Protein AF-0000000087752955 (afdb_homodimer)

Organism: NCBI:txid74557

Sequence (706 aa):
MGCWLSSCLPDGTMTTNLEAELFEDEVDDGYAKPAVVFGHASLLTAEEVVCGHAIGKGESGVVYKASYRGSTVVVKRLAMVLPAEPNSSSREMIAAALEVEASRMSSLRHPNTVLFMGAYLNENQFCIVSEYCTRGSLFDVLHEKKHAQVNGFPDPNQGTHLPWSLRCRLMLGAARGLLYLHSADPPLVHGQLKSTNILIDDSWNAKLADFGTRRVAQAVSAQTKPNRSILPRWTAPELLKHGEEYVWNGPKPQAVDIYSFGIILWELASFQLPYEDCTSFRDVRSNVLSGQRPSIKPGACPMKWAELMTKCWTHNASRRPSAAEIVSILEDLSRSELIEKKQQTGRKHQRMRMGCWLSSCLPDGTMTTNLEAELFEDEVDDGYAKPAVVFGHASLLTAEEVVCGHAIGKGESGVVYKASYRGSTVVVKRLAMVLPAEPNSSSREMIAAALEVEASRMSSLRHPNTVLFMGAYLNENQFCIVSEYCTRGSLFDVLHEKKHAQVNGFPDPNQGTHLPWSLRCRLMLGAARGLLYLHSADPPLVHGQLKSTNILIDDSWNAKLADFGTRRVAQAVSAQTKPNRSILPRWTAPELLKHGEEYVWNGPKPQAVDIYSFGIILWELASFQLPYEDCTSFRDVRSNVLSGQRPSIKPGACPMKWAELMTKCWTHNASRRPSAAEIVSILEDLSRSELIEKKQQTGRKHQRMR

Radius of gyration: 32.29 Å; Cα contacts (8 Å, |Δi|>4): 997; chains: 2; bounding box: 95×93×134 Å

InterPro domains:
  IPR000719 Protein kinase domain [PS50011] (49-339)
  IPR001245 Serine-threonine/tyrosine-protein kinase, catalytic domain [PF07714] (52-330)
  IPR001245 Serine-threonine/tyrosine-protein kinase, catalytic domain [PR00109] (130-143)
  IPR001245 Serine-threonine/tyrosine-protein kinase, catalytic domain [PR00109] (182-200)
  IPR001245 Serine-threonine/tyrosine-protein kinase, catalytic domain [PR00109] (256-278)
  IPR001245 Serine-threonine/tyrosine-protein kinase, catalytic domain [PR00109] (301-323)
  IPR011009 Protein kinase-like domain superfamily [SSF56112] (45-333)
  IPR017441 Protein kinase, ATP binding site [PS00107] (55-76)
  IPR051681 Serine/Threonine Kinases and Pseudokinases [PTHR44329] (45-341)

Structure (mmCIF, N/CA/C/O backbone):
data_AF-0000000087752955-model_v1
#
loop_
_entity.id
_entity.type
_entity.pdbx_description
1 polymer Kinase
#
loop_
_atom_site.group_PDB
_atom_site.id
_atom_site.type_symbol
_atom_site.label_atom_id
_atom_site.label_alt_id
_atom_site.label_comp_id
_atom_site.label_asym_id
_atom_site.label_entity_id
_atom_site.label_seq_id
_atom_site.pdbx_PDB_ins_code
_atom_site.Cartn_x
_atom_site.Cartn_y
_atom_site.Cartn_z
_atom_site.occupancy
_atom_site.B_iso_or_equiv
_atom_site.auth_seq_id
_atom_site.auth_comp_id
_atom_site.auth_asym_id
_atom_site.auth_atom_id
_atom_site.pdbx_PDB_model_num
ATOM 1 N N . MET A 1 1 ? 45.438 50.562 66.062 1 20.84 1 MET A N 1
ATOM 2 C CA . MET A 1 1 ? 45.844 49.188 66.25 1 20.84 1 MET A CA 1
ATOM 3 C C . MET A 1 1 ? 45.562 48.344 65 1 20.84 1 MET A C 1
ATOM 5 O O . MET A 1 1 ? 44.594 48.625 64.25 1 20.84 1 MET A O 1
ATOM 9 N N . GLY A 1 2 ? 46.562 47.5 64.562 1 21.19 2 GLY A N 1
ATOM 10 C CA . GLY A 1 2 ? 47.156 46.938 63.312 1 21.19 2 GLY A CA 1
ATOM 11 C C . GLY A 1 2 ? 46.344 45.812 62.719 1 21.19 2 GLY A C 1
ATOM 12 O O . GLY A 1 2 ? 46.312 44.719 63.281 1 21.19 2 GLY A O 1
ATOM 13 N N . CYS A 1 3 ? 45.094 46 62.594 1 21.86 3 CYS A N 1
ATOM 14 C CA . CYS A 1 3 ? 44.156 44.906 62.375 1 21.86 3 CYS A CA 1
ATOM 15 C C . CYS A 1 3 ? 44.625 44 61.219 1 21.86 3 CYS A C 1
ATOM 17 O O . CYS A 1 3 ? 45.094 44.5 60.188 1 21.86 3 CYS A O 1
ATOM 19 N N . TRP A 1 4 ? 44.812 42.75 61.438 1 18.92 4 TRP A N 1
ATOM 20 C CA . TRP A 1 4 ? 45.469 41.469 61.125 1 18.92 4 TRP A CA 1
ATOM 21 C C . TRP A 1 4 ? 45 40.938 59.781 1 18.92 4 TRP A C 1
ATOM 23 O O . TRP A 1 4 ? 43.844 40.562 59.625 1 18.92 4 TRP A O 1
ATOM 33 N N . LEU A 1 5 ? 45.219 41.594 58.625 1 19.78 5 LEU A N 1
ATOM 34 C CA . LEU A 1 5 ? 45.031 41.344 57.188 1 19.78 5 LEU A CA 1
ATOM 35 C C . LEU A 1 5 ? 45.594 39.969 56.812 1 19.78 5 LEU A C 1
ATOM 37 O O . LEU A 1 5 ? 45.812 39.719 55.625 1 19.78 5 LEU A O 1
ATOM 41 N N . SER A 1 6 ? 45.812 39.219 57.906 1 18.48 6 SER A N 1
ATOM 42 C CA . SER A 1 6 ? 46.875 38.219 57.781 1 18.48 6 SER A CA 1
ATOM 43 C C . SER A 1 6 ? 46.656 37.375 56.5 1 18.48 6 SER A C 1
ATOM 45 O O . SER A 1 6 ? 45.562 37.375 55.938 1 18.48 6 SER A O 1
ATOM 47 N N . SER A 1 7 ? 47.656 36.406 56.094 1 19.78 7 SER A N 1
ATOM 48 C CA . SER A 1 7 ? 48.594 35.812 55.156 1 19.78 7 SER A CA 1
ATOM 49 C C . SER A 1 7 ? 48.031 34.531 54.562 1 19.78 7 SER A C 1
ATOM 51 O O . SER A 1 7 ? 48.75 33.719 53.969 1 19.78 7 SER A O 1
ATOM 53 N N . CYS A 1 8 ? 46.75 34.188 54.781 1 20.48 8 CYS A N 1
ATOM 54 C CA . CYS A 1 8 ? 46.5 32.75 54.75 1 20.48 8 CYS A CA 1
ATOM 55 C C . CYS A 1 8 ? 46.875 32.156 53.406 1 20.48 8 CYS A C 1
ATOM 57 O O . CYS A 1 8 ? 46.312 32.531 52.375 1 20.48 8 CYS A O 1
ATOM 59 N N . LEU A 1 9 ? 48.094 31.891 53.156 1 20.11 9 LEU A N 1
ATOM 60 C CA . LEU A 1 9 ? 48.844 31.281 52.094 1 20.11 9 LEU A CA 1
ATOM 61 C C . LEU A 1 9 ? 48.188 29.984 51.594 1 20.11 9 LEU A C 1
ATOM 63 O O . LEU A 1 9 ? 47.812 29.156 52.406 1 20.11 9 LEU A O 1
ATOM 67 N N . PRO A 1 10 ? 47.594 29.938 50.438 1 22.08 10 PRO A N 1
ATOM 68 C CA . PRO A 1 10 ? 46.844 28.938 49.656 1 22.08 10 PRO A CA 1
ATOM 69 C C . PRO A 1 10 ? 47.656 27.672 49.406 1 22.08 10 PRO A C 1
ATOM 71 O O . PRO A 1 10 ? 48.688 27.719 48.719 1 22.08 10 PRO A O 1
ATOM 74 N N . ASP A 1 11 ? 47.969 26.953 50.469 1 19.97 11 ASP A N 1
ATOM 75 C CA . ASP A 1 11 ? 49.062 25.953 50.438 1 19.97 11 ASP A CA 1
ATOM 76 C C . ASP A 1 11 ? 48.938 25.031 49.219 1 19.97 11 ASP A C 1
ATOM 78 O O . ASP A 1 11 ? 47.844 24.891 48.656 1 19.97 11 ASP A O 1
ATOM 82 N N . GLY A 1 12 ? 50.094 24.484 48.688 1 20.67 12 GLY A N 1
ATOM 83 C CA . GLY A 1 12 ? 50.75 23.844 47.562 1 20.67 12 GLY A CA 1
ATOM 84 C C . GLY A 1 12 ? 50.156 22.484 47.219 1 20.67 12 GLY A C 1
ATOM 85 O O . GLY A 1 12 ? 50.031 22.141 46.031 1 20.67 12 GLY A O 1
ATOM 86 N N . THR A 1 13 ? 50.188 21.578 48.125 1 19.89 13 THR A N 1
ATOM 87 C CA . THR A 1 13 ? 50.656 20.203 48 1 19.89 13 THR A CA 1
ATOM 88 C C . THR A 1 13 ? 49.656 19.375 47.219 1 19.89 13 THR A C 1
ATOM 90 O O . THR A 1 13 ? 50.062 18.547 46.375 1 19.89 13 THR A O 1
ATOM 93 N N . MET A 1 14 ? 48.562 19.188 47.875 1 19.83 14 MET A N 1
ATOM 94 C CA . MET A 1 14 ? 48 17.844 47.688 1 19.83 14 MET A CA 1
ATOM 95 C C . MET A 1 14 ? 47.531 17.641 46.25 1 19.83 14 MET A C 1
ATOM 97 O O . MET A 1 14 ? 46.469 18.109 45.875 1 19.83 14 MET A O 1
ATOM 101 N N . THR A 1 15 ? 48.219 18 45.188 1 21.42 15 THR A N 1
ATOM 102 C CA . THR A 1 15 ? 48.375 17.875 43.75 1 21.42 15 THR A CA 1
ATOM 103 C C . THR A 1 15 ? 48.156 16.438 43.312 1 21.42 15 THR A C 1
ATOM 105 O O . THR A 1 15 ? 47.906 16.172 42.125 1 21.42 15 THR A O 1
ATOM 108 N N . THR A 1 16 ? 48.688 15.469 44.062 1 19.25 16 THR A N 1
ATOM 109 C CA . THR A 1 16 ? 49.25 14.242 43.531 1 19.25 16 THR A CA 1
ATOM 110 C C . THR A 1 16 ? 48.188 13.383 42.875 1 19.25 16 THR A C 1
ATOM 112 O O . THR A 1 16 ? 48.344 12.969 41.719 1 19.25 16 THR A O 1
ATOM 115 N N . ASN A 1 17 ? 47.781 12.18 43.531 1 18.77 17 ASN A N 1
ATOM 116 C CA . ASN A 1 17 ? 47.625 10.805 43.062 1 18.77 17 ASN A CA 1
ATOM 117 C C . ASN A 1 17 ? 46.281 10.578 42.375 1 18.77 17 ASN A C 1
ATOM 119 O O . ASN A 1 17 ? 45.875 9.43 42.188 1 18.77 17 ASN A O 1
ATOM 123 N N . LEU A 1 18 ? 45.375 11.438 42.281 1 17.58 18 LEU A N 1
ATOM 124 C CA . LEU A 1 18 ? 44.062 11.227 41.688 1 17.58 18 LEU A CA 1
ATOM 125 C C . LEU A 1 18 ? 44.156 10.711 40.25 1 17.58 18 LEU A C 1
ATOM 127 O O . LEU A 1 18 ? 43.188 10.641 39.531 1 17.58 18 LEU A O 1
ATOM 131 N N . GLU A 1 19 ? 45.344 10.578 39.625 1 20.45 19 GLU A N 1
ATOM 132 C CA . GLU A 1 19 ? 45.656 10.039 38.312 1 20.45 19 GLU A CA 1
ATOM 133 C C . GLU A 1 19 ? 45.094 8.633 38.125 1 20.45 19 GLU A C 1
ATOM 135 O O . GLU A 1 19 ? 44.75 8.242 37.031 1 20.45 19 GLU A O 1
ATOM 140 N N . ALA A 1 20 ? 45.469 7.648 38.969 1 19.09 20 ALA A N 1
ATOM 141 C CA . ALA A 1 20 ? 45.844 6.266 38.688 1 19.09 20 ALA A CA 1
ATOM 142 C C . ALA A 1 20 ? 44.656 5.445 38.219 1 19.09 20 ALA A C 1
ATOM 144 O O . ALA A 1 20 ? 44.75 4.734 37.219 1 19.09 20 ALA A O 1
ATOM 145 N N . GLU A 1 21 ? 44.031 4.605 39 1 20.61 21 GLU A N 1
ATOM 146 C CA . GLU A 1 21 ? 43.531 3.246 38.781 1 20.61 21 GLU A CA 1
ATOM 147 C C . GLU A 1 21 ? 42.344 3.232 37.844 1 20.61 21 GLU A C 1
ATOM 149 O O . GLU A 1 21 ? 41.312 3.861 38.125 1 20.61 21 GLU A O 1
ATOM 154 N N . LEU A 1 22 ? 42.531 3.051 36.281 1 23.42 22 LEU A N 1
ATOM 155 C CA . LEU A 1 22 ? 42.375 2.451 34.969 1 23.42 22 LEU A CA 1
ATOM 156 C C . LEU A 1 22 ? 41.656 1.109 35.062 1 23.42 22 LEU A C 1
ATOM 158 O O . LEU A 1 22 ? 42.281 0.054 34.969 1 23.42 22 LEU A O 1
ATOM 162 N N . PHE A 1 23 ? 40.812 0.87 35.906 1 22.72 23 PHE A N 1
ATOM 163 C CA . PHE A 1 23 ? 40.219 -0.419 36.188 1 22.72 23 PHE A CA 1
ATOM 164 C C . PHE A 1 23 ? 39.812 -1.126 34.906 1 22.72 23 PHE A C 1
ATOM 166 O O . PHE A 1 23 ? 39.156 -0.526 34.031 1 22.72 23 PHE A O 1
ATOM 173 N N . GLU A 1 24 ? 40.375 -2.426 34.438 1 23.2 24 GLU A N 1
ATOM 174 C CA . GLU A 1 24 ? 40.562 -3.535 33.5 1 23.2 24 GLU A CA 1
ATOM 175 C C . GLU A 1 24 ? 39.219 -4.219 33.188 1 23.2 24 GLU A C 1
ATOM 177 O O . GLU A 1 24 ? 39.188 -5.148 32.375 1 23.2 24 GLU A O 1
ATOM 182 N N . ASP A 1 25 ? 38.312 -4.414 34.062 1 23.17 25 ASP A N 1
ATOM 183 C CA . ASP A 1 25 ? 37.562 -5.645 33.812 1 23.17 25 ASP A CA 1
ATOM 184 C C . ASP A 1 25 ? 36.938 -5.613 32.406 1 23.17 25 ASP A C 1
ATOM 186 O O . ASP A 1 25 ? 36.25 -4.648 32.062 1 23.17 25 ASP A O 1
ATOM 190 N N . GLU A 1 26 ? 37.406 -6.488 31.422 1 25.05 26 GLU A N 1
ATOM 191 C CA . GLU A 1 26 ? 37.188 -6.992 30.078 1 25.05 26 GLU A CA 1
ATOM 192 C C . GLU A 1 26 ? 35.719 -7.359 29.859 1 25.05 26 GLU A C 1
ATOM 194 O O . GLU A 1 26 ? 35.344 -8.531 29.953 1 25.05 26 GLU A O 1
ATOM 199 N N . VAL A 1 27 ? 34.781 -7.004 30.609 1 25.2 27 VAL A N 1
ATOM 200 C CA . VAL A 1 27 ? 33.562 -7.785 30.297 1 25.2 27 VAL A CA 1
ATOM 201 C C . VAL A 1 27 ? 33.281 -7.703 28.797 1 25.2 27 VAL A C 1
ATOM 203 O O . VAL A 1 27 ? 33.062 -6.617 28.25 1 25.2 27 VAL A O 1
ATOM 206 N N . ASP A 1 28 ? 33.75 -8.625 27.875 1 24.83 28 ASP A N 1
ATOM 207 C CA . ASP A 1 28 ? 33.656 -9.062 26.484 1 24.83 28 ASP A CA 1
ATOM 208 C C . ASP A 1 28 ? 32.188 -9.023 26.016 1 24.83 28 ASP A C 1
ATOM 210 O O . ASP A 1 28 ? 31.766 -9.867 25.219 1 24.83 28 ASP A O 1
ATOM 214 N N . ASP A 1 29 ? 31.281 -8.438 26.703 1 26.92 29 ASP A N 1
ATOM 215 C CA . ASP A 1 29 ? 29.953 -8.781 26.203 1 26.92 29 ASP A CA 1
ATOM 216 C C . ASP A 1 29 ? 29.828 -8.445 24.719 1 26.92 29 ASP A C 1
ATOM 218 O O . ASP A 1 29 ? 30.016 -7.297 24.312 1 26.92 29 ASP A O 1
ATOM 222 N N . GLY A 1 30 ? 29.859 -9.43 23.844 1 24.89 30 GLY A N 1
ATOM 223 C CA . GLY A 1 30 ? 29.828 -9.633 22.406 1 24.89 30 GLY A CA 1
ATOM 224 C C . GLY A 1 30 ? 29.031 -8.586 21.656 1 24.89 30 GLY A C 1
ATOM 225 O O . GLY A 1 30 ? 28.766 -7.508 22.188 1 24.89 30 GLY A O 1
ATOM 226 N N . TYR A 1 31 ? 28.125 -9.078 20.656 1 25.97 31 TYR A N 1
ATOM 227 C CA . TYR A 1 31 ? 27.812 -8.875 19.25 1 25.97 31 TYR A CA 1
ATOM 228 C C . TYR A 1 31 ? 26.781 -7.754 19.078 1 25.97 31 TYR A C 1
ATOM 230 O O . TYR A 1 31 ? 25.922 -7.812 18.203 1 25.97 31 TYR A O 1
ATOM 238 N N . ALA A 1 32 ? 26.188 -7.109 20.062 1 28.41 32 ALA A N 1
ATOM 239 C CA . ALA A 1 32 ? 25 -6.504 19.469 1 28.41 32 ALA A CA 1
ATOM 240 C C . ALA A 1 32 ? 25.375 -5.43 18.453 1 28.41 32 ALA A C 1
ATOM 242 O O . ALA A 1 32 ? 25.797 -4.336 18.828 1 28.41 32 ALA A O 1
ATOM 243 N N . LYS A 1 33 ? 26.125 -5.816 17.422 1 29.5 33 LYS A N 1
ATOM 244 C CA . LYS A 1 33 ? 26.438 -4.801 16.422 1 29.5 33 LYS A CA 1
ATOM 245 C C . LYS A 1 33 ? 25.219 -3.959 16.094 1 29.5 33 LYS A C 1
ATOM 247 O O . LYS A 1 33 ? 24.109 -4.492 15.945 1 29.5 33 LYS A O 1
ATOM 252 N N . PRO A 1 34 ? 25.328 -2.707 16.188 1 27.72 34 PRO A N 1
ATOM 253 C CA . PRO A 1 34 ? 24.281 -1.747 15.82 1 27.72 34 PRO A CA 1
ATOM 254 C C . PRO A 1 34 ? 23.703 -1.995 14.43 1 27.72 34 PRO A C 1
ATOM 256 O O . PRO A 1 34 ? 24.391 -2.521 13.555 1 27.72 34 PRO A O 1
ATOM 259 N N . ALA A 1 35 ? 22.391 -2.27 14.32 1 29.89 35 ALA A N 1
ATOM 260 C CA . ALA A 1 35 ? 21.531 -2.367 13.141 1 29.89 35 ALA A CA 1
ATOM 261 C C . ALA A 1 35 ? 21.859 -1.269 12.133 1 29.89 35 ALA A C 1
ATOM 263 O O . ALA A 1 35 ? 21.812 -0.081 12.461 1 29.89 35 ALA A O 1
ATOM 264 N N . VAL A 1 36 ? 22.859 -1.467 11.336 1 29.02 36 VAL A N 1
ATOM 265 C CA . VAL A 1 36 ? 23.172 -0.593 10.211 1 29.02 36 VAL A CA 1
ATOM 266 C C . VAL A 1 36 ? 21.891 -0.251 9.445 1 29.02 36 VAL A C 1
ATOM 268 O O . VAL A 1 36 ? 21.266 -1.131 8.859 1 29.02 36 VAL A O 1
ATOM 271 N N . VAL A 1 37 ? 21.094 0.692 9.805 1 30.89 37 VAL A N 1
ATOM 272 C CA . VAL A 1 37 ? 19.797 1.217 9.359 1 30.89 37 VAL A CA 1
ATOM 273 C C . VAL A 1 37 ? 19.875 1.597 7.887 1 30.89 37 VAL A C 1
ATOM 275 O O . VAL A 1 37 ? 18.859 1.877 7.258 1 30.89 37 VAL A O 1
ATOM 278 N N . PHE A 1 38 ? 21.062 1.996 7.309 1 31.72 38 PHE A N 1
ATOM 279 C CA . PHE A 1 38 ? 20.875 2.922 6.199 1 31.72 38 PHE A CA 1
ATOM 280 C C . PHE A 1 38 ? 20.141 2.242 5.043 1 31.72 38 PHE A C 1
ATOM 282 O O . PHE A 1 38 ? 19.703 2.908 4.105 1 31.72 38 PHE A O 1
ATOM 289 N N . GLY A 1 39 ? 20.625 1.057 4.605 1 35.84 39 GLY A N 1
ATOM 290 C CA . GLY A 1 39 ? 20.281 0.714 3.234 1 35.84 39 GLY A CA 1
ATOM 291 C C . GLY A 1 39 ? 18.797 0.596 3.01 1 35.84 39 GLY A C 1
ATOM 292 O O . GLY A 1 39 ? 18 0.662 3.959 1 35.84 39 GLY A O 1
ATOM 293 N N . HIS A 1 40 ? 18.266 0.515 1.651 1 43.53 40 HIS A N 1
ATOM 294 C CA . HIS A 1 40 ? 16.891 0.388 1.177 1 43.53 40 HIS A CA 1
ATOM 295 C C . HIS A 1 40 ? 16.078 -0.531 2.082 1 43.53 40 HIS A C 1
ATOM 297 O O . HIS A 1 40 ? 14.867 -0.349 2.232 1 43.53 40 HIS A O 1
ATOM 303 N N . ALA A 1 41 ? 16.609 -1.786 2.203 1 49.53 41 ALA A N 1
ATOM 304 C CA . ALA A 1 41 ? 15.844 -2.809 2.904 1 49.53 41 ALA A CA 1
ATOM 305 C C . ALA A 1 41 ? 15.742 -2.496 4.395 1 49.53 41 ALA A C 1
ATOM 307 O O . ALA A 1 41 ? 16.75 -2.297 5.062 1 49.53 41 ALA A O 1
ATOM 308 N N . SER A 1 42 ? 14.641 -1.7 4.902 1 59.69 42 SER A N 1
ATOM 309 C CA . SER A 1 42 ? 14.344 -1.182 6.234 1 59.69 42 SER A CA 1
ATOM 310 C C . SER A 1 42 ? 14.523 -2.258 7.301 1 59.69 42 SER A C 1
ATOM 312 O O . SER A 1 42 ? 13.711 -3.176 7.406 1 59.69 42 SER A O 1
ATOM 314 N N . LEU A 1 43 ? 15.703 -2.707 7.516 1 67.56 43 LEU A N 1
ATOM 315 C CA . LEU A 1 43 ? 15.852 -3.504 8.727 1 67.56 43 LEU A CA 1
ATOM 316 C C . LEU A 1 43 ? 15.211 -2.805 9.922 1 67.56 43 LEU A C 1
ATOM 318 O O . LEU A 1 43 ? 15.57 -1.672 10.25 1 67.56 43 LEU A O 1
ATOM 322 N N . LEU A 1 44 ? 14.18 -3.361 10.266 1 81.56 44 LEU A N 1
ATOM 323 C CA . LEU A 1 44 ? 13.461 -2.902 11.453 1 81.56 44 LEU A CA 1
ATOM 324 C C . LEU A 1 44 ? 14.133 -3.404 12.727 1 81.56 44 LEU A C 1
ATOM 326 O O . LEU A 1 44 ? 14.961 -4.316 12.68 1 81.56 44 LEU A O 1
ATOM 330 N N . THR A 1 45 ? 13.883 -2.713 13.766 1 81.25 45 THR A N 1
ATOM 331 C CA . THR A 1 45 ? 14.305 -3.199 15.07 1 81.25 45 THR A CA 1
ATOM 332 C C . THR A 1 45 ? 13.242 -4.113 15.68 1 81.25 45 THR A C 1
ATOM 334 O O . THR A 1 45 ? 12.062 -3.77 15.695 1 81.25 45 THR A O 1
ATOM 337 N N . ALA A 1 46 ? 13.75 -5.227 16.109 1 81.81 46 ALA A N 1
ATOM 338 C CA . ALA A 1 46 ? 12.836 -6.246 16.625 1 81.81 46 ALA A CA 1
ATOM 339 C C . ALA A 1 46 ? 11.984 -5.688 17.766 1 81.81 46 ALA A C 1
ATOM 341 O O . ALA A 1 46 ? 10.82 -6.062 17.906 1 81.81 46 ALA A O 1
ATOM 342 N N . GLU A 1 47 ? 12.43 -4.754 18.453 1 84.06 47 GLU A N 1
ATOM 343 C CA . GLU A 1 47 ? 11.766 -4.219 19.641 1 84.06 47 GLU A CA 1
ATOM 344 C C . GLU A 1 47 ? 10.531 -3.41 19.266 1 84.06 47 GLU A C 1
ATOM 346 O O . GLU A 1 47 ? 9.641 -3.201 20.094 1 84.06 47 GLU A O 1
ATOM 351 N N . GLU A 1 48 ? 10.523 -3.039 18.094 1 87.5 48 GLU A N 1
ATOM 352 C CA . GLU A 1 48 ? 9.406 -2.199 17.672 1 87.5 48 GLU A CA 1
ATOM 353 C C . GLU A 1 48 ? 8.234 -3.043 17.188 1 87.5 48 GLU A C 1
ATOM 355 O O . GLU A 1 48 ? 7.156 -2.516 16.906 1 87.5 48 GLU A O 1
ATOM 360 N N . VAL A 1 49 ? 8.461 -4.281 17.078 1 91.75 49 VAL A N 1
ATOM 361 C CA . VAL A 1 49 ? 7.43 -5.188 16.578 1 91.75 49 VAL A CA 1
ATOM 362 C C . VAL A 1 49 ? 6.957 -6.098 17.703 1 91.75 49 VAL A C 1
ATOM 364 O O . VAL A 1 49 ? 7.766 -6.773 18.344 1 91.75 49 VAL A O 1
ATOM 367 N N . VAL A 1 50 ? 5.668 -6.039 17.938 1 93.25 50 VAL A N 1
ATOM 368 C CA . VAL A 1 50 ? 5.09 -6.883 18.984 1 93.25 50 VAL A CA 1
ATOM 369 C C . VAL A 1 50 ? 4.207 -7.957 18.344 1 93.25 50 VAL A C 1
ATOM 371 O O . VAL A 1 50 ? 3.137 -7.656 17.812 1 93.25 50 VAL A O 1
ATOM 374 N N . CYS A 1 51 ? 4.613 -9.195 18.469 1 92.44 51 CYS A N 1
ATOM 375 C CA . CYS A 1 51 ? 3.883 -10.289 17.844 1 92.44 51 CYS A CA 1
ATOM 376 C C . CYS A 1 51 ? 2.766 -10.789 18.75 1 92.44 51 CYS A C 1
ATOM 378 O O . CYS A 1 51 ? 2.973 -10.977 19.953 1 92.44 51 CYS A O 1
ATOM 380 N N . GLY A 1 52 ? 1.602 -10.922 18.188 1 93.56 52 GLY A N 1
ATOM 381 C CA . GLY A 1 52 ? 0.479 -11.539 18.875 1 93.56 52 GLY A CA 1
ATOM 382 C C . GLY A 1 52 ? 0.352 -13.023 18.594 1 93.56 52 GLY A C 1
ATOM 383 O O . GLY A 1 52 ? 1.322 -13.766 18.734 1 93.56 52 GLY A O 1
ATOM 384 N N . HIS A 1 53 ? -0.878 -13.453 18.219 1 92 53 HIS A N 1
ATOM 385 C CA . HIS A 1 53 ? -1.145 -14.875 17.984 1 92 53 HIS A CA 1
ATOM 386 C C . HIS A 1 53 ? -0.819 -15.258 16.547 1 92 53 HIS A C 1
ATOM 388 O O . HIS A 1 53 ? -0.856 -14.414 15.648 1 92 53 HIS A O 1
ATOM 394 N N . ALA A 1 54 ? -0.532 -16.562 16.406 1 92.62 54 ALA A N 1
ATOM 395 C CA . ALA A 1 54 ? -0.304 -17.109 15.07 1 92.62 54 ALA A CA 1
ATOM 396 C C . ALA A 1 54 ? -1.604 -17.172 14.273 1 92.62 54 ALA A C 1
ATOM 398 O O . ALA A 1 54 ? -2.646 -17.562 14.805 1 92.62 54 ALA A O 1
ATOM 399 N N . ILE A 1 55 ? -1.555 -16.688 13.055 1 89.12 55 ILE A N 1
ATOM 400 C CA . ILE A 1 55 ? -2.775 -16.672 12.25 1 89.12 55 ILE A CA 1
ATOM 401 C C . ILE A 1 55 ? -2.633 -17.641 11.078 1 89.12 55 ILE A C 1
ATOM 403 O O . ILE A 1 55 ? -3.588 -17.859 10.328 1 89.12 55 ILE A O 1
ATOM 407 N N . GLY A 1 56 ? -1.491 -18.094 10.875 1 84.19 56 GLY A N 1
ATOM 408 C CA . GLY A 1 56 ? -1.285 -19.047 9.797 1 84.19 56 GLY A CA 1
ATOM 409 C C . GLY A 1 56 ? 0.076 -19.719 9.836 1 84.19 56 GLY A C 1
ATOM 410 O O . GLY A 1 56 ? 0.98 -19.25 10.539 1 84.19 56 GLY A O 1
ATOM 411 N N . LYS A 1 57 ? 0.062 -20.875 9.203 1 80.62 57 LYS A N 1
ATOM 412 C CA . LYS A 1 57 ? 1.309 -21.609 9.039 1 80.62 57 LYS A CA 1
ATOM 413 C C . LYS A 1 57 ? 1.471 -22.109 7.602 1 80.62 57 LYS A C 1
ATOM 415 O O . LYS A 1 57 ? 0.539 -22.656 7.02 1 80.62 57 LYS A O 1
ATOM 420 N N . GLY A 1 58 ? 2.51 -21.531 7.039 1 68.38 58 GLY A N 1
ATOM 421 C CA . GLY A 1 58 ? 2.764 -22 5.691 1 68.38 58 GLY A CA 1
ATOM 422 C C . GLY A 1 58 ? 4.098 -22.719 5.547 1 68.38 58 GLY A C 1
ATOM 423 O O . GLY A 1 58 ? 4.762 -23 6.547 1 68.38 58 GLY A O 1
ATOM 424 N N . GLU A 1 59 ? 4.398 -23.109 4.262 1 66.44 59 GLU A N 1
ATOM 425 C CA . GLU A 1 59 ? 5.637 -23.812 3.912 1 66.44 59 GLU A CA 1
ATOM 426 C C . GLU A 1 59 ? 6.859 -22.984 4.301 1 66.44 59 GLU A C 1
ATOM 428 O O . GLU A 1 59 ? 7.898 -23.531 4.664 1 66.44 59 GLU A O 1
ATOM 433 N N . SER A 1 60 ? 6.605 -21.734 4.312 1 70.56 60 SER A N 1
ATOM 434 C CA . SER A 1 60 ? 7.766 -20.859 4.457 1 70.56 60 SER A CA 1
ATOM 435 C C . SER A 1 60 ? 7.891 -20.344 5.887 1 70.56 60 SER A C 1
ATOM 437 O O . SER A 1 60 ? 8.852 -19.656 6.219 1 70.56 60 SER A O 1
ATOM 439 N N . GLY A 1 61 ? 6.992 -20.703 6.719 1 82 61 GLY A N 1
ATOM 440 C CA . GLY A 1 61 ? 7.102 -20.203 8.086 1 82 61 GLY A CA 1
ATOM 441 C C . GLY A 1 61 ? 5.758 -19.938 8.734 1 82 61 GLY A C 1
ATOM 442 O O . GLY A 1 61 ? 4.715 -20.312 8.188 1 82 61 GLY A O 1
ATOM 443 N N . VAL A 1 62 ? 5.887 -19.391 9.891 1 90.75 62 VAL A N 1
ATOM 444 C CA . VAL A 1 62 ? 4.684 -19.109 10.672 1 90.75 62 VAL A CA 1
ATOM 445 C C . VAL A 1 62 ? 4.332 -17.641 10.562 1 90.75 62 VAL A C 1
ATOM 447 O O . VAL A 1 62 ? 5.215 -16.781 10.617 1 90.75 62 VAL A O 1
ATOM 450 N N . VAL A 1 63 ? 3.084 -17.406 10.43 1 93.5 63 VAL A N 1
ATOM 451 C CA . VAL A 1 63 ? 2.605 -16.047 10.258 1 93.5 63 VAL A CA 1
ATOM 452 C C . VAL A 1 63 ? 1.886 -15.594 11.531 1 93.5 63 VAL A C 1
ATOM 454 O O . VAL A 1 63 ? 1.009 -16.297 12.039 1 93.5 63 VAL A O 1
ATOM 457 N N . TYR A 1 64 ? 2.225 -14.398 12.016 1 95.31 64 TYR A N 1
ATOM 458 C CA . TYR A 1 64 ? 1.654 -13.836 13.234 1 95.31 64 TYR A CA 1
ATOM 459 C C . TYR A 1 64 ? 0.976 -12.5 12.945 1 95.31 64 TYR A C 1
ATOM 461 O O . TYR A 1 64 ? 1.48 -11.695 12.156 1 95.31 64 TYR A O 1
ATOM 469 N N . LYS A 1 65 ? -0.163 -12.398 13.562 1 95.81 65 LYS A N 1
ATOM 470 C CA . LYS A 1 65 ? -0.655 -11.031 13.695 1 95.81 65 LYS A CA 1
ATOM 471 C C . LYS A 1 65 ? 0.19 -10.234 14.695 1 95.81 65 L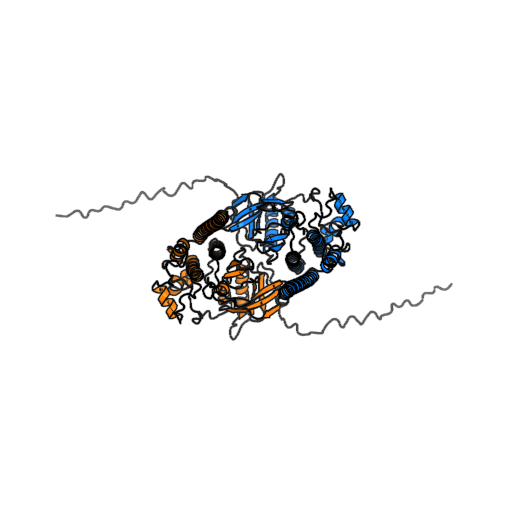YS A C 1
ATOM 473 O O . LYS A 1 65 ? 0.557 -10.75 15.75 1 95.81 65 LYS A O 1
ATOM 478 N N . ALA A 1 66 ? 0.549 -8.984 14.32 1 96.31 66 ALA A N 1
ATOM 479 C CA . ALA A 1 66 ? 1.471 -8.203 15.141 1 96.31 66 ALA A CA 1
ATOM 480 C C . ALA A 1 66 ? 1.132 -6.715 15.094 1 96.31 66 ALA A C 1
ATOM 482 O O . ALA A 1 66 ? 0.175 -6.316 14.422 1 96.31 66 ALA A O 1
ATOM 483 N N . SER A 1 67 ? 1.824 -6.004 15.969 1 94.38 67 SER A N 1
ATOM 484 C CA . SER A 1 67 ? 1.718 -4.551 15.992 1 94.38 67 SER A CA 1
ATOM 485 C C . SER A 1 67 ? 3.07 -3.893 15.734 1 94.38 67 SER A C 1
ATOM 487 O O . SER A 1 67 ? 4.094 -4.352 16.25 1 94.38 67 SER A O 1
ATOM 489 N N . TYR A 1 68 ? 3.096 -2.896 14.875 1 92.62 68 TYR A N 1
ATOM 490 C CA . TYR A 1 68 ? 4.273 -2.094 14.562 1 92.62 68 TYR A CA 1
ATOM 491 C C . TYR A 1 68 ? 3.938 -0.606 14.578 1 92.62 68 TYR A C 1
ATOM 493 O O . TYR A 1 68 ? 3.172 -0.128 13.734 1 92.62 68 TYR A O 1
ATOM 501 N N . ARG A 1 69 ? 4.465 0.087 15.523 1 89.06 69 ARG A N 1
ATOM 502 C CA . ARG A 1 69 ? 4.266 1.525 15.664 1 89.06 69 ARG A CA 1
ATOM 503 C C . ARG A 1 69 ? 2.779 1.876 15.633 1 89.06 69 ARG A C 1
ATOM 505 O O . ARG A 1 69 ? 2.361 2.76 14.875 1 89.06 69 ARG A O 1
ATOM 512 N N . GLY A 1 70 ? 1.992 1.135 16.344 1 88.44 70 GLY A N 1
ATOM 513 C CA . GLY A 1 70 ? 0.58 1.439 16.516 1 88.44 70 GLY A CA 1
ATOM 514 C C . GLY A 1 70 ? -0.286 0.9 15.391 1 88.44 70 GLY A C 1
ATOM 515 O O . GLY A 1 70 ? -1.5 1.116 15.383 1 88.44 70 GLY A O 1
ATOM 516 N N . SER A 1 71 ? 0.298 0.213 14.484 1 92.88 71 SER A N 1
ATOM 517 C CA . SER A 1 71 ? -0.459 -0.329 13.359 1 92.88 71 SER A CA 1
ATOM 518 C C . SER A 1 71 ? -0.481 -1.854 13.391 1 92.88 71 SER A C 1
ATOM 520 O O . SER A 1 71 ? 0.501 -2.486 13.781 1 92.88 71 SER A O 1
ATOM 522 N N . THR A 1 72 ? -1.583 -2.396 12.961 1 93.75 72 THR A N 1
ATOM 523 C CA . THR A 1 72 ? -1.685 -3.846 12.836 1 93.75 72 THR A CA 1
ATOM 524 C C . THR A 1 72 ? -0.941 -4.332 11.594 1 93.75 72 THR A C 1
ATOM 526 O O . THR A 1 72 ? -1.167 -3.83 10.492 1 93.75 72 THR A O 1
ATOM 529 N N . VAL A 1 73 ? 0.005 -5.273 11.836 1 95.88 73 VAL A N 1
ATOM 530 C CA . VAL A 1 73 ? 0.821 -5.812 10.75 1 95.88 73 VAL A CA 1
ATOM 531 C C . VAL A 1 73 ? 0.855 -7.336 10.844 1 95.88 73 VAL A C 1
ATOM 533 O O . VAL A 1 73 ? 0.213 -7.93 11.711 1 95.88 73 VAL A O 1
ATOM 536 N N . VAL A 1 74 ? 1.516 -7.953 9.852 1 96.19 74 VAL A N 1
ATOM 537 C CA . VAL A 1 74 ? 1.759 -9.391 9.836 1 96.19 74 VAL A CA 1
ATOM 538 C C . VAL A 1 74 ? 3.262 -9.664 9.867 1 96.19 74 VAL A C 1
ATOM 540 O O . VAL A 1 74 ? 4.035 -8.984 9.195 1 96.19 74 VAL A O 1
ATOM 543 N N . VAL A 1 75 ? 3.635 -10.672 10.664 1 95.12 75 VAL A N 1
ATOM 544 C CA . VAL A 1 75 ? 5.031 -11.094 10.727 1 95.12 75 VAL A CA 1
ATOM 545 C C . VAL A 1 75 ? 5.148 -12.555 10.297 1 95.12 75 VAL A C 1
ATOM 547 O O . VAL A 1 75 ? 4.508 -13.43 10.883 1 95.12 75 VAL A O 1
ATOM 550 N N . LYS A 1 76 ? 5.844 -12.758 9.281 1 92.44 76 LYS A N 1
ATOM 551 C CA . LYS A 1 76 ? 6.211 -14.117 8.891 1 92.44 76 LYS A CA 1
ATOM 552 C C . LYS A 1 76 ? 7.598 -14.484 9.422 1 92.44 76 LYS A C 1
ATOM 554 O O . LYS A 1 76 ? 8.578 -13.805 9.117 1 92.44 76 LYS A O 1
ATOM 559 N N . ARG A 1 77 ? 7.656 -15.516 10.18 1 91.44 77 ARG A N 1
ATOM 560 C CA . ARG A 1 77 ? 8.922 -15.945 10.773 1 91.44 77 ARG A CA 1
ATOM 561 C C . ARG A 1 77 ? 9.469 -17.188 10.062 1 91.44 77 ARG A C 1
ATOM 563 O O . ARG A 1 77 ? 8.766 -18.188 9.945 1 91.44 77 ARG A O 1
ATOM 570 N N . LEU A 1 78 ? 10.641 -17.047 9.602 1 87.5 78 LEU A N 1
ATOM 571 C CA . LEU A 1 78 ? 11.344 -18.156 8.977 1 87.5 78 LEU A CA 1
ATOM 572 C C . LEU A 1 78 ? 12.531 -18.594 9.836 1 87.5 78 LEU A C 1
ATOM 574 O O . LEU A 1 78 ? 13.367 -17.766 10.211 1 87.5 78 LEU A O 1
ATOM 578 N N . ALA A 1 79 ? 12.594 -19.812 10.133 1 83.38 79 ALA A N 1
ATOM 579 C CA . ALA A 1 79 ? 13.695 -20.344 10.938 1 83.38 79 ALA A CA 1
ATOM 580 C C . ALA A 1 79 ? 14.977 -20.438 10.117 1 83.38 79 ALA A C 1
ATOM 582 O O . ALA A 1 79 ? 14.953 -20.875 8.961 1 83.38 79 ALA A O 1
ATOM 583 N N . MET A 1 80 ? 16 -19.906 10.758 1 77.62 80 MET A N 1
ATOM 584 C CA . MET A 1 80 ? 17.328 -20.062 10.156 1 77.62 80 MET A CA 1
ATOM 585 C C . MET A 1 80 ? 18 -21.344 10.633 1 77.62 80 MET A C 1
ATOM 587 O O . MET A 1 80 ? 18.078 -21.609 11.828 1 77.62 80 MET A O 1
ATOM 591 N N . VAL A 1 81 ? 18.234 -22.234 9.766 1 73.19 81 VAL A N 1
ATOM 592 C CA . VAL A 1 81 ? 18.922 -23.469 10.141 1 73.19 81 VAL A CA 1
ATOM 593 C C . VAL A 1 81 ? 20.438 -23.266 10.039 1 73.19 81 VAL A C 1
ATOM 595 O O . VAL A 1 81 ? 20.969 -23.125 8.938 1 73.19 81 VAL A O 1
ATOM 598 N N . LEU A 1 82 ? 21 -22.906 11.117 1 65.69 82 LEU A N 1
ATOM 599 C CA . LEU A 1 82 ? 22.453 -22.719 11.148 1 65.69 82 LEU A CA 1
ATOM 600 C C . LEU A 1 82 ? 23.172 -24.062 11.18 1 65.69 82 LEU A C 1
ATOM 602 O O . LEU A 1 82 ? 22.656 -25.047 11.719 1 65.69 82 LEU A O 1
ATOM 606 N N . PRO A 1 83 ? 24.219 -24.109 10.375 1 62.59 83 PRO A N 1
ATOM 607 C CA . PRO A 1 83 ? 25.016 -25.328 10.445 1 62.59 83 PRO A CA 1
ATOM 608 C C . PRO A 1 83 ? 25.422 -25.688 11.875 1 62.59 83 PRO A C 1
ATOM 610 O O . PRO A 1 83 ? 25.438 -24.828 12.75 1 62.59 83 PRO A O 1
ATOM 613 N N . ALA A 1 84 ? 25.469 -27 12.188 1 61.72 84 ALA A N 1
ATOM 614 C CA . ALA A 1 84 ? 25.812 -27.562 13.492 1 61.72 84 ALA A CA 1
ATOM 615 C C . ALA A 1 84 ? 26.969 -26.797 14.125 1 61.72 84 ALA A C 1
ATOM 617 O O . ALA A 1 84 ? 27.016 -26.609 15.344 1 61.72 84 ALA A O 1
ATOM 618 N N . GLU A 1 85 ? 27.938 -26.344 13.344 1 62.19 85 GLU A N 1
ATOM 619 C CA . GLU A 1 85 ? 29.031 -25.531 13.828 1 62.19 85 GLU A CA 1
ATOM 620 C C . GLU A 1 85 ? 29.109 -24.203 13.086 1 62.19 85 GLU A C 1
ATOM 622 O O . GLU A 1 85 ? 29.922 -24.031 12.172 1 62.19 85 GLU A O 1
ATOM 627 N N . PRO A 1 86 ? 28.109 -23.391 13.484 1 61.84 86 PRO A N 1
ATOM 628 C CA . PRO A 1 86 ? 28.109 -22.125 12.719 1 61.84 86 PRO A CA 1
ATOM 629 C C . PRO A 1 86 ? 29.328 -21.266 12.992 1 61.84 86 PRO A C 1
ATOM 631 O O . PRO A 1 86 ? 29.766 -21.141 14.141 1 61.84 86 PRO A O 1
ATOM 634 N N . ASN A 1 87 ? 30.156 -21.141 11.992 1 65.62 87 ASN A N 1
ATOM 635 C CA . ASN A 1 87 ? 31.219 -20.156 12.148 1 65.62 87 ASN A CA 1
ATOM 636 C C . ASN A 1 87 ? 30.75 -18.766 11.75 1 65.62 87 ASN A C 1
ATOM 638 O O . ASN A 1 87 ? 29.703 -18.609 11.125 1 65.62 87 ASN A O 1
ATOM 642 N N . SER A 1 88 ? 31.312 -17.781 12.328 1 66.88 88 SER A N 1
ATOM 643 C CA . SER A 1 88 ? 30.984 -16.359 12.133 1 66.88 88 SER A CA 1
ATOM 644 C C . SER A 1 88 ? 30.828 -16.031 10.656 1 66.88 88 SER A C 1
ATOM 646 O O . SER A 1 88 ? 29.953 -15.266 10.273 1 66.88 88 SER A O 1
ATOM 648 N N . SER A 1 89 ? 31.516 -16.859 9.883 1 71.12 89 SER A N 1
ATOM 649 C CA . SER A 1 89 ? 31.531 -16.578 8.453 1 71.12 89 SER A CA 1
ATOM 650 C C . SER A 1 89 ? 30.219 -17.031 7.797 1 71.12 89 SER A C 1
ATOM 652 O O . SER A 1 89 ? 29.672 -16.344 6.941 1 71.12 89 SER A O 1
ATOM 654 N N . SER A 1 90 ? 29.766 -18.141 8.336 1 74.56 90 SER A N 1
ATOM 655 C CA . SER A 1 90 ? 28.531 -18.688 7.746 1 74.56 90 SER A CA 1
ATOM 656 C C . SER A 1 90 ? 27.328 -17.812 8.109 1 74.56 90 SER A C 1
ATOM 658 O O . SER A 1 90 ? 26.469 -17.562 7.262 1 74.56 90 SER A O 1
ATOM 660 N N . ARG A 1 91 ? 27.359 -17.359 9.242 1 74.38 91 ARG A N 1
ATOM 661 C CA . ARG A 1 91 ? 26.266 -16.5 9.695 1 74.38 91 ARG A CA 1
ATOM 662 C C . ARG A 1 91 ? 26.25 -15.18 8.922 1 74.38 91 ARG A C 1
ATOM 664 O O . ARG A 1 91 ? 25.188 -14.672 8.562 1 74.38 91 ARG A O 1
ATOM 671 N N . GLU A 1 92 ? 27.391 -14.75 8.695 1 77.44 92 GLU A N 1
ATOM 672 C CA . GLU A 1 92 ? 27.516 -13.492 7.969 1 77.44 92 GLU A CA 1
ATOM 673 C C . GLU A 1 92 ? 27.062 -13.648 6.523 1 77.44 92 GLU A C 1
ATOM 675 O O . GLU A 1 92 ? 26.422 -12.742 5.969 1 77.44 92 GLU A O 1
ATOM 680 N N . MET A 1 93 ? 27.391 -14.758 6.051 1 80.5 93 MET A N 1
ATOM 681 C CA . MET A 1 93 ? 27 -15.008 4.668 1 80.5 93 MET A CA 1
ATOM 682 C C . MET A 1 93 ? 25.484 -15.125 4.539 1 80.5 93 MET A C 1
ATOM 684 O O . MET A 1 93 ? 24.891 -14.594 3.598 1 80.5 93 MET A O 1
ATOM 688 N N . ILE A 1 94 ? 24.922 -15.789 5.461 1 80.5 94 ILE A N 1
ATOM 689 C CA . ILE A 1 94 ? 23.469 -15.953 5.461 1 80.5 94 ILE A CA 1
ATOM 690 C C . ILE A 1 94 ? 22.797 -14.602 5.668 1 80.5 94 ILE A C 1
ATOM 692 O O . ILE A 1 94 ? 21.828 -14.266 4.969 1 80.5 94 ILE A O 1
ATOM 696 N N . ALA A 1 95 ? 23.328 -13.875 6.512 1 79.94 95 ALA A N 1
ATOM 697 C CA . ALA A 1 95 ? 22.797 -12.547 6.797 1 79.94 95 ALA A CA 1
ATOM 698 C C . ALA A 1 95 ? 22.859 -11.648 5.562 1 79.94 95 ALA A C 1
ATOM 700 O O . ALA A 1 95 ? 21.922 -10.906 5.27 1 79.94 95 ALA A O 1
ATOM 701 N N . ALA A 1 96 ? 23.906 -11.758 4.906 1 83.25 96 ALA A N 1
ATOM 702 C CA . ALA A 1 96 ? 24.094 -10.961 3.697 1 83.25 96 ALA A CA 1
ATOM 703 C C . ALA A 1 96 ? 23.078 -11.367 2.621 1 83.25 96 ALA A C 1
ATOM 705 O O . ALA A 1 96 ? 22.516 -10.508 1.935 1 83.25 96 ALA A O 1
ATOM 706 N N . ALA A 1 97 ? 22.875 -12.656 2.559 1 82.75 97 ALA A N 1
ATOM 707 C CA . ALA A 1 97 ? 21.922 -13.164 1.583 1 82.75 97 ALA A CA 1
ATOM 708 C C . ALA A 1 97 ? 20.5 -12.703 1.921 1 82.75 97 ALA A C 1
ATOM 710 O O . ALA A 1 97 ? 19.734 -12.352 1.028 1 82.75 97 ALA A O 1
ATOM 711 N N . LEU A 1 98 ? 20.266 -12.703 3.117 1 83.19 98 LEU A N 1
ATOM 712 C CA . LEU A 1 98 ? 18.938 -12.297 3.572 1 83.19 98 LEU A CA 1
ATOM 713 C C . LEU A 1 98 ? 18.719 -10.805 3.361 1 83.19 98 LEU A C 1
ATOM 715 O O . LEU A 1 98 ? 17.609 -10.375 3.035 1 83.19 98 LEU A O 1
ATOM 719 N N . GLU A 1 99 ? 19.703 -10.07 3.479 1 83.75 99 GLU A N 1
ATOM 720 C CA . GLU A 1 99 ? 19.625 -8.633 3.221 1 83.75 99 GLU A CA 1
ATOM 721 C C . GLU A 1 99 ? 19.328 -8.352 1.751 1 83.75 99 GLU A C 1
ATOM 723 O O . GLU A 1 99 ? 18.578 -7.426 1.433 1 83.75 99 GLU A O 1
ATOM 728 N N . VAL A 1 100 ? 19.922 -9.109 0.952 1 83.44 100 VAL A N 1
ATOM 729 C CA . VAL A 1 100 ? 19.688 -8.969 -0.481 1 83.44 100 VAL A CA 1
ATOM 730 C C . VAL A 1 100 ? 18.219 -9.258 -0.796 1 83.44 100 VAL A C 1
ATOM 732 O O . VAL A 1 100 ? 17.578 -8.516 -1.547 1 83.44 100 VAL A O 1
ATOM 735 N N . GLU A 1 101 ? 17.75 -10.281 -0.192 1 83.75 101 GLU A N 1
ATOM 736 C CA . GLU A 1 101 ? 16.359 -10.641 -0.439 1 83.75 101 GLU A CA 1
ATOM 737 C C . GLU A 1 101 ? 15.406 -9.594 0.121 1 83.75 101 GLU A C 1
ATOM 739 O O . GLU A 1 101 ? 14.406 -9.25 -0.515 1 83.75 101 GLU A O 1
ATOM 744 N N . ALA A 1 102 ? 15.727 -9.109 1.236 1 85.19 102 ALA A N 1
ATOM 745 C CA . ALA A 1 102 ? 14.922 -8.047 1.821 1 85.19 102 ALA A CA 1
ATOM 746 C C . ALA A 1 102 ? 14.914 -6.809 0.925 1 85.19 102 ALA A C 1
ATOM 748 O O . ALA A 1 102 ? 13.875 -6.168 0.751 1 85.19 102 ALA A O 1
ATOM 749 N N . SER A 1 103 ? 16.016 -6.547 0.368 1 84.12 103 SER A N 1
ATOM 750 C CA . SER A 1 103 ? 16.125 -5.41 -0.541 1 84.12 103 SER A CA 1
ATOM 751 C C . SER A 1 103 ? 15.281 -5.617 -1.793 1 84.12 103 SER A C 1
ATOM 753 O O . SER A 1 103 ? 14.617 -4.688 -2.264 1 84.12 103 SER A O 1
ATOM 755 N N . ARG A 1 104 ? 15.281 -6.785 -2.273 1 83.62 104 ARG A N 1
ATOM 756 C CA . ARG A 1 104 ? 14.461 -7.117 -3.434 1 83.62 104 ARG A CA 1
ATOM 757 C C . ARG A 1 104 ? 12.977 -6.961 -3.123 1 83.62 104 ARG A C 1
ATOM 759 O O . ARG A 1 104 ? 12.234 -6.371 -3.908 1 83.62 104 ARG A O 1
ATOM 766 N N . MET A 1 105 ? 12.664 -7.398 -2.002 1 86.31 105 MET A N 1
ATOM 767 C CA . MET A 1 105 ? 11.273 -7.285 -1.581 1 86.31 105 MET A CA 1
ATOM 768 C C . MET A 1 105 ? 10.867 -5.824 -1.411 1 86.31 105 MET A C 1
ATOM 770 O O . MET A 1 105 ? 9.758 -5.438 -1.765 1 86.31 105 MET A O 1
ATOM 774 N N . SER A 1 106 ? 11.789 -5.074 -0.942 1 85.94 106 SER A N 1
ATOM 775 C CA . SER A 1 106 ? 11.531 -3.66 -0.693 1 85.94 106 SER A CA 1
ATOM 776 C C . SER A 1 106 ? 11.383 -2.887 -1.999 1 85.94 106 SER A C 1
ATOM 778 O O . SER A 1 106 ? 10.805 -1.8 -2.021 1 85.94 106 SER A O 1
ATOM 780 N N . SER A 1 107 ? 11.852 -3.449 -3.006 1 83.69 107 SER A N 1
ATOM 781 C CA . SER A 1 107 ? 11.812 -2.756 -4.289 1 83.69 107 SER A CA 1
ATOM 782 C C . SER A 1 107 ? 10.461 -2.91 -4.965 1 83.69 107 SER A C 1
ATOM 784 O O . SER A 1 107 ? 10.141 -2.18 -5.906 1 83.69 107 SER A O 1
ATOM 786 N N . LEU A 1 108 ? 9.719 -3.838 -4.508 1 87.06 108 LEU A N 1
ATOM 787 C CA . LEU A 1 108 ? 8.391 -4.043 -5.07 1 87.06 108 LEU A CA 1
ATOM 788 C C . LEU A 1 108 ? 7.406 -3.01 -4.535 1 87.06 108 LEU A C 1
ATOM 790 O O . LEU A 1 108 ? 7.156 -2.951 -3.328 1 87.06 108 LEU A O 1
ATOM 794 N N . ARG A 1 109 ? 6.941 -2.207 -5.449 1 89.38 109 ARG A N 1
ATOM 795 C CA . ARG A 1 109 ? 6.039 -1.128 -5.055 1 89.38 109 ARG A CA 1
ATOM 796 C C . ARG A 1 109 ? 4.828 -1.063 -5.977 1 89.38 109 ARG A C 1
ATOM 798 O O . ARG A 1 109 ? 4.844 -0.36 -6.988 1 89.38 109 ARG A O 1
ATOM 805 N N . HIS A 1 110 ? 3.83 -1.733 -5.629 1 93.81 110 HIS A N 1
ATOM 806 C CA . HIS A 1 110 ? 2.604 -1.792 -6.414 1 93.81 110 HIS A CA 1
ATOM 807 C C . HIS A 1 110 ? 1.395 -2.076 -5.527 1 93.81 110 HIS A C 1
ATOM 809 O O . HIS A 1 110 ? 1.484 -2.865 -4.586 1 93.81 110 HIS A O 1
ATOM 815 N N . PRO A 1 111 ? 0.268 -1.477 -5.902 1 94 111 PRO A N 1
ATOM 816 C CA . PRO A 1 111 ? -0.919 -1.651 -5.062 1 94 111 PRO A CA 1
ATOM 817 C C . PRO A 1 111 ? -1.389 -3.104 -5 1 94 111 PRO A C 1
ATOM 819 O O . PRO A 1 111 ? -2.1 -3.484 -4.066 1 94 111 PRO A O 1
ATOM 822 N N . ASN A 1 112 ? -1.062 -3.891 -6.004 1 96.94 112 ASN A N 1
ATOM 823 C CA . ASN A 1 112 ? -1.524 -5.273 -6.047 1 96.94 112 ASN A CA 1
ATOM 824 C C . ASN A 1 112 ? -0.437 -6.242 -5.59 1 96.94 112 ASN A C 1
ATOM 826 O O . ASN A 1 112 ? -0.503 -7.438 -5.883 1 96.94 112 ASN A O 1
ATOM 830 N N . THR A 1 113 ? 0.545 -5.758 -4.945 1 96 113 THR A N 1
ATOM 831 C CA . THR A 1 113 ? 1.496 -6.555 -4.18 1 96 113 THR A CA 1
ATOM 832 C C . THR A 1 113 ? 1.426 -6.203 -2.695 1 96 113 THR A C 1
ATOM 834 O O . THR A 1 113 ? 1.253 -5.039 -2.336 1 96 113 THR A O 1
ATOM 837 N N . VAL A 1 114 ? 1.493 -7.215 -1.91 1 96.25 114 VAL A N 1
ATOM 838 C CA . VAL A 1 114 ? 1.464 -6.961 -0.473 1 96.25 114 VAL A CA 1
ATOM 839 C C . VAL A 1 114 ? 2.605 -6.023 -0.091 1 96.25 114 VAL A C 1
ATOM 841 O O . VAL A 1 114 ? 3.736 -6.188 -0.558 1 96.25 114 VAL A O 1
ATOM 844 N N . LEU A 1 115 ? 2.291 -5.027 0.714 1 94.88 115 LEU A N 1
ATOM 845 C CA . LEU A 1 115 ? 3.27 -4.02 1.109 1 94.88 115 LEU A CA 1
ATOM 846 C C . LEU A 1 115 ? 4.312 -4.613 2.051 1 94.88 115 LEU A C 1
ATOM 848 O O . LEU A 1 115 ? 3.98 -5.047 3.158 1 94.88 115 LEU A O 1
ATOM 852 N N . PHE A 1 116 ? 5.473 -4.676 1.558 1 93.12 116 PHE A N 1
ATOM 853 C CA . PHE A 1 116 ? 6.613 -5.016 2.4 1 93.12 116 PHE A CA 1
ATOM 854 C C . PHE A 1 116 ? 7.023 -3.828 3.264 1 93.12 116 PHE A C 1
ATOM 856 O O . PHE A 1 116 ? 7.359 -2.764 2.742 1 93.12 116 PHE A O 1
ATOM 863 N N . MET A 1 117 ? 7.012 -4.012 4.539 1 92.62 117 MET A N 1
ATOM 864 C CA . MET A 1 117 ? 7.281 -2.887 5.43 1 92.62 117 MET A CA 1
ATOM 865 C C . MET A 1 117 ? 8.695 -2.969 5.996 1 92.62 117 MET A C 1
ATOM 867 O O . MET A 1 117 ? 9.258 -1.959 6.43 1 92.62 117 MET A O 1
ATOM 871 N N . GLY A 1 118 ? 9.273 -4.191 6.02 1 90.62 118 GLY A N 1
ATOM 872 C CA . GLY A 1 118 ? 10.625 -4.395 6.508 1 90.62 118 GLY A CA 1
ATOM 873 C C . GLY A 1 118 ? 10.883 -5.809 6.984 1 90.62 118 GLY A C 1
ATOM 874 O O . GLY A 1 118 ? 10.016 -6.676 6.871 1 90.62 118 GLY A O 1
ATOM 875 N N . ALA A 1 119 ? 12.125 -6.039 7.379 1 91.06 119 ALA A N 1
ATOM 876 C CA . ALA A 1 119 ? 12.539 -7.328 7.926 1 91.06 119 ALA A CA 1
ATOM 877 C C . ALA A 1 119 ? 13.523 -7.145 9.078 1 91.06 119 ALA A C 1
ATOM 879 O O . ALA A 1 119 ? 14.133 -6.082 9.219 1 91.06 119 ALA A O 1
ATOM 880 N N . TYR A 1 120 ? 13.523 -8.086 9.93 1 88.88 120 TYR A N 1
ATOM 881 C CA . TYR A 1 120 ? 14.5 -8.062 11.008 1 88.88 120 TYR A CA 1
ATOM 882 C C . TYR A 1 120 ? 14.922 -9.477 11.398 1 88.88 120 TYR A C 1
ATOM 884 O O . TYR A 1 120 ? 14.234 -10.445 11.07 1 88.88 120 TYR A O 1
ATOM 892 N N . LEU A 1 121 ? 16.109 -9.5 11.961 1 84.5 121 LEU A N 1
ATOM 893 C CA . LEU A 1 121 ? 16.625 -10.758 12.5 1 84.5 121 LEU A CA 1
ATOM 894 C C . LEU A 1 121 ? 16.375 -10.836 14.008 1 84.5 121 LEU A C 1
ATOM 896 O O . LEU A 1 121 ? 16.609 -9.867 14.734 1 84.5 121 LEU A O 1
ATOM 900 N N . ASN A 1 122 ? 15.75 -11.852 14.414 1 84.19 122 ASN A N 1
ATOM 901 C CA . ASN A 1 122 ? 15.562 -12.156 15.828 1 84.19 122 ASN A CA 1
ATOM 902 C C . ASN A 1 122 ? 16.109 -13.539 16.188 1 84.19 122 ASN A C 1
ATOM 904 O O . ASN A 1 122 ? 15.445 -14.555 15.938 1 84.19 122 ASN A O 1
ATOM 908 N N . GLU A 1 123 ? 17.297 -13.43 16.766 1 80.94 123 GLU A N 1
ATOM 909 C CA . GLU A 1 123 ? 17.969 -14.688 17.062 1 80.94 123 GLU A CA 1
ATOM 910 C C . GLU A 1 123 ? 18.141 -15.523 15.789 1 80.94 123 GLU A C 1
ATOM 912 O O . GLU A 1 123 ? 18.734 -15.055 14.805 1 80.94 123 GLU A O 1
ATOM 917 N N . ASN A 1 124 ? 17.578 -16.656 15.688 1 81.25 124 ASN A N 1
ATOM 918 C CA . ASN A 1 124 ? 17.75 -17.531 14.531 1 81.25 124 ASN A CA 1
ATOM 919 C C . ASN A 1 124 ? 16.516 -17.531 13.641 1 81.25 124 ASN A C 1
ATOM 921 O O . ASN A 1 124 ? 16.141 -18.562 13.078 1 81.25 124 ASN A O 1
ATOM 925 N N . GLN A 1 125 ? 15.914 -16.359 13.695 1 86.94 125 GLN A N 1
ATOM 926 C CA . GLN A 1 125 ? 14.727 -16.234 12.859 1 86.94 125 GLN A CA 1
ATOM 927 C C . GLN A 1 125 ? 14.797 -14.992 11.984 1 86.94 125 GLN A C 1
ATOM 929 O O . GLN A 1 125 ? 15.203 -13.922 12.453 1 86.94 125 GLN A O 1
ATOM 934 N N . PHE A 1 126 ? 14.531 -15.227 10.758 1 88.31 126 PHE A N 1
ATOM 935 C CA . PHE A 1 126 ? 14.336 -14.109 9.844 1 88.31 126 PHE A CA 1
ATOM 936 C C . PHE A 1 126 ? 12.867 -13.727 9.766 1 88.31 126 PHE A C 1
ATOM 938 O O . PHE A 1 126 ? 12.031 -14.539 9.367 1 88.31 126 PHE A O 1
ATOM 945 N N . CYS A 1 127 ? 12.562 -12.453 10.148 1 92.12 127 CYS A N 1
ATOM 946 C CA . CYS A 1 127 ? 11.172 -12.016 10.266 1 92.12 127 CYS A CA 1
ATOM 947 C C . CYS A 1 127 ? 10.836 -10.984 9.203 1 92.12 127 CYS A C 1
ATOM 949 O O . CYS A 1 127 ? 11.5 -9.953 9.094 1 92.12 127 CYS A O 1
ATOM 951 N N . ILE A 1 128 ? 9.805 -11.32 8.422 1 92.19 128 ILE A N 1
ATOM 952 C CA . ILE A 1 128 ? 9.32 -10.406 7.398 1 92.19 128 ILE A CA 1
ATOM 953 C C . ILE A 1 128 ? 8.062 -9.695 7.898 1 92.19 128 ILE A C 1
ATOM 955 O O . ILE A 1 128 ? 7.105 -10.336 8.328 1 92.19 128 ILE A O 1
ATOM 959 N N . VAL A 1 129 ? 8.062 -8.352 7.855 1 94.38 129 VAL A N 1
ATOM 960 C CA . VAL A 1 129 ? 6.926 -7.543 8.297 1 94.38 129 VAL A CA 1
ATOM 961 C C . VAL A 1 129 ? 6.195 -6.973 7.082 1 94.38 129 VAL A C 1
ATOM 963 O O . VAL A 1 129 ? 6.805 -6.32 6.23 1 94.38 129 VAL A O 1
ATOM 966 N N . SER A 1 130 ? 4.891 -7.258 7.004 1 95.5 130 SER A N 1
ATOM 967 C CA . SER A 1 130 ? 4.082 -6.777 5.887 1 95.5 130 SER A CA 1
ATOM 968 C C . SER A 1 130 ? 2.736 -6.246 6.367 1 95.5 130 SER A C 1
ATOM 970 O O . SER A 1 130 ? 2.385 -6.398 7.539 1 95.5 130 SER A O 1
ATOM 972 N N . GLU A 1 131 ? 2.047 -5.555 5.5 1 96.31 131 GLU A N 1
ATOM 973 C CA . GLU A 1 131 ? 0.715 -5.051 5.82 1 96.31 131 GLU A CA 1
ATOM 974 C C . GLU A 1 131 ? -0.246 -6.191 6.137 1 96.31 131 GLU A C 1
ATOM 976 O O . GLU A 1 131 ? -0.06 -7.316 5.664 1 96.31 131 GLU A O 1
ATOM 981 N N . TYR A 1 132 ? -1.21 -5.883 6.961 1 95.62 132 TYR A N 1
ATOM 982 C CA . TYR A 1 132 ? -2.252 -6.84 7.312 1 95.62 132 TYR A CA 1
ATOM 983 C C . TYR A 1 132 ? -3.438 -6.73 6.359 1 95.62 132 TYR A C 1
ATOM 985 O O . TYR A 1 132 ? -4.023 -5.656 6.211 1 95.62 132 TYR A O 1
ATOM 993 N N . CYS A 1 133 ? -3.732 -7.82 5.668 1 94.88 133 CYS A N 1
ATOM 994 C CA . CYS A 1 133 ? -4.918 -7.898 4.82 1 94.88 133 CYS A CA 1
ATOM 995 C C . CYS A 1 133 ? -6.078 -8.547 5.566 1 94.88 133 CYS A C 1
ATOM 997 O O . CYS A 1 133 ? -6.07 -9.758 5.805 1 94.88 133 CYS A O 1
ATOM 999 N N . THR A 1 134 ? -7.082 -7.801 5.766 1 91.25 134 THR A N 1
ATOM 1000 C CA . THR A 1 134 ? -8.102 -8.102 6.77 1 91.25 134 THR A CA 1
ATOM 1001 C C . THR A 1 134 ? -8.914 -9.328 6.363 1 91.25 134 THR A C 1
ATOM 1003 O O . THR A 1 134 ? -9.445 -10.031 7.223 1 91.25 134 THR A O 1
ATOM 1006 N N . ARG A 1 135 ? -9.039 -9.633 5.078 1 92.38 135 ARG A N 1
ATOM 1007 C CA . ARG A 1 135 ? -9.922 -10.719 4.656 1 92.38 135 ARG A CA 1
ATOM 1008 C C . ARG A 1 135 ? -9.148 -12.016 4.488 1 92.38 135 ARG A C 1
ATOM 1010 O O . ARG A 1 135 ? -9.711 -13.031 4.074 1 92.38 135 ARG A O 1
ATOM 1017 N N . GLY A 1 136 ? -7.883 -11.945 4.742 1 92.56 136 GLY A N 1
ATOM 1018 C CA . GLY A 1 136 ? -7.07 -13.148 4.645 1 92.56 136 GLY A CA 1
ATOM 1019 C C . GLY A 1 136 ? -6.703 -13.508 3.215 1 92.56 136 GLY A C 1
ATOM 1020 O O . GLY A 1 136 ? -6.594 -12.625 2.361 1 92.56 136 GLY A O 1
ATOM 1021 N N . SER A 1 137 ? -6.441 -14.789 2.998 1 94.31 137 SER A N 1
ATOM 1022 C CA . SER A 1 137 ? -6.035 -15.242 1.672 1 94.31 137 SER A CA 1
ATOM 1023 C C . SER A 1 137 ? -7.246 -15.547 0.796 1 94.31 137 SER A C 1
ATOM 1025 O O . SER A 1 137 ? -8.352 -15.766 1.305 1 94.31 137 SER A O 1
ATOM 1027 N N . LEU A 1 138 ? -6.98 -15.477 -0.476 1 96.56 138 LEU A N 1
ATOM 1028 C CA . LEU A 1 138 ? -8.023 -15.898 -1.402 1 96.56 138 LEU A CA 1
ATOM 1029 C C . LEU A 1 138 ? -8.477 -17.328 -1.105 1 96.56 138 LEU A C 1
ATOM 1031 O O . LEU A 1 138 ? -9.664 -17.641 -1.218 1 96.56 138 LEU A O 1
ATOM 1035 N N . PHE A 1 139 ? -7.578 -18.156 -0.708 1 94.75 139 PHE A N 1
ATOM 1036 C CA . PHE A 1 139 ? -7.898 -19.516 -0.335 1 94.75 139 PHE A CA 1
ATOM 1037 C C . PHE A 1 139 ? -8.906 -19.547 0.805 1 94.75 139 PHE A C 1
ATOM 1039 O O . PHE A 1 139 ? -9.891 -20.297 0.752 1 94.75 139 PHE A O 1
ATOM 1046 N N . ASP A 1 140 ? -8.672 -18.734 1.823 1 90.88 140 ASP A N 1
ATOM 1047 C CA . ASP A 1 140 ? -9.586 -18.641 2.959 1 90.88 140 ASP A CA 1
ATOM 1048 C C . ASP A 1 140 ? -10.977 -18.203 2.512 1 90.88 140 ASP A C 1
ATOM 1050 O O . ASP A 1 140 ? -11.984 -18.75 2.957 1 90.88 140 ASP A O 1
ATOM 1054 N N . VAL A 1 141 ? -11.008 -17.266 1.668 1 91.62 141 VAL A N 1
ATOM 1055 C CA . VAL A 1 141 ? -12.258 -16.703 1.17 1 91.62 141 VAL A CA 1
ATOM 1056 C C . VAL A 1 141 ? -13.039 -17.766 0.404 1 91.62 141 VAL A C 1
ATOM 1058 O O . VAL A 1 141 ? -14.258 -17.859 0.511 1 91.62 141 VAL A O 1
ATOM 1061 N N . LEU A 1 142 ? -12.312 -18.594 -0.274 1 92.5 142 LEU A N 1
ATOM 1062 C CA . LEU A 1 142 ? -12.945 -19.547 -1.178 1 92.5 142 LEU A CA 1
ATOM 1063 C C . LEU A 1 142 ? -13.352 -20.812 -0.434 1 92.5 142 LEU A C 1
ATOM 1065 O O . LEU A 1 142 ? -14.336 -21.453 -0.794 1 92.5 142 LEU A O 1
ATOM 1069 N N . HIS A 1 143 ? -12.555 -21.172 0.551 1 88.5 143 HIS A N 1
ATOM 1070 C CA . HIS A 1 143 ? -12.719 -22.5 1.118 1 88.5 143 HIS A CA 1
ATOM 1071 C C . HIS A 1 143 ? -13.227 -22.438 2.555 1 88.5 143 HIS A C 1
ATOM 1073 O O . HIS A 1 143 ? -13.625 -23.453 3.129 1 88.5 143 HIS A O 1
ATOM 1079 N N . GLU A 1 144 ? -13.008 -21.281 3.238 1 73.81 144 GLU A N 1
ATOM 1080 C CA . GLU A 1 144 ? -13.492 -21.203 4.613 1 73.81 144 GLU A CA 1
ATOM 1081 C C . GLU A 1 144 ? -15 -20.969 4.648 1 73.81 144 GLU A C 1
ATOM 1083 O O . GLU A 1 144 ? -15.539 -20.203 3.848 1 73.81 144 GLU A O 1
ATOM 1088 N N . LYS A 1 145 ? -15.812 -21.922 4.898 1 53.84 145 LYS A N 1
ATOM 1089 C CA . LYS A 1 145 ? -17.25 -21.891 5.133 1 53.84 145 LYS A CA 1
ATOM 1090 C C . LYS A 1 145 ? -17.625 -20.828 6.152 1 53.84 145 LYS A C 1
ATOM 1092 O O . LYS A 1 145 ? -17.25 -20.922 7.324 1 53.84 145 LYS A O 1
ATOM 1097 N N . LYS A 1 146 ? -17.328 -19.531 6.031 1 49.16 146 LYS A N 1
ATOM 1098 C CA . LYS A 1 146 ? -17.906 -18.703 7.094 1 49.16 146 LYS A CA 1
ATOM 1099 C C . LYS A 1 146 ? -19.297 -19.188 7.484 1 49.16 146 LYS A C 1
ATOM 1101 O O . LYS A 1 146 ? -20.062 -19.641 6.633 1 49.16 146 LYS A O 1
ATOM 1106 N N . HIS A 1 147 ? -19.422 -19.547 8.688 1 39.03 147 HIS A N 1
ATOM 1107 C CA . HIS A 1 147 ? -20.641 -19.828 9.453 1 39.03 147 HIS A CA 1
ATOM 1108 C C . HIS A 1 147 ? -21.734 -18.812 9.125 1 39.03 147 HIS A C 1
ATOM 1110 O O . HIS A 1 147 ? -21.719 -17.688 9.625 1 39.03 147 HIS A O 1
ATOM 1116 N N . ALA A 1 148 ? -22.109 -18.578 8.023 1 37.94 148 ALA A N 1
ATOM 1117 C CA . ALA A 1 148 ? -23.375 -17.875 7.828 1 37.94 148 ALA A CA 1
ATOM 1118 C C . ALA A 1 148 ? -24.328 -18.125 9 1 37.94 148 ALA A C 1
ATOM 1120 O O . ALA A 1 148 ? -25.516 -17.812 8.914 1 37.94 148 ALA A O 1
ATOM 1121 N N . GLN A 1 149 ? -23.953 -18.938 9.961 1 34.44 149 GLN A N 1
ATOM 1122 C CA . GLN A 1 149 ? -25.141 -19.203 10.766 1 34.44 149 GLN A CA 1
ATOM 1123 C C . GLN A 1 149 ? -25.594 -17.953 11.516 1 34.44 149 GLN A C 1
ATOM 1125 O O . GLN A 1 149 ? -26.125 -18.047 12.625 1 34.44 149 GLN A O 1
ATOM 1130 N N . VAL A 1 150 ? -24.953 -16.781 11.523 1 32.34 150 VAL A N 1
ATOM 1131 C CA . VAL A 1 150 ? -25.766 -16.141 12.547 1 32.34 150 VAL A CA 1
ATOM 1132 C C . VAL A 1 150 ? -27.25 -16.438 12.289 1 32.34 150 VAL A C 1
ATOM 1134 O O . VAL A 1 150 ? -27.609 -16.922 11.219 1 32.34 150 VAL A O 1
ATOM 1137 N N . ASN A 1 151 ? -28.203 -15.484 12.508 1 30.44 151 ASN A N 1
ATOM 1138 C CA . ASN A 1 151 ? -29.641 -15.398 12.766 1 30.44 151 ASN A CA 1
ATOM 1139 C C . ASN A 1 151 ? -30.453 -15.43 11.477 1 30.44 151 ASN A C 1
ATOM 1141 O O . ASN A 1 151 ? -30.812 -14.383 10.93 1 30.44 151 ASN A O 1
ATOM 1145 N N . GLY A 1 152 ? -30.656 -16.516 10.578 1 34.44 152 GLY A N 1
ATOM 1146 C CA . GLY A 1 152 ? -31.516 -17.203 9.625 1 34.44 152 GLY A CA 1
ATOM 1147 C C . GLY A 1 152 ? -30.734 -17.984 8.578 1 34.44 152 GLY A C 1
ATOM 1148 O O . GLY A 1 152 ? -29.516 -17.891 8.508 1 34.44 152 GLY A O 1
ATOM 1149 N N . PHE A 1 153 ? -31.562 -18.844 7.586 1 31.14 153 PHE A N 1
ATOM 1150 C CA . PHE A 1 153 ? -31.297 -20 6.738 1 31.14 153 PHE A CA 1
ATOM 1151 C C . PHE A 1 153 ? -30.172 -19.719 5.758 1 31.14 153 PHE A C 1
ATOM 1153 O O . PHE A 1 153 ? -30.266 -18.781 4.949 1 31.14 153 PHE A O 1
ATOM 1160 N N . PRO A 1 154 ? -28.984 -19.953 6.137 1 36.47 154 PRO A N 1
ATOM 1161 C CA . PRO A 1 154 ? -28.094 -19.938 4.973 1 36.47 154 PRO A CA 1
ATOM 1162 C C . PRO A 1 154 ? -28.609 -20.797 3.82 1 36.47 154 PRO A C 1
ATOM 1164 O O . PRO A 1 154 ? -29.047 -21.922 4.039 1 36.47 154 PRO A O 1
ATOM 1167 N N . ASP A 1 155 ? -29.5 -20.375 2.963 1 35.75 155 ASP A N 1
ATOM 1168 C CA . ASP A 1 155 ? -29.859 -21.344 1.934 1 35.75 155 ASP A CA 1
ATOM 1169 C C . ASP A 1 155 ? -28.641 -22.141 1.474 1 35.75 155 ASP A C 1
ATOM 1171 O O . ASP A 1 155 ? -27.609 -21.562 1.134 1 35.75 155 ASP A O 1
ATOM 1175 N N . PRO A 1 156 ? -28.375 -23.328 2.137 1 39.19 156 PRO A N 1
ATOM 1176 C CA . PRO A 1 156 ? -27.328 -24.25 1.704 1 39.19 156 PRO A CA 1
ATOM 1177 C C . PRO A 1 156 ? -26.875 -24 0.266 1 39.19 156 PRO A C 1
ATOM 1179 O O . PRO A 1 156 ? -25.719 -24.234 -0.071 1 39.19 156 PRO A O 1
ATOM 1182 N N . ASN A 1 157 ? -27.797 -23.969 -0.562 1 38.09 157 ASN A N 1
ATOM 1183 C CA . ASN A 1 157 ? -27.688 -23.719 -1.995 1 38.09 157 ASN A CA 1
ATOM 1184 C C . ASN A 1 157 ? -27.047 -22.359 -2.273 1 38.09 157 ASN A C 1
ATOM 1186 O O . ASN A 1 157 ? -26.875 -21.969 -3.432 1 38.09 157 ASN A O 1
ATOM 1190 N N . GLN A 1 158 ? -27.203 -21.422 -1.332 1 38.34 158 GLN A N 1
ATOM 1191 C CA . GLN A 1 158 ? -26.656 -20.094 -1.567 1 38.34 158 GLN A CA 1
ATOM 1192 C C . GLN A 1 158 ? -25.156 -20.047 -1.247 1 38.34 158 GLN A C 1
ATOM 1194 O O . GLN A 1 158 ? -24.766 -19.828 -0.099 1 38.34 158 GLN A O 1
ATOM 1199 N N . GLY A 1 159 ? -24.25 -21.031 -1.342 1 42.41 159 GLY A N 1
ATOM 1200 C CA . GLY A 1 159 ? -22.797 -21.031 -1.407 1 42.41 159 GLY A CA 1
ATOM 1201 C C . GLY A 1 159 ? -22.203 -19.625 -1.353 1 42.41 159 GLY A C 1
ATOM 1202 O O . GLY A 1 159 ? -22.922 -18.641 -1.553 1 42.41 159 GLY A O 1
ATOM 1203 N N . THR A 1 160 ? -21.188 -19.438 -0.4 1 50.72 160 THR A N 1
ATOM 1204 C CA . THR A 1 160 ? -20.5 -18.156 -0.322 1 50.72 160 THR A CA 1
ATOM 1205 C C . THR A 1 160 ? -20.469 -17.469 -1.685 1 50.72 160 THR A C 1
ATOM 1207 O O . THR A 1 160 ? -19.875 -17.984 -2.631 1 50.72 160 THR A O 1
ATOM 1210 N N . HIS A 1 161 ? -21.547 -17.016 -2.285 1 70.31 161 HIS A N 1
ATOM 1211 C CA . HIS A 1 161 ? -21.75 -16.547 -3.648 1 70.31 161 HIS A CA 1
ATOM 1212 C C . HIS A 1 161 ? -21 -15.242 -3.902 1 70.31 161 HIS A C 1
ATOM 1214 O O . HIS A 1 161 ? -21.422 -14.18 -3.441 1 70.31 161 HIS A O 1
ATOM 1220 N N . LEU A 1 162 ? -19.656 -15.461 -4.047 1 86 162 LEU A N 1
ATOM 1221 C CA . LEU A 1 162 ? -18.953 -14.305 -4.602 1 86 162 LEU A CA 1
ATOM 1222 C C . LEU A 1 162 ? -19.5 -13.953 -5.98 1 86 162 LEU A C 1
ATOM 1224 O O . LEU A 1 162 ? -19.422 -14.758 -6.91 1 86 162 LEU A O 1
ATOM 1228 N N . PRO A 1 163 ? -20.172 -12.812 -6.02 1 88.81 163 PRO A N 1
ATOM 1229 C CA . PRO A 1 163 ? -20.656 -12.422 -7.348 1 88.81 163 PRO A CA 1
ATOM 1230 C C . PRO A 1 163 ? -19.547 -12.383 -8.391 1 88.81 163 PRO A C 1
ATOM 1232 O O . PRO A 1 163 ? -18.375 -12.172 -8.047 1 88.81 163 PRO A O 1
ATOM 1235 N N . TRP A 1 164 ? -19.906 -12.656 -9.633 1 90.75 164 TRP A N 1
ATOM 1236 C CA . TRP A 1 164 ? -18.922 -12.711 -10.719 1 90.75 164 TRP A CA 1
ATOM 1237 C C . TRP A 1 164 ? -18.172 -11.391 -10.836 1 90.75 164 TRP A C 1
ATOM 1239 O O . TRP A 1 164 ? -17 -11.367 -11.188 1 90.75 164 TRP A O 1
ATOM 1249 N N . SER A 1 165 ? -18.859 -10.273 -10.578 1 90.19 165 SER A N 1
ATOM 1250 C CA . SER A 1 165 ? -18.188 -8.977 -10.609 1 90.19 165 SER A CA 1
ATOM 1251 C C . SER A 1 165 ? -17.031 -8.922 -9.625 1 90.19 165 SER A C 1
ATOM 1253 O O . SER A 1 165 ? -15.961 -8.383 -9.945 1 90.19 165 SER A O 1
ATOM 1255 N N . LEU A 1 166 ? -17.234 -9.516 -8.508 1 92.94 166 LEU A N 1
ATOM 1256 C CA . LEU A 1 166 ? -16.188 -9.531 -7.484 1 92.94 166 LEU A CA 1
ATOM 1257 C C . LEU A 1 166 ? -15.078 -10.508 -7.855 1 92.94 166 LEU A C 1
ATOM 1259 O O . LEU A 1 166 ? -13.898 -10.219 -7.637 1 92.94 166 LEU A O 1
ATOM 1263 N N . ARG A 1 167 ? -15.477 -11.633 -8.422 1 95 167 ARG A N 1
ATOM 1264 C CA . ARG A 1 167 ? -14.477 -12.586 -8.906 1 95 167 ARG A CA 1
ATOM 1265 C C . ARG A 1 167 ? -13.562 -11.938 -9.938 1 95 167 ARG A C 1
ATOM 1267 O O . ARG A 1 167 ? -12.336 -12.086 -9.867 1 95 167 ARG A O 1
ATOM 1274 N N . CYS A 1 168 ? -14.195 -11.188 -10.828 1 95.06 168 CYS A N 1
ATOM 1275 C CA . CYS A 1 168 ? -13.438 -10.5 -11.875 1 95.06 168 CYS A CA 1
ATOM 1276 C C . CYS A 1 168 ? -12.523 -9.445 -11.273 1 95.06 168 CYS A C 1
ATOM 1278 O O . CYS A 1 168 ? -11.359 -9.32 -11.672 1 95.06 168 CYS A O 1
ATOM 1280 N N . ARG A 1 169 ? -12.992 -8.766 -10.312 1 94.25 169 ARG A N 1
ATOM 1281 C CA . ARG A 1 169 ? -12.203 -7.734 -9.641 1 94.25 169 ARG A CA 1
ATOM 1282 C C . ARG A 1 169 ? -10.969 -8.336 -8.969 1 94.25 169 ARG A C 1
ATOM 1284 O O . ARG A 1 169 ? -9.867 -7.809 -9.094 1 94.25 169 ARG A O 1
ATOM 1291 N N . LEU A 1 170 ? -11.195 -9.391 -8.297 1 97.06 170 LEU A N 1
ATOM 1292 C CA . LEU A 1 170 ? -10.109 -10.07 -7.594 1 97.06 170 LEU A CA 1
ATOM 1293 C C . LEU A 1 170 ? -9.031 -10.539 -8.57 1 97.06 170 LEU A C 1
ATOM 1295 O O . LEU A 1 170 ? -7.848 -10.266 -8.367 1 97.06 170 LEU A O 1
ATOM 1299 N N . MET A 1 171 ? -9.469 -11.125 -9.602 1 98.12 171 MET A N 1
ATOM 1300 C CA . MET A 1 171 ? -8.5 -11.688 -10.531 1 98.12 171 MET A CA 1
ATOM 1301 C C . MET A 1 171 ? -7.84 -10.594 -11.367 1 98.12 171 MET A C 1
ATOM 1303 O O . MET A 1 171 ? -6.672 -10.711 -11.742 1 98.12 171 MET A O 1
ATOM 1307 N N . LEU A 1 172 ? -8.594 -9.562 -11.633 1 97.38 172 LEU A N 1
ATOM 1308 C CA . LEU A 1 172 ? -7.973 -8.422 -12.289 1 97.38 172 LEU A CA 1
ATOM 1309 C C . LEU A 1 172 ? -6.855 -7.84 -11.438 1 97.38 172 LEU A C 1
ATOM 1311 O O . LEU A 1 172 ? -5.773 -7.531 -11.945 1 97.38 172 LEU A O 1
ATOM 1315 N N . GLY A 1 173 ? -7.082 -7.703 -10.156 1 97.44 173 GLY A N 1
ATOM 1316 C CA . GLY A 1 173 ? -6.039 -7.254 -9.25 1 97.44 173 GLY A CA 1
ATOM 1317 C C . GLY A 1 173 ? -4.82 -8.156 -9.25 1 97.44 173 GLY A C 1
ATOM 1318 O O . GLY A 1 173 ? -3.688 -7.676 -9.344 1 97.44 173 GLY A O 1
ATOM 1319 N N . ALA A 1 174 ? -5.027 -9.422 -9.18 1 98.5 174 ALA A N 1
ATOM 1320 C CA . ALA A 1 174 ? -3.928 -10.383 -9.211 1 98.5 174 ALA A CA 1
ATOM 1321 C C . ALA A 1 174 ? -3.158 -10.297 -10.523 1 98.5 174 ALA A C 1
ATOM 1323 O O . ALA A 1 174 ? -1.927 -10.352 -10.539 1 98.5 174 ALA A O 1
ATOM 1324 N N . ALA A 1 175 ? -3.91 -10.172 -11.609 1 98.56 175 ALA A N 1
ATOM 1325 C CA . ALA A 1 175 ? -3.289 -10.062 -12.93 1 98.56 175 ALA A CA 1
ATOM 1326 C C . ALA A 1 175 ? -2.434 -8.805 -13.039 1 98.56 175 ALA A C 1
ATOM 1328 O O . ALA A 1 175 ? -1.35 -8.828 -13.625 1 98.56 175 ALA A O 1
ATOM 1329 N N . ARG A 1 176 ? -2.896 -7.746 -12.523 1 97.75 176 ARG A N 1
ATOM 1330 C CA . ARG A 1 176 ? -2.129 -6.504 -12.516 1 97.75 176 ARG A CA 1
ATOM 1331 C C . ARG A 1 176 ? -0.843 -6.66 -11.711 1 97.75 176 ARG A C 1
ATOM 1333 O O . ARG A 1 176 ? 0.207 -6.148 -12.109 1 97.75 176 ARG A O 1
ATOM 1340 N N . GLY A 1 177 ? -0.942 -7.332 -10.602 1 97.62 177 GLY A N 1
ATOM 1341 C CA . GLY A 1 177 ? 0.26 -7.66 -9.852 1 97.62 177 GLY A CA 1
ATOM 1342 C C . GLY A 1 177 ? 1.266 -8.461 -10.656 1 97.62 177 GLY A C 1
ATOM 1343 O O . GLY A 1 177 ? 2.461 -8.164 -10.641 1 97.62 177 GLY A O 1
ATOM 1344 N N . LEU A 1 178 ? 0.772 -9.43 -11.375 1 98.12 178 LEU A N 1
ATOM 1345 C CA . LEU A 1 178 ? 1.649 -10.242 -12.211 1 98.12 178 LEU A CA 1
ATOM 1346 C C . LEU A 1 178 ? 2.262 -9.406 -13.328 1 98.12 178 LEU A C 1
ATOM 1348 O O . LEU A 1 178 ? 3.445 -9.547 -13.641 1 98.12 178 LEU A O 1
ATOM 1352 N N . LEU A 1 179 ? 1.409 -8.602 -13.961 1 97.5 179 LEU A N 1
ATOM 1353 C CA . LEU A 1 179 ? 1.916 -7.746 -15.031 1 97.5 179 LEU A CA 1
ATOM 1354 C C . LEU A 1 179 ? 3.049 -6.859 -14.523 1 97.5 179 LEU A C 1
ATOM 1356 O O . LEU A 1 179 ? 4.07 -6.707 -15.195 1 97.5 179 LEU A O 1
ATOM 1360 N N . TYR A 1 180 ? 2.922 -6.32 -13.367 1 95 180 TYR A N 1
ATOM 1361 C CA . TYR A 1 180 ? 3.961 -5.508 -12.742 1 95 180 TYR A CA 1
ATOM 1362 C C . TYR A 1 180 ? 5.25 -6.301 -12.586 1 95 180 TYR A C 1
ATOM 1364 O O . TYR A 1 180 ? 6.324 -5.844 -12.984 1 95 180 TYR A O 1
ATOM 1372 N N . LEU A 1 181 ? 5.184 -7.48 -12.031 1 94.5 181 LEU A N 1
ATOM 1373 C CA . LEU A 1 181 ? 6.355 -8.32 -11.828 1 94.5 181 LEU A CA 1
ATOM 1374 C C . LEU A 1 181 ? 7.004 -8.688 -13.164 1 94.5 181 LEU A C 1
ATOM 1376 O O . LEU A 1 181 ? 8.211 -8.539 -13.328 1 94.5 181 LEU A O 1
ATOM 1380 N N . HIS A 1 182 ? 6.148 -9.07 -14.07 1 95.94 182 HIS A N 1
ATOM 1381 C CA . HIS A 1 182 ? 6.637 -9.609 -15.336 1 95.94 182 HIS A CA 1
ATOM 1382 C C . HIS A 1 182 ? 7.203 -8.508 -16.234 1 95.94 182 HIS A C 1
ATOM 1384 O O . HIS A 1 182 ? 7.906 -8.797 -17.203 1 95.94 182 HIS A O 1
ATOM 1390 N N . SER A 1 183 ? 6.895 -7.273 -15.945 1 92.81 183 SER A N 1
ATOM 1391 C CA . SER A 1 183 ? 7.344 -6.141 -16.75 1 92.81 183 SER A CA 1
ATOM 1392 C C . SER A 1 183 ? 8.742 -5.684 -16.344 1 92.81 183 SER A C 1
ATOM 1394 O O . SER A 1 183 ? 9.352 -4.848 -17 1 92.81 183 SER A O 1
ATOM 1396 N N . ALA A 1 184 ? 9.211 -6.234 -15.258 1 87.31 184 ALA A N 1
ATOM 1397 C CA . ALA A 1 184 ? 10.586 -5.926 -14.852 1 87.31 184 ALA A CA 1
ATOM 1398 C C . ALA A 1 184 ? 11.586 -6.422 -15.891 1 87.31 184 ALA A C 1
ATOM 1400 O O . ALA A 1 184 ? 11.242 -7.23 -16.75 1 87.31 184 ALA A O 1
ATOM 1401 N N . ASP A 1 185 ? 12.828 -5.809 -15.797 1 83.31 185 ASP A N 1
ATOM 1402 C CA . ASP A 1 185 ? 13.922 -6.242 -16.656 1 83.31 185 ASP A CA 1
ATOM 1403 C C . ASP A 1 185 ? 15.148 -6.629 -15.844 1 83.31 185 ASP A C 1
ATOM 1405 O O . ASP A 1 185 ? 15.844 -5.762 -15.297 1 83.31 185 ASP A O 1
ATOM 1409 N N . PRO A 1 186 ? 15.5 -7.906 -15.789 1 87.19 186 PRO A N 1
ATOM 1410 C CA . PRO A 1 186 ? 14.75 -9.039 -16.328 1 87.19 186 PRO A CA 1
ATOM 1411 C C . PRO A 1 186 ? 13.422 -9.266 -15.609 1 87.19 186 PRO A C 1
ATOM 1413 O O . PRO A 1 186 ? 13.219 -8.75 -14.508 1 87.19 186 PRO A O 1
ATOM 1416 N N . PRO A 1 187 ? 12.516 -10.062 -16.234 1 90.31 187 PRO A N 1
ATOM 1417 C CA . PRO A 1 187 ? 11.219 -10.297 -15.617 1 90.31 187 PRO A CA 1
ATOM 1418 C C . PRO A 1 187 ? 11.328 -11 -14.266 1 90.31 187 PRO A C 1
ATOM 1420 O O . PRO A 1 187 ? 12.18 -11.867 -14.086 1 90.31 187 PRO A O 1
ATOM 1423 N N . LEU A 1 188 ? 10.523 -10.477 -13.375 1 91.5 188 LEU A N 1
ATOM 1424 C CA . LEU A 1 188 ? 10.422 -11.133 -12.07 1 91.5 188 LEU A CA 1
ATOM 1425 C C . LEU A 1 188 ? 9.32 -12.188 -12.078 1 91.5 188 LEU A C 1
ATOM 1427 O O . LEU A 1 188 ? 8.18 -11.898 -12.469 1 91.5 188 LEU A O 1
ATOM 1431 N N . VAL A 1 189 ? 9.68 -13.375 -11.711 1 94.06 189 VAL A N 1
ATOM 1432 C CA . VAL A 1 189 ? 8.75 -14.5 -11.664 1 94.06 189 VAL A CA 1
ATOM 1433 C C . VAL A 1 189 ? 8.336 -14.766 -10.219 1 94.06 189 VAL A C 1
ATOM 1435 O O . VAL A 1 189 ? 9.188 -14.914 -9.336 1 94.06 189 VAL A O 1
ATOM 1438 N N . HIS A 1 190 ? 7.008 -14.773 -9.93 1 94.25 190 HIS A N 1
ATOM 1439 C CA . HIS A 1 190 ? 6.555 -15.102 -8.586 1 94.25 190 HIS A CA 1
ATOM 1440 C C . HIS A 1 190 ? 6.969 -16.516 -8.195 1 94.25 190 HIS A C 1
ATOM 1442 O O . HIS A 1 190 ? 7.547 -16.734 -7.133 1 94.25 190 HIS A O 1
ATOM 1448 N N . GLY A 1 191 ? 6.617 -17.516 -9.031 1 92.19 191 GLY A N 1
ATOM 1449 C CA . GLY A 1 191 ? 7.133 -18.875 -8.945 1 92.19 191 GLY A CA 1
ATOM 1450 C C . GLY A 1 191 ? 6.359 -19.734 -7.969 1 92.19 191 GLY A C 1
ATOM 1451 O O . GLY A 1 191 ? 6.52 -20.953 -7.949 1 92.19 191 GLY A O 1
ATOM 1452 N N . GLN A 1 192 ? 5.516 -19.156 -7.148 1 90.81 192 GLN A N 1
ATOM 1453 C CA . GLN A 1 192 ? 4.73 -19.906 -6.176 1 90.81 192 GLN A CA 1
ATOM 1454 C C . GLN A 1 192 ? 3.311 -19.359 -6.074 1 90.81 192 GLN A C 1
ATOM 1456 O O . GLN A 1 192 ? 2.768 -19.234 -4.977 1 90.81 192 GLN A O 1
ATOM 1461 N N . LEU A 1 193 ? 2.832 -18.984 -7.195 1 96.31 193 LEU A N 1
ATOM 1462 C CA . LEU A 1 193 ? 1.49 -18.406 -7.195 1 96.31 193 LEU A CA 1
ATOM 1463 C C . LEU A 1 193 ? 0.446 -19.484 -6.887 1 96.31 193 LEU A C 1
ATOM 1465 O O . LEU A 1 193 ? 0.447 -20.547 -7.496 1 96.31 193 LEU A O 1
ATOM 1469 N N . LYS A 1 194 ? -0.331 -19.281 -5.93 1 96.25 194 LYS A N 1
ATOM 1470 C CA . LYS A 1 194 ? -1.471 -20.078 -5.48 1 96.25 194 LYS A CA 1
ATOM 1471 C C . LYS A 1 194 ? -2.465 -19.219 -4.703 1 96.25 194 LYS A C 1
ATOM 1473 O O . LYS A 1 194 ? -2.166 -18.062 -4.355 1 96.25 194 LYS A O 1
ATOM 1478 N N . SER A 1 195 ? -3.662 -19.688 -4.473 1 96.81 195 SER A N 1
ATOM 1479 C CA . SER A 1 195 ? -4.719 -18.875 -3.857 1 96.81 195 SER A CA 1
ATOM 1480 C C . SER A 1 195 ? -4.363 -18.516 -2.422 1 96.81 195 SER A C 1
ATOM 1482 O O . SER A 1 195 ? -4.84 -17.5 -1.899 1 96.81 195 SER A O 1
ATOM 1484 N N . THR A 1 196 ? -3.438 -19.266 -1.728 1 93.81 196 THR A N 1
ATOM 1485 C CA . THR A 1 196 ? -2.996 -18.938 -0.374 1 93.81 196 THR A CA 1
ATOM 1486 C C . THR A 1 196 ? -2.053 -17.75 -0.38 1 93.81 196 THR A C 1
ATOM 1488 O O . THR A 1 196 ? -1.828 -17.125 0.658 1 93.81 196 THR A O 1
ATOM 1491 N N . ASN A 1 197 ? -1.474 -17.453 -1.555 1 94.94 197 ASN A N 1
ATOM 1492 C CA . ASN A 1 197 ? -0.494 -16.391 -1.671 1 94.94 197 ASN A CA 1
ATOM 1493 C C . ASN A 1 197 ? -1.096 -15.148 -2.33 1 94.94 197 ASN A C 1
ATOM 1495 O O . ASN A 1 197 ? -0.368 -14.297 -2.844 1 94.94 197 ASN A O 1
ATOM 1499 N N . ILE A 1 198 ? -2.361 -15.125 -2.428 1 97.69 198 ILE A N 1
ATOM 1500 C CA . ILE A 1 198 ? -3.119 -13.93 -2.783 1 97.69 198 ILE A CA 1
ATOM 1501 C C . ILE A 1 198 ? -3.949 -13.477 -1.587 1 97.69 198 ILE A C 1
ATOM 1503 O O . ILE A 1 198 ? -4.871 -14.172 -1.158 1 97.69 198 ILE A O 1
ATOM 1507 N N . LEU A 1 199 ? -3.584 -12.344 -1.104 1 97 199 LEU A N 1
ATOM 1508 C CA . LEU A 1 199 ? -4.293 -11.805 0.055 1 97 199 LEU A CA 1
ATOM 1509 C C . LEU A 1 199 ? -5.328 -10.773 -0.37 1 97 199 LEU A C 1
ATOM 1511 O O . LEU A 1 199 ? -5.152 -10.094 -1.385 1 97 199 LEU A O 1
ATOM 1515 N N . ILE A 1 200 ? -6.371 -10.711 0.424 1 96.31 200 ILE A N 1
ATOM 1516 C CA . ILE A 1 200 ? -7.492 -9.836 0.111 1 96.31 200 ILE A CA 1
ATOM 1517 C C . ILE A 1 200 ? -7.637 -8.773 1.203 1 96.31 200 ILE A C 1
ATOM 1519 O O . ILE A 1 200 ? -7.719 -9.102 2.389 1 96.31 200 ILE A O 1
ATOM 1523 N N . ASP A 1 201 ? -7.613 -7.531 0.762 1 93.31 201 ASP A N 1
ATOM 1524 C CA . ASP A 1 201 ? -7.754 -6.461 1.746 1 93.31 201 ASP A CA 1
ATOM 1525 C C . ASP A 1 201 ? -9.219 -6.156 2.023 1 93.31 201 ASP A C 1
ATOM 1527 O O . ASP A 1 201 ? -10.109 -6.883 1.57 1 93.31 201 ASP A O 1
ATOM 1531 N N . ASP A 1 202 ? -9.547 -5.117 2.816 1 88.12 202 ASP A N 1
ATOM 1532 C CA . ASP A 1 202 ? -10.891 -4.797 3.295 1 88.12 202 ASP A CA 1
ATOM 1533 C C . ASP A 1 202 ? -11.789 -4.336 2.146 1 88.12 202 ASP A C 1
ATOM 1535 O O . ASP A 1 202 ? -13.016 -4.41 2.242 1 88.12 202 ASP A O 1
ATOM 1539 N N . SER A 1 203 ? -11.211 -3.953 1.029 1 87.06 203 SER A N 1
ATOM 1540 C CA . SER A 1 203 ? -11.969 -3.475 -0.119 1 87.06 203 SER A CA 1
ATOM 1541 C C . SER A 1 203 ? -12.023 -4.523 -1.225 1 87.06 203 SER A C 1
ATOM 1543 O O . SER A 1 203 ? -12.336 -4.207 -2.373 1 87.06 203 SER A O 1
ATOM 1545 N N . TRP A 1 204 ? -11.617 -5.664 -0.898 1 92.12 204 TRP A N 1
ATOM 1546 C CA . TRP A 1 204 ? -11.656 -6.789 -1.826 1 92.12 204 TRP A CA 1
ATOM 1547 C C . TRP A 1 204 ? -10.648 -6.602 -2.955 1 92.12 204 TRP A C 1
ATOM 1549 O O . TRP A 1 204 ? -10.922 -6.961 -4.102 1 92.12 204 TRP A O 1
ATOM 1559 N N . ASN A 1 205 ? -9.594 -5.93 -2.654 1 93.75 205 ASN A N 1
ATOM 1560 C CA . ASN A 1 205 ? -8.453 -5.906 -3.568 1 93.75 205 ASN A CA 1
ATOM 1561 C C . ASN A 1 205 ? -7.539 -7.109 -3.355 1 93.75 205 ASN A C 1
ATOM 1563 O O . ASN A 1 205 ? -7.281 -7.504 -2.217 1 93.75 205 ASN A O 1
ATOM 1567 N N . ALA A 1 206 ? -7.133 -7.672 -4.453 1 97.75 206 ALA A N 1
ATOM 1568 C CA . ALA A 1 206 ? -6.199 -8.797 -4.395 1 97.75 206 ALA A CA 1
ATOM 1569 C C . ALA A 1 206 ? -4.754 -8.312 -4.426 1 97.75 206 ALA A C 1
ATOM 1571 O O . ALA A 1 206 ? -4.406 -7.422 -5.203 1 97.75 206 ALA A O 1
ATOM 1572 N N . LYS A 1 207 ? -3.938 -8.859 -3.561 1 97.88 207 LYS A N 1
ATOM 1573 C CA . LYS A 1 207 ? -2.516 -8.531 -3.494 1 97.88 207 LYS A CA 1
ATOM 1574 C C . LYS A 1 207 ? -1.658 -9.797 -3.508 1 97.88 207 LYS A C 1
ATOM 1576 O O . LYS A 1 207 ? -1.902 -10.727 -2.736 1 97.88 207 LYS A O 1
ATOM 1581 N N . LEU A 1 208 ? -0.699 -9.797 -4.395 1 97.62 208 LEU A N 1
ATOM 1582 C CA . LEU A 1 208 ? 0.228 -10.922 -4.445 1 97.62 208 LEU A CA 1
ATOM 1583 C C . LEU A 1 208 ? 1.134 -10.938 -3.217 1 97.62 208 LEU A C 1
ATOM 1585 O O . LEU A 1 208 ? 1.708 -9.906 -2.852 1 97.62 208 LEU A O 1
ATOM 1589 N N . ALA A 1 209 ? 1.189 -12.062 -2.578 1 94.56 209 ALA A N 1
ATOM 1590 C CA . ALA A 1 209 ? 2.002 -12.219 -1.374 1 94.56 209 ALA A CA 1
ATOM 1591 C C . ALA A 1 209 ? 3.096 -13.266 -1.586 1 94.56 209 ALA A C 1
ATOM 1593 O O . ALA A 1 209 ? 3.104 -13.969 -2.598 1 94.56 209 ALA A O 1
ATOM 1594 N N . ASP A 1 210 ? 4.121 -13.242 -0.71 1 89.06 210 ASP A N 1
ATOM 1595 C CA . ASP A 1 210 ? 5.176 -14.234 -0.592 1 89.06 210 ASP A CA 1
ATOM 1596 C C . ASP A 1 210 ? 6.09 -14.219 -1.814 1 89.06 210 ASP A C 1
ATOM 1598 O O . ASP A 1 210 ? 6.645 -15.25 -2.197 1 89.06 210 ASP A O 1
ATOM 1602 N N . PHE A 1 211 ? 6.059 -13.109 -2.455 1 88 211 PHE A N 1
ATOM 1603 C CA . PHE A 1 211 ? 7.105 -12.945 -3.457 1 88 211 PHE A CA 1
ATOM 1604 C C . PHE A 1 211 ? 8.484 -12.938 -2.805 1 88 211 PHE A C 1
ATOM 1606 O O . PHE A 1 211 ? 8.711 -12.234 -1.823 1 88 211 PHE A O 1
ATOM 1613 N N . GLY A 1 212 ? 9.383 -13.742 -3.27 1 80.62 212 GLY A N 1
ATOM 1614 C CA . GLY A 1 212 ? 10.758 -13.719 -2.793 1 80.62 212 GLY A CA 1
ATOM 1615 C C . GLY A 1 212 ? 10.992 -14.641 -1.609 1 80.62 212 GLY A C 1
ATOM 1616 O O . GLY A 1 212 ? 12.141 -14.906 -1.246 1 80.62 212 GLY A O 1
ATOM 1617 N N . THR A 1 213 ? 9.922 -15.172 -1.052 1 80.19 213 THR A N 1
ATOM 1618 C CA . THR A 1 213 ? 10.055 -15.969 0.16 1 80.19 213 THR A CA 1
ATOM 1619 C C . THR A 1 213 ? 10.805 -17.266 -0.127 1 80.19 213 THR A C 1
ATOM 1621 O O . THR A 1 213 ? 11.531 -17.766 0.731 1 80.19 213 THR A O 1
ATOM 1624 N N . ARG A 1 214 ? 10.625 -17.766 -1.31 1 79.06 214 ARG A N 1
ATOM 1625 C CA . ARG A 1 214 ? 11.367 -18.969 -1.696 1 79.06 214 ARG A CA 1
ATOM 1626 C C . ARG A 1 214 ? 12.867 -18.703 -1.684 1 79.06 214 ARG A C 1
ATOM 1628 O O . ARG A 1 214 ? 13.648 -19.547 -1.226 1 79.06 214 ARG A O 1
ATOM 1635 N N . ARG A 1 215 ? 13.266 -17.594 -2.205 1 82.38 215 ARG A N 1
ATOM 1636 C CA . ARG A 1 215 ? 14.672 -17.219 -2.209 1 82.38 215 ARG A CA 1
ATOM 1637 C C . ARG A 1 215 ? 15.195 -17.031 -0.787 1 82.38 215 ARG A C 1
ATOM 1639 O O . ARG A 1 215 ? 16.328 -17.391 -0.485 1 82.38 215 ARG A O 1
ATOM 1646 N N . VAL A 1 216 ? 14.383 -16.5 0.023 1 79.75 216 VAL A N 1
ATOM 1647 C CA . VAL A 1 216 ? 14.727 -16.344 1.432 1 79.75 216 VAL A CA 1
ATOM 1648 C C . VAL A 1 216 ? 14.914 -17.719 2.072 1 79.75 216 VAL A C 1
ATOM 1650 O O . VAL A 1 216 ? 15.891 -17.953 2.785 1 79.75 216 VAL A O 1
ATOM 1653 N N . ALA A 1 217 ? 13.984 -18.578 1.771 1 78.25 217 ALA A N 1
ATOM 1654 C CA . ALA A 1 217 ? 14.055 -19.938 2.312 1 78.25 217 ALA A CA 1
ATOM 1655 C C . ALA A 1 217 ? 15.336 -20.641 1.862 1 78.25 217 ALA A C 1
ATOM 1657 O O . ALA A 1 217 ? 15.969 -21.359 2.641 1 78.25 217 ALA A O 1
ATOM 1658 N N . GLN A 1 218 ? 15.672 -20.422 0.683 1 79 218 GLN A N 1
ATOM 1659 C CA . GLN A 1 218 ? 16.891 -21 0.151 1 79 218 GLN A CA 1
ATOM 1660 C C . GLN A 1 218 ? 18.125 -20.438 0.846 1 79 218 GLN A C 1
ATOM 1662 O O . GLN A 1 218 ? 19.109 -21.141 1.077 1 79 218 GLN A O 1
ATOM 1667 N N . ALA A 1 219 ? 17.969 -19.172 1.145 1 78.25 219 ALA A N 1
ATOM 1668 C CA . ALA A 1 219 ? 19.094 -18.5 1.796 1 78.25 219 ALA A CA 1
ATOM 1669 C C . ALA A 1 219 ? 19.281 -19 3.227 1 78.25 219 ALA A C 1
ATOM 1671 O O . ALA A 1 219 ? 20.406 -19.125 3.711 1 78.25 219 ALA A O 1
ATOM 1672 N N . VAL A 1 220 ? 18.219 -19.219 3.92 1 74.81 220 VAL A N 1
ATOM 1673 C CA . VAL A 1 220 ? 18.297 -19.578 5.328 1 74.81 220 VAL A CA 1
ATOM 1674 C C . VAL A 1 220 ? 18.578 -21.078 5.461 1 74.81 220 VAL A C 1
ATOM 1676 O O . VAL A 1 220 ? 19.109 -21.531 6.48 1 74.81 220 VAL A O 1
ATOM 1679 N N . SER A 1 221 ? 17.938 -21.922 4.566 1 69.81 221 SER A N 1
ATOM 1680 C CA . SER A 1 221 ? 18.047 -23.375 4.719 1 69.81 221 SER A CA 1
ATOM 1681 C C . SER A 1 221 ? 19.203 -23.922 3.879 1 69.81 221 SER A C 1
ATOM 1683 O O . SER A 1 221 ? 19.375 -23.531 2.723 1 69.81 221 SER A O 1
ATOM 1685 N N . ALA A 1 222 ? 20.375 -24.219 4.496 1 54.25 222 ALA A N 1
ATOM 1686 C CA . ALA A 1 222 ? 21.438 -24.938 3.777 1 54.25 222 ALA A CA 1
ATOM 1687 C C . ALA A 1 222 ? 20.859 -26.078 2.941 1 54.25 222 ALA A C 1
ATOM 1689 O O . ALA A 1 222 ? 21.453 -26.484 1.944 1 54.25 222 ALA A O 1
ATOM 1690 N N . GLN A 1 223 ? 19.766 -26.75 3.33 1 50.31 223 GLN A N 1
ATOM 1691 C CA . GLN A 1 223 ? 19.266 -27.953 2.66 1 50.31 223 GLN A CA 1
ATOM 1692 C C . GLN A 1 223 ? 17.922 -27.703 2.008 1 50.31 223 GLN A C 1
ATOM 1694 O O . GLN A 1 223 ? 16.922 -27.438 2.695 1 50.31 223 GLN A O 1
ATOM 1699 N N . THR A 1 224 ? 17.859 -27.094 0.915 1 51.28 224 THR A N 1
ATOM 1700 C CA . THR A 1 224 ? 16.641 -26.734 0.212 1 51.28 224 THR A CA 1
ATOM 1701 C C . THR A 1 224 ? 15.898 -27.984 -0.256 1 51.28 224 THR A C 1
ATOM 1703 O O . THR A 1 224 ? 16.078 -28.438 -1.389 1 51.28 224 THR A O 1
ATOM 1706 N N . LYS A 1 225 ? 15.789 -29.125 0.58 1 51.53 225 LYS A N 1
ATOM 1707 C CA . LYS A 1 225 ? 14.992 -30.203 -0.011 1 51.53 225 LYS A CA 1
ATOM 1708 C C . LYS A 1 225 ? 13.531 -29.797 -0.151 1 51.53 225 LYS A C 1
ATOM 1710 O O . LYS A 1 225 ? 12.945 -29.219 0.774 1 51.53 225 LYS A O 1
ATOM 1715 N N . PRO A 1 226 ? 13.039 -29.812 -1.411 1 55.31 226 PRO A N 1
ATOM 1716 C CA . PRO A 1 226 ? 11.609 -29.594 -1.603 1 55.31 226 PRO A CA 1
ATOM 1717 C C . PRO A 1 226 ? 10.75 -30.391 -0.627 1 55.31 226 PRO A C 1
ATOM 1719 O O . PRO A 1 226 ? 11.047 -31.547 -0.342 1 55.31 226 PRO A O 1
ATOM 1722 N N . ASN A 1 227 ? 9.969 -29.719 0.246 1 59.16 227 ASN A N 1
ATOM 1723 C CA . ASN A 1 227 ? 9.047 -30.406 1.149 1 59.16 227 ASN A CA 1
ATOM 1724 C C . ASN A 1 227 ? 7.957 -31.141 0.383 1 59.16 227 ASN A C 1
ATOM 1726 O O . ASN A 1 227 ? 6.973 -30.531 -0.047 1 59.16 227 ASN A O 1
ATOM 1730 N N . ARG A 1 228 ? 8.164 -32.438 0.047 1 57.28 228 ARG A N 1
ATOM 1731 C CA . ARG A 1 228 ? 7.23 -33.25 -0.726 1 57.28 228 ARG A CA 1
ATOM 1732 C C . ARG A 1 228 ? 5.93 -33.469 0.037 1 57.28 228 ARG A C 1
ATOM 1734 O O . ARG A 1 228 ? 5 -34.094 -0.474 1 57.28 228 ARG A O 1
ATOM 1741 N N . SER A 1 229 ? 5.859 -32.906 1.157 1 66.44 229 SER A N 1
ATOM 1742 C CA . SER A 1 229 ? 4.617 -33 1.918 1 66.44 229 SER A CA 1
ATOM 1743 C C . SER A 1 229 ? 3.602 -31.969 1.448 1 66.44 229 SER A C 1
ATOM 1745 O O . SER A 1 229 ? 2.402 -32.094 1.696 1 66.44 229 SER A O 1
ATOM 1747 N N . ILE A 1 230 ? 4.082 -31.094 0.639 1 81.31 230 ILE A N 1
ATOM 1748 C CA . ILE A 1 230 ? 3.168 -30.094 0.1 1 81.31 230 ILE A CA 1
ATOM 1749 C C . ILE A 1 230 ? 2.781 -30.453 -1.329 1 81.31 230 ILE A C 1
ATOM 1751 O O . ILE A 1 230 ? 3.648 -30.703 -2.172 1 81.31 230 ILE A O 1
ATOM 1755 N N . LEU A 1 231 ? 1.517 -30.641 -1.599 1 90.31 231 LEU A N 1
ATOM 1756 C CA . LEU A 1 231 ? 1.035 -31.031 -2.918 1 90.31 231 LEU A CA 1
ATOM 1757 C C . LEU A 1 231 ? 1.118 -29.875 -3.898 1 90.31 231 LEU A C 1
ATOM 1759 O O . LEU A 1 231 ? 0.689 -28.75 -3.584 1 90.31 231 LEU A O 1
ATOM 1763 N N . PRO A 1 232 ? 1.689 -30.016 -5.012 1 93.94 232 PRO A N 1
ATOM 1764 C CA . PRO A 1 232 ? 1.911 -28.969 -6 1 93.94 232 PRO A CA 1
ATOM 1765 C C . PRO A 1 232 ? 0.687 -28.703 -6.875 1 93.94 232 PRO A C 1
ATOM 1767 O O . PRO A 1 232 ? 0.793 -28.688 -8.102 1 93.94 232 PRO A O 1
ATOM 1770 N N . ARG A 1 233 ? -0.414 -28.344 -6.277 1 96.12 233 ARG A N 1
ATOM 1771 C CA . ARG A 1 233 ? -1.72 -28.312 -6.926 1 96.12 233 ARG A CA 1
ATOM 1772 C C . ARG A 1 233 ? -1.791 -27.172 -7.945 1 96.12 233 ARG A C 1
ATOM 1774 O O . ARG A 1 233 ? -2.57 -27.234 -8.898 1 96.12 233 ARG A O 1
ATOM 1781 N N . TRP A 1 234 ? -0.968 -26.188 -7.793 1 97.44 234 TRP A N 1
ATOM 1782 C CA . TRP A 1 234 ? -1.031 -25.016 -8.648 1 97.44 234 TRP A CA 1
ATOM 1783 C C . TRP A 1 234 ? 0.203 -24.922 -9.539 1 97.44 234 TRP A C 1
ATOM 1785 O O . TRP A 1 234 ? 0.386 -23.922 -10.25 1 97.44 234 TRP A O 1
ATOM 1795 N N . THR A 1 235 ? 1.068 -25.906 -9.516 1 96.62 235 THR A N 1
ATOM 1796 C CA . THR A 1 235 ? 2.396 -25.828 -10.117 1 96.62 235 THR A CA 1
ATOM 1797 C C . THR A 1 235 ? 2.342 -26.203 -11.594 1 96.62 235 THR A C 1
ATOM 1799 O O . THR A 1 235 ? 1.683 -27.172 -11.977 1 96.62 235 THR A O 1
ATOM 1802 N N . ALA A 1 236 ? 3.033 -25.5 -12.391 1 97.88 236 ALA A N 1
ATOM 1803 C CA . ALA A 1 236 ? 3.061 -25.672 -13.844 1 97.88 236 ALA A CA 1
ATOM 1804 C C . ALA A 1 236 ? 3.787 -26.969 -14.227 1 97.88 236 ALA A C 1
ATOM 1806 O O . ALA A 1 236 ? 4.715 -27.391 -13.539 1 97.88 236 ALA A O 1
ATOM 1807 N N . PRO A 1 237 ? 3.375 -27.562 -15.375 1 97.69 237 PRO A N 1
ATOM 1808 C CA . PRO A 1 237 ? 3.984 -28.828 -15.82 1 97.69 237 PRO A CA 1
ATOM 1809 C C . PRO A 1 237 ? 5.488 -28.703 -16.047 1 97.69 237 PRO A C 1
ATOM 1811 O O . PRO A 1 237 ? 6.246 -29.625 -15.703 1 97.69 237 PRO A O 1
ATOM 1814 N N . GLU A 1 238 ? 5.98 -27.594 -16.609 1 97.12 238 GLU A N 1
ATOM 1815 C CA . GLU A 1 238 ? 7.402 -27.453 -16.906 1 97.12 238 GLU A CA 1
ATOM 1816 C C . GLU A 1 238 ? 8.242 -27.406 -15.641 1 97.12 238 GLU A C 1
ATOM 1818 O O . GLU A 1 238 ? 9.398 -27.828 -15.633 1 97.12 238 GLU A O 1
ATOM 1823 N N . LEU A 1 239 ? 7.707 -26.828 -14.57 1 95.06 239 LEU A N 1
ATOM 1824 C CA . LEU A 1 239 ? 8.406 -26.828 -13.289 1 95.06 239 LEU A CA 1
ATOM 1825 C C . LEU A 1 239 ? 8.492 -28.234 -12.711 1 95.06 239 LEU A C 1
ATOM 1827 O O . LEU A 1 239 ? 9.531 -28.625 -12.18 1 95.06 239 LEU A O 1
ATOM 1831 N N . LEU A 1 240 ? 7.395 -28.953 -12.797 1 94.75 240 LEU A N 1
ATOM 1832 C CA . LEU A 1 240 ? 7.34 -30.312 -12.273 1 94.75 240 LEU A CA 1
ATOM 1833 C C . LEU A 1 240 ? 8.234 -31.234 -13.078 1 94.75 240 LEU A C 1
ATOM 1835 O O . LEU A 1 240 ? 8.836 -32.156 -12.523 1 94.75 240 LEU A O 1
ATOM 1839 N N . LYS A 1 241 ? 8.281 -31.016 -14.352 1 95.12 241 LYS A N 1
ATOM 1840 C CA . LYS A 1 241 ? 9.008 -31.906 -15.25 1 95.12 241 LYS A CA 1
ATOM 1841 C C . LYS A 1 241 ? 10.508 -31.609 -15.227 1 95.12 241 LYS A C 1
ATOM 1843 O O . LYS A 1 241 ? 11.328 -32.531 -15.133 1 95.12 241 LYS A O 1
ATOM 1848 N N . HIS A 1 242 ? 10.891 -30.281 -15.352 1 93.94 242 HIS A N 1
ATOM 1849 C CA . HIS A 1 242 ? 12.273 -29.906 -15.641 1 93.94 242 HIS A CA 1
ATOM 1850 C C . HIS A 1 242 ? 12.945 -29.281 -14.422 1 93.94 242 HIS A C 1
ATOM 1852 O O . HIS A 1 242 ? 14.172 -29.188 -14.359 1 93.94 242 HIS A O 1
ATOM 1858 N N . GLY A 1 243 ? 12.164 -28.875 -13.477 1 90.94 243 GLY A N 1
ATOM 1859 C CA . GLY A 1 243 ? 12.727 -28.266 -12.281 1 90.94 243 GLY A CA 1
ATOM 1860 C C . GLY A 1 243 ? 12.914 -26.766 -12.414 1 90.94 243 GLY A C 1
ATOM 1861 O O . GLY A 1 243 ? 12.797 -26.219 -13.508 1 90.94 243 GLY A O 1
ATOM 1862 N N . GLU A 1 244 ? 13.234 -26.094 -11.344 1 88.56 244 GLU A N 1
ATOM 1863 C CA . GLU A 1 244 ? 13.297 -24.641 -11.234 1 88.56 244 GLU A CA 1
ATOM 1864 C C . GLU A 1 244 ? 14.461 -24.078 -12.047 1 88.56 244 GLU A C 1
ATOM 1866 O O . GLU A 1 244 ? 14.305 -23.078 -12.75 1 88.56 244 GLU A O 1
ATOM 1871 N N . GLU A 1 245 ? 15.578 -24.625 -11.906 1 87.5 245 GLU A N 1
ATOM 1872 C CA . GLU A 1 245 ? 16.766 -24.109 -12.586 1 87.5 245 GLU A CA 1
ATOM 1873 C C . GLU A 1 245 ? 16.547 -24.031 -14.094 1 87.5 245 GLU A C 1
ATOM 1875 O O . GLU A 1 245 ? 16.891 -23.031 -14.727 1 87.5 245 GLU A O 1
ATOM 1880 N N . TYR A 1 246 ? 15.969 -25.062 -14.602 1 90.19 246 TYR A N 1
ATOM 1881 C CA . TYR A 1 246 ? 15.695 -25.109 -16.031 1 90.19 246 TYR A CA 1
ATOM 1882 C C . TYR A 1 246 ? 14.711 -24.016 -16.438 1 90.19 246 TYR A C 1
ATOM 1884 O O . TYR A 1 246 ? 14.914 -23.328 -17.438 1 90.19 246 TYR A O 1
ATOM 1892 N N . VAL A 1 247 ? 13.727 -23.875 -15.656 1 91.19 247 VAL A N 1
ATOM 1893 C CA . VAL A 1 247 ? 12.641 -22.953 -16 1 91.19 247 VAL A CA 1
ATOM 1894 C C . VAL A 1 247 ? 13.125 -21.516 -15.867 1 91.19 247 VAL A C 1
ATOM 1896 O O . VAL A 1 247 ? 12.867 -20.688 -16.75 1 91.19 247 VAL A O 1
ATOM 1899 N N . TRP A 1 248 ? 13.836 -21.172 -14.852 1 88.12 248 TRP A N 1
ATOM 1900 C CA . TRP A 1 248 ? 14.273 -19.812 -14.562 1 88.12 248 TRP A CA 1
ATOM 1901 C C . TRP A 1 248 ? 15.25 -19.312 -15.625 1 88.12 248 TRP A C 1
ATOM 1903 O O . TRP A 1 248 ? 15.312 -18.109 -15.906 1 88.12 248 TRP A O 1
ATOM 1913 N N . ASN A 1 249 ? 15.93 -20.219 -16.219 1 89.56 249 ASN A N 1
ATOM 1914 C CA . ASN A 1 249 ? 16.906 -19.859 -17.234 1 89.56 249 ASN A CA 1
ATOM 1915 C C . ASN A 1 249 ? 16.344 -20.047 -18.641 1 89.56 249 ASN A C 1
ATOM 1917 O O . ASN A 1 249 ? 17.078 -19.891 -19.625 1 89.56 249 ASN A O 1
ATOM 1921 N N . GLY A 1 250 ? 15.133 -20.391 -18.703 1 89.62 250 GLY A N 1
ATOM 1922 C CA . GLY A 1 250 ? 14.484 -20.609 -20 1 89.62 250 GLY A CA 1
ATOM 1923 C C . GLY A 1 250 ? 13.961 -19.328 -20.609 1 89.62 250 GLY A C 1
ATOM 1924 O O . GLY A 1 250 ? 14.172 -18.234 -20.078 1 89.62 250 GLY A O 1
ATOM 1925 N N . PRO A 1 251 ? 13.336 -19.391 -21.766 1 90 251 PRO A N 1
ATOM 1926 C CA . PRO A 1 251 ? 12.922 -18.219 -22.531 1 90 251 PRO A CA 1
ATOM 1927 C C . PRO A 1 251 ? 11.719 -17.5 -21.922 1 90 251 PRO A C 1
ATOM 1929 O O . PRO A 1 251 ? 11.555 -16.281 -22.109 1 90 251 PRO A O 1
ATOM 1932 N N . LYS A 1 252 ? 10.844 -18.172 -21.266 1 93.94 252 LYS A N 1
ATOM 1933 C CA . LYS A 1 252 ? 9.625 -17.562 -20.734 1 93.94 252 LYS A CA 1
ATOM 1934 C C . LYS A 1 252 ? 9.328 -18.062 -19.328 1 93.94 252 LYS A C 1
ATOM 1936 O O . LYS A 1 252 ? 8.289 -18.688 -19.094 1 93.94 252 LYS A O 1
ATOM 1941 N N . PRO A 1 253 ? 10.188 -17.734 -18.438 1 94.75 253 PRO A N 1
ATOM 1942 C CA . PRO A 1 253 ? 9.992 -18.25 -17.094 1 94.75 253 PRO A CA 1
ATOM 1943 C C . PRO A 1 253 ? 8.703 -17.75 -16.438 1 94.75 253 PRO A C 1
ATOM 1945 O O . PRO A 1 253 ? 8.141 -18.438 -15.578 1 94.75 253 PRO A O 1
ATOM 1948 N N . GLN A 1 254 ? 8.188 -16.609 -16.891 1 96.19 254 GLN A N 1
ATOM 1949 C CA . GLN A 1 254 ? 6.988 -16.016 -16.297 1 96.19 254 GLN A CA 1
ATOM 1950 C C . GLN A 1 254 ? 5.758 -16.875 -16.594 1 96.19 254 GLN A C 1
ATOM 1952 O O . GLN A 1 254 ? 4.707 -16.688 -15.969 1 96.19 254 GLN A O 1
ATOM 1957 N N . ALA A 1 255 ? 5.855 -17.812 -17.516 1 97.94 255 ALA A N 1
ATOM 1958 C CA . ALA A 1 255 ? 4.723 -18.641 -17.938 1 97.94 255 ALA A CA 1
ATOM 1959 C C . ALA A 1 255 ? 4.242 -19.531 -16.797 1 97.94 255 ALA A C 1
ATOM 1961 O O . ALA A 1 255 ? 3.084 -19.953 -16.781 1 97.94 255 ALA A O 1
ATOM 1962 N N . VAL A 1 256 ? 5.09 -19.844 -15.82 1 97.69 256 VAL A N 1
ATOM 1963 C CA . VAL A 1 256 ? 4.707 -20.688 -14.703 1 97.69 256 VAL A CA 1
ATOM 1964 C C . VAL A 1 256 ? 3.645 -20 -13.859 1 97.69 256 VAL A C 1
ATOM 1966 O O . VAL A 1 256 ? 2.721 -20.641 -13.352 1 97.69 256 VAL A O 1
ATOM 1969 N N . ASP A 1 257 ? 3.799 -18.672 -13.719 1 98.25 257 ASP A N 1
ATOM 1970 C CA . ASP A 1 257 ? 2.814 -17.891 -12.977 1 98.25 257 ASP A CA 1
ATOM 1971 C C . ASP A 1 257 ? 1.458 -17.906 -13.672 1 98.25 257 ASP A C 1
ATOM 1973 O O . ASP A 1 257 ? 0.415 -17.953 -13.016 1 98.25 257 ASP A O 1
ATOM 1977 N N . ILE A 1 258 ? 1.497 -17.906 -14.977 1 98.88 258 ILE A N 1
ATOM 1978 C CA . ILE A 1 258 ? 0.278 -17.859 -15.781 1 98.88 258 ILE A CA 1
ATOM 1979 C C . ILE A 1 258 ? -0.485 -19.188 -15.625 1 98.88 258 ILE A C 1
ATOM 1981 O O . ILE A 1 258 ? -1.715 -19.188 -15.531 1 98.88 258 ILE A O 1
ATOM 1985 N N . TYR A 1 259 ? 0.223 -20.281 -15.594 1 98.75 259 TYR A N 1
ATOM 1986 C CA . TYR A 1 259 ? -0.416 -21.578 -15.344 1 98.75 259 TYR A CA 1
ATOM 1987 C C . TYR A 1 259 ? -1.144 -21.562 -14 1 98.75 259 TYR A C 1
ATOM 1989 O O . TYR A 1 259 ? -2.324 -21.906 -13.93 1 98.75 259 TYR A O 1
ATOM 1997 N N . SER A 1 260 ? -0.383 -21.172 -12.969 1 98.62 260 SER A N 1
ATOM 1998 C CA . SER A 1 260 ? -0.965 -21.109 -11.625 1 98.62 260 SER A CA 1
ATOM 1999 C C . SER A 1 260 ? -2.201 -20.219 -11.609 1 98.62 260 SER A C 1
ATOM 2001 O O . SER A 1 260 ? -3.199 -20.547 -10.961 1 98.62 260 SER A O 1
ATOM 2003 N N . PHE A 1 261 ? -2.102 -19.109 -12.359 1 98.81 261 PHE A N 1
ATOM 2004 C CA . PHE A 1 261 ? -3.219 -18.172 -12.469 1 98.81 261 PHE A CA 1
ATOM 2005 C C . PHE A 1 261 ? -4.449 -18.875 -13.039 1 98.81 261 PHE A C 1
ATOM 2007 O O . PHE A 1 261 ? -5.562 -18.672 -12.547 1 98.81 261 PHE A O 1
ATOM 2014 N N . GLY A 1 262 ? -4.293 -19.688 -14.023 1 98.69 262 GLY A N 1
ATOM 2015 C CA . GLY A 1 262 ? -5.379 -20.453 -14.609 1 98.69 262 GLY A CA 1
ATOM 2016 C C . GLY A 1 262 ? -6.055 -21.391 -13.625 1 98.69 262 GLY A C 1
ATOM 2017 O O . GLY A 1 262 ? -7.281 -21.5 -13.602 1 98.69 262 GLY A O 1
ATOM 2018 N N . ILE A 1 263 ? -5.273 -22.031 -12.82 1 98.5 263 ILE A N 1
ATOM 2019 C CA . ILE A 1 263 ? -5.812 -22.938 -11.812 1 98.5 263 ILE A CA 1
ATOM 2020 C C . ILE A 1 263 ? -6.625 -22.141 -10.789 1 98.5 263 ILE A C 1
ATOM 2022 O O . ILE A 1 263 ? -7.68 -22.609 -10.344 1 98.5 263 ILE A O 1
ATOM 2026 N N . ILE A 1 264 ? -6.172 -20.984 -10.445 1 98.56 264 ILE A N 1
ATOM 2027 C CA . ILE A 1 264 ? -6.879 -20.156 -9.484 1 98.56 264 ILE A CA 1
ATOM 2028 C C . ILE A 1 264 ? -8.195 -19.672 -10.086 1 98.56 264 ILE A C 1
ATOM 2030 O O . ILE A 1 264 ? -9.203 -19.562 -9.383 1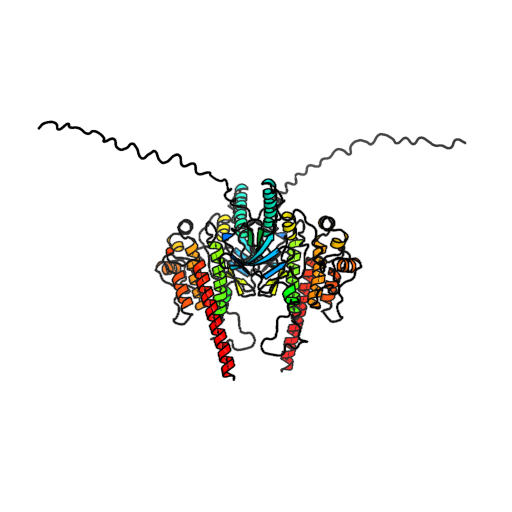 98.56 264 ILE A O 1
ATOM 2034 N N . LEU A 1 265 ? -8.18 -19.328 -11.414 1 98 265 LEU A N 1
ATOM 2035 C CA . LEU A 1 265 ? -9.438 -19.031 -12.086 1 98 265 LEU A CA 1
ATOM 2036 C C . LEU A 1 265 ? -10.445 -20.156 -11.891 1 98 265 LEU A C 1
ATOM 2038 O O . LEU A 1 265 ? -11.625 -19.891 -11.617 1 98 265 LEU A O 1
ATOM 2042 N N . TRP A 1 266 ? -10.016 -21.328 -11.992 1 97.44 266 TRP A N 1
ATOM 2043 C CA . TRP A 1 266 ? -10.875 -22.5 -11.805 1 97.44 266 TRP A CA 1
ATOM 2044 C C . TRP A 1 266 ? -11.398 -22.562 -10.375 1 97.44 266 TRP A C 1
ATOM 2046 O O . TRP A 1 266 ? -12.57 -22.859 -10.148 1 97.44 266 TRP A O 1
ATOM 2056 N N . GLU A 1 267 ? -10.516 -22.297 -9.438 1 96.25 267 GLU A N 1
ATOM 2057 C CA . GLU A 1 267 ? -10.914 -22.281 -8.031 1 96.25 267 GLU A CA 1
ATOM 2058 C C . GLU A 1 267 ? -12.062 -21.297 -7.793 1 96.25 267 GLU A C 1
ATOM 2060 O O . GLU A 1 267 ? -13.008 -21.609 -7.07 1 96.25 267 GLU A O 1
ATOM 2065 N N . LEU A 1 268 ? -11.938 -20.188 -8.406 1 95.44 268 LEU A N 1
ATOM 2066 C CA . LEU A 1 268 ? -12.945 -19.141 -8.227 1 95.44 268 LEU A CA 1
ATOM 2067 C C . LEU A 1 268 ? -14.258 -19.531 -8.906 1 95.44 268 LEU A C 1
ATOM 2069 O O . LEU A 1 268 ? -15.328 -19.094 -8.492 1 95.44 268 LEU A O 1
ATOM 2073 N N . ALA A 1 269 ? -14.18 -20.344 -9.914 1 93.75 269 ALA A N 1
ATOM 2074 C CA . ALA A 1 269 ? -15.375 -20.781 -10.625 1 93.75 269 ALA A CA 1
ATOM 2075 C C . ALA A 1 269 ? -16.047 -21.938 -9.891 1 93.75 269 ALA A C 1
ATOM 2077 O O . ALA A 1 269 ? -17.281 -22.047 -9.891 1 93.75 269 ALA A O 1
ATOM 2078 N N . SER A 1 270 ? -15.258 -22.75 -9.219 1 92.25 270 SER A N 1
ATOM 2079 C CA . SER A 1 270 ? -15.797 -24 -8.711 1 92.25 270 SER A CA 1
ATOM 2080 C C . SER A 1 270 ? -15.922 -23.984 -7.188 1 92.25 270 SER A C 1
ATOM 2082 O O . SER A 1 270 ? -16.656 -24.781 -6.605 1 92.25 270 SER A O 1
ATOM 2084 N N . PHE A 1 271 ? -15.047 -23.109 -6.566 1 92.12 271 PHE A N 1
ATOM 2085 C CA . PHE A 1 271 ? -14.945 -23.062 -5.113 1 92.12 271 PHE A CA 1
ATOM 2086 C C . PHE A 1 271 ? -14.484 -24.406 -4.555 1 92.12 271 PHE A C 1
ATOM 2088 O O . PHE A 1 271 ? -14.867 -24.797 -3.449 1 92.12 271 PHE A O 1
ATOM 2095 N N . GLN A 1 272 ? -13.695 -25.094 -5.379 1 92.81 272 GLN A N 1
ATOM 2096 C CA . GLN A 1 272 ? -13.172 -26.406 -5.004 1 92.81 272 GLN A CA 1
ATOM 2097 C C . GLN A 1 272 ? -11.641 -26.391 -4.949 1 92.81 272 GLN A C 1
ATOM 2099 O O . GLN A 1 272 ? -11.008 -25.484 -5.5 1 92.81 272 GLN A O 1
ATOM 2104 N N . LEU A 1 273 ? -11.117 -27.344 -4.176 1 94.88 273 LEU A N 1
ATOM 2105 C CA . LEU A 1 273 ? -9.672 -27.516 -4.129 1 94.88 273 LEU A CA 1
ATOM 2106 C C . LEU A 1 273 ? -9.172 -28.188 -5.402 1 94.88 273 LEU A C 1
ATOM 2108 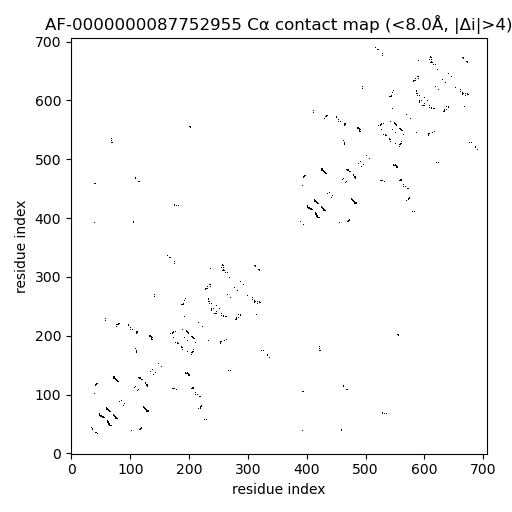O O . LEU A 1 273 ? -9.688 -29.234 -5.805 1 94.88 273 LEU A O 1
ATOM 2112 N N . PRO A 1 274 ? -8.188 -27.594 -6.062 1 96.19 274 PRO A N 1
ATOM 2113 C CA . PRO A 1 274 ? -7.66 -28.266 -7.262 1 96.19 274 PRO A CA 1
ATOM 2114 C C . PRO A 1 274 ? -7.078 -29.641 -6.961 1 96.19 274 PRO A C 1
ATOM 2116 O O . PRO A 1 274 ? -6.383 -29.828 -5.957 1 96.19 274 PRO A O 1
ATOM 2119 N N . TYR A 1 275 ? -7.445 -30.609 -7.805 1 96.19 275 TYR A N 1
ATOM 2120 C CA . TYR A 1 275 ? -6.949 -31.969 -7.695 1 96.19 275 TYR A CA 1
ATOM 2121 C C . TYR A 1 275 ? -7.242 -32.562 -6.316 1 96.19 275 TYR A C 1
ATOM 2123 O O . TYR A 1 275 ? -6.371 -33.156 -5.695 1 96.19 275 TYR A O 1
ATOM 2131 N N . GLU A 1 276 ? -8.336 -32.25 -5.844 1 93.19 276 GLU A N 1
ATOM 2132 C CA . GLU A 1 276 ? -8.734 -32.656 -4.5 1 93.19 276 GLU A CA 1
ATOM 2133 C C . GLU A 1 276 ? -8.617 -34.188 -4.332 1 93.19 276 GLU A C 1
ATOM 2135 O O . GLU A 1 276 ? -8.312 -34.656 -3.242 1 93.19 276 GLU A O 1
ATOM 2140 N N . ASP A 1 277 ? -8.789 -34.906 -5.367 1 92.25 277 ASP A N 1
ATOM 2141 C CA . ASP A 1 277 ? -8.781 -36.375 -5.324 1 92.25 277 ASP A CA 1
ATOM 2142 C C . ASP A 1 277 ? -7.355 -36.906 -5.211 1 92.25 277 ASP A C 1
ATOM 2144 O O . ASP A 1 277 ? -7.152 -38.094 -4.891 1 92.25 277 ASP A O 1
ATOM 2148 N N . CYS A 1 278 ? -6.449 -36.094 -5.523 1 93.69 278 CYS A N 1
ATOM 2149 C CA . CYS A 1 278 ? -5.055 -36.5 -5.391 1 93.69 278 CYS A CA 1
ATOM 2150 C C . CYS A 1 278 ? -4.598 -36.406 -3.939 1 93.69 278 CYS A C 1
ATOM 2152 O O . CYS A 1 278 ? -4.887 -35.438 -3.24 1 93.69 278 CYS A O 1
ATOM 2154 N N . THR A 1 279 ? -3.82 -37.406 -3.479 1 90.94 279 THR A N 1
ATOM 2155 C CA . THR A 1 279 ? -3.475 -37.469 -2.062 1 90.94 279 THR A CA 1
ATOM 2156 C C . THR A 1 279 ? -1.962 -37.406 -1.871 1 90.94 279 THR A C 1
ATOM 2158 O O . THR A 1 279 ? -1.473 -37.438 -0.74 1 90.94 279 THR A O 1
ATOM 2161 N N . SER A 1 280 ? -1.275 -37.375 -2.965 1 92.75 280 SER A N 1
ATOM 2162 C CA . SER A 1 280 ? 0.178 -37.344 -2.852 1 92.75 280 SER A CA 1
ATOM 2163 C C . SER A 1 280 ? 0.779 -36.406 -3.904 1 92.75 280 SER A C 1
ATOM 2165 O O . SER A 1 280 ? 0.123 -36.062 -4.895 1 92.75 280 SER A O 1
ATOM 2167 N N . PHE A 1 281 ? 2.023 -36.094 -3.676 1 92.94 281 PHE A N 1
ATOM 2168 C CA . PHE A 1 281 ? 2.781 -35.281 -4.621 1 92.94 281 PHE A CA 1
ATOM 2169 C C . PHE A 1 281 ? 2.842 -35.969 -5.984 1 92.94 281 PHE A C 1
ATOM 2171 O O . PHE A 1 281 ? 2.607 -35.312 -7.012 1 92.94 281 PHE A O 1
ATOM 2178 N N . ARG A 1 282 ? 3.082 -37.25 -5.953 1 93.62 282 ARG A N 1
ATOM 2179 C CA . ARG A 1 282 ? 3.219 -38.031 -7.18 1 93.62 282 ARG A CA 1
ATOM 2180 C C . ARG A 1 282 ? 1.912 -38.062 -7.965 1 93.62 282 ARG A C 1
ATOM 2182 O O . ARG A 1 282 ? 1.919 -37.969 -9.195 1 93.62 282 ARG A O 1
ATOM 2189 N N . ASP A 1 283 ? 0.852 -38.125 -7.223 1 95 283 ASP A N 1
ATOM 2190 C CA . ASP A 1 283 ? -0.46 -38.156 -7.863 1 95 283 ASP A CA 1
ATOM 2191 C C . ASP A 1 283 ? -0.731 -36.875 -8.617 1 95 283 ASP A C 1
ATOM 2193 O O . ASP A 1 283 ? -1.123 -36.875 -9.789 1 95 283 ASP A O 1
ATOM 2197 N N . VAL A 1 284 ? -0.471 -35.781 -7.969 1 96.38 284 VAL A N 1
ATOM 2198 C CA . VAL A 1 284 ? -0.709 -34.5 -8.594 1 96.38 284 VAL A CA 1
ATOM 2199 C C . VAL A 1 284 ? 0.224 -34.312 -9.789 1 96.38 284 VAL A C 1
ATOM 2201 O O . VAL A 1 284 ? -0.213 -33.906 -10.867 1 96.38 284 VAL A O 1
ATOM 2204 N N . ARG A 1 285 ? 1.481 -34.562 -9.594 1 96.25 285 ARG A N 1
ATOM 2205 C CA . ARG A 1 285 ? 2.482 -34.438 -10.648 1 96.25 285 ARG A CA 1
ATOM 2206 C C . ARG A 1 285 ? 2.084 -35.25 -11.883 1 96.25 285 ARG A C 1
ATOM 2208 O O . ARG A 1 285 ? 2.137 -34.75 -13 1 96.25 285 ARG A O 1
ATOM 2215 N N . SER A 1 286 ? 1.661 -36.5 -11.648 1 96.81 286 SER A N 1
ATOM 2216 C CA . SER A 1 286 ? 1.284 -37.375 -12.75 1 96.81 286 SER A CA 1
ATOM 2217 C C . SER A 1 286 ? 0.084 -36.812 -13.516 1 96.81 286 SER A C 1
ATOM 2219 O O . SER A 1 286 ? 0.07 -36.812 -14.75 1 96.81 286 SER A O 1
ATOM 2221 N N . ASN A 1 287 ? -0.872 -36.375 -12.781 1 96.56 287 ASN A N 1
ATOM 2222 C CA . ASN A 1 287 ? -2.061 -35.812 -13.398 1 96.56 287 ASN A CA 1
ATOM 2223 C C . ASN A 1 287 ? -1.718 -34.562 -14.25 1 96.56 287 ASN A C 1
ATOM 2225 O O . ASN A 1 287 ? -2.117 -34.5 -15.414 1 96.56 287 ASN A O 1
ATOM 2229 N N . VAL A 1 288 ? -0.94 -33.719 -13.719 1 97.69 288 VAL A N 1
ATOM 2230 C CA . VAL A 1 288 ? -0.583 -32.469 -14.398 1 97.69 288 VAL A CA 1
ATOM 2231 C C . VAL A 1 288 ? 0.245 -32.781 -15.648 1 97.69 288 VAL A C 1
ATOM 2233 O O . VAL A 1 288 ? -0.009 -32.25 -16.719 1 97.69 288 VAL A O 1
ATOM 2236 N N . LEU A 1 289 ? 1.242 -33.656 -15.547 1 97.56 289 LEU A N 1
ATOM 2237 C CA . LEU A 1 289 ? 2.158 -33.969 -16.641 1 97.56 289 LEU A CA 1
ATOM 2238 C C . LEU A 1 289 ? 1.447 -34.75 -17.75 1 97.56 289 LEU A C 1
ATOM 2240 O O . LEU A 1 289 ? 1.85 -34.688 -18.906 1 97.56 289 LEU A O 1
ATOM 2244 N N . SER A 1 290 ? 0.359 -35.469 -17.375 1 97 290 SER A N 1
ATOM 2245 C CA . SER A 1 290 ? -0.41 -36.219 -18.375 1 97 290 SER A CA 1
ATOM 2246 C C . SER A 1 290 ? -1.366 -35.281 -19.125 1 97 290 SER A C 1
ATOM 2248 O O . SER A 1 290 ? -2.049 -35.719 -20.062 1 97 290 SER A O 1
ATOM 2250 N N . GLY A 1 291 ? -1.42 -34.031 -18.703 1 95.81 291 GLY A N 1
ATOM 2251 C CA . GLY A 1 291 ? -2.254 -33.062 -19.391 1 95.81 291 GLY A CA 1
ATOM 2252 C C . GLY A 1 291 ? -3.631 -32.906 -18.766 1 95.81 291 GLY A C 1
ATOM 2253 O O . GLY A 1 291 ? -4.461 -32.156 -19.266 1 95.81 291 GLY A O 1
ATOM 2254 N N . GLN A 1 292 ? -3.871 -33.594 -17.688 1 95.5 292 GLN A N 1
ATOM 2255 C CA . GLN A 1 292 ? -5.16 -33.531 -17.016 1 95.5 292 GLN A CA 1
ATOM 2256 C C . GLN A 1 292 ? -5.305 -32.188 -16.281 1 95.5 292 GLN A C 1
ATOM 2258 O O . GLN A 1 292 ? -4.324 -31.641 -15.766 1 95.5 292 GLN A O 1
ATOM 2263 N N . ARG A 1 293 ? -6.477 -31.672 -16.344 1 96.88 293 ARG A N 1
ATOM 2264 C CA . ARG A 1 293 ? -6.848 -30.453 -15.617 1 96.88 293 ARG A CA 1
ATOM 2265 C C . ARG A 1 293 ? -8.148 -30.656 -14.844 1 96.88 293 ARG A C 1
ATOM 2267 O O . ARG A 1 293 ? -8.938 -31.547 -15.172 1 96.88 293 ARG A O 1
ATOM 2274 N N . PRO A 1 294 ? -8.336 -29.797 -13.742 1 94.5 294 PRO A N 1
ATOM 2275 C CA . PRO A 1 294 ? -9.609 -29.906 -13.031 1 94.5 294 PRO A CA 1
ATOM 2276 C C . PRO A 1 294 ? -10.812 -29.656 -13.93 1 94.5 294 PRO A C 1
ATOM 2278 O O . PRO A 1 294 ? -10.766 -28.781 -14.805 1 94.5 294 PRO A O 1
ATOM 2281 N N . SER A 1 295 ? -11.867 -30.375 -13.766 1 90.88 295 SER A N 1
ATOM 2282 C CA . SER A 1 295 ? -13.039 -30.297 -14.617 1 90.88 295 SER A CA 1
ATOM 2283 C C . SER A 1 295 ? -13.969 -29.156 -14.18 1 90.88 295 SER A C 1
ATOM 2285 O O . SER A 1 295 ? -14.016 -28.812 -13 1 90.88 295 SER A O 1
ATOM 2287 N N . ILE A 1 296 ? -14.461 -28.578 -15.156 1 86.94 296 ILE A N 1
ATOM 2288 C CA . ILE A 1 296 ? -15.477 -27.578 -14.859 1 86.94 296 ILE A CA 1
ATOM 2289 C C . ILE A 1 296 ? -16.781 -27.938 -15.555 1 86.94 296 ILE A C 1
ATOM 2291 O O . ILE A 1 296 ? -16.781 -28.328 -16.734 1 86.94 296 ILE A O 1
ATOM 2295 N N . LYS A 1 297 ? -17.844 -27.906 -14.75 1 84.44 297 LYS A N 1
ATOM 2296 C CA . LYS A 1 297 ? -19.156 -28.219 -15.305 1 84.44 297 LYS A CA 1
ATOM 2297 C C . LYS A 1 297 ? -19.578 -27.188 -16.328 1 84.44 297 LYS A C 1
ATOM 2299 O O . LYS A 1 297 ? -19.344 -25.984 -16.141 1 84.44 297 LYS A O 1
ATOM 2304 N N . PRO A 1 298 ? -20.188 -27.672 -17.406 1 82.12 298 PRO A N 1
ATOM 2305 C CA . PRO A 1 298 ? -20.703 -26.703 -18.375 1 82.12 298 PRO A CA 1
ATOM 2306 C C . PRO A 1 298 ? -21.672 -25.688 -17.734 1 82.12 298 PRO A C 1
ATOM 2308 O O . PRO A 1 298 ? -22.484 -26.062 -16.891 1 82.12 298 PRO A O 1
ATOM 2311 N N . GLY A 1 299 ? -21.469 -24.453 -17.953 1 83.62 299 GLY A N 1
ATOM 2312 C CA . GLY A 1 299 ? -22.359 -23.422 -17.438 1 83.62 299 GLY A CA 1
ATOM 2313 C C . GLY A 1 299 ? -21.938 -22.891 -16.078 1 83.62 299 GLY A C 1
ATOM 2314 O O . GLY A 1 299 ? -22.562 -21.969 -15.547 1 83.62 299 GLY A O 1
ATOM 2315 N N . ALA A 1 300 ? -20.922 -23.469 -15.594 1 84.94 300 ALA A N 1
ATOM 2316 C CA . ALA A 1 300 ? -20.484 -23.109 -14.242 1 84.94 300 ALA A CA 1
ATOM 2317 C C . ALA A 1 300 ? -19.875 -21.719 -14.211 1 84.94 300 ALA A C 1
ATOM 2319 O O . ALA A 1 300 ? -19.812 -21.094 -13.156 1 84.94 300 ALA A O 1
ATOM 2320 N N . CYS A 1 301 ? -19.391 -21.281 -15.367 1 89.25 301 CYS A N 1
ATOM 2321 C CA . CYS A 1 301 ? -18.781 -19.953 -15.422 1 89.25 301 CYS A CA 1
ATOM 2322 C C . CYS A 1 301 ? -19 -19.312 -16.781 1 89.25 301 CYS A C 1
ATOM 2324 O O . CYS A 1 301 ? -19.359 -20 -17.75 1 89.25 301 CYS A O 1
ATOM 2326 N N . PRO A 1 302 ? -18.922 -17.969 -16.844 1 90.25 302 PRO A N 1
ATOM 2327 C CA . PRO A 1 302 ? -19.031 -17.281 -18.141 1 90.25 302 PRO A CA 1
ATOM 2328 C C . PRO A 1 302 ? -18.016 -17.812 -19.172 1 90.25 302 PRO A C 1
ATOM 2330 O O . PRO A 1 302 ? -16.906 -18.203 -18.797 1 90.25 302 PRO A O 1
ATOM 2333 N N . MET A 1 303 ? -18.422 -17.812 -20.406 1 91.56 303 MET A N 1
ATOM 2334 C CA . MET A 1 303 ? -17.625 -18.391 -21.484 1 91.56 303 MET A CA 1
ATOM 2335 C C . MET A 1 303 ? -16.25 -17.734 -21.547 1 91.56 303 MET A C 1
ATOM 2337 O O . MET A 1 303 ? -15.242 -18.438 -21.703 1 91.56 303 MET A O 1
ATOM 2341 N N . LYS A 1 304 ? -16.188 -16.469 -21.422 1 93.81 304 LYS A N 1
ATOM 2342 C CA . LYS A 1 304 ? -14.922 -15.75 -21.5 1 93.81 304 LYS A CA 1
ATOM 2343 C C . LYS A 1 304 ? -13.984 -16.156 -20.375 1 93.81 304 LYS A C 1
ATOM 2345 O O . LYS A 1 304 ? -12.766 -16.219 -20.562 1 93.81 304 LYS A O 1
ATOM 2350 N N . TRP A 1 305 ? -14.578 -16.438 -19.25 1 95.81 305 TRP A N 1
ATOM 2351 C CA . TRP A 1 305 ? -13.805 -16.922 -18.109 1 95.81 305 TRP A CA 1
ATOM 2352 C C . TRP A 1 305 ? -13.219 -18.297 -18.406 1 95.81 305 TRP A C 1
ATOM 2354 O O . TRP A 1 305 ? -12.023 -18.531 -18.188 1 95.81 305 TRP A O 1
ATOM 2364 N N . ALA A 1 306 ? -14.047 -19.172 -18.969 1 95.06 306 ALA A N 1
ATOM 2365 C CA . ALA A 1 306 ? -13.625 -20.531 -19.297 1 95.06 306 ALA A CA 1
ATOM 2366 C C . ALA A 1 306 ? -12.523 -20.516 -20.359 1 95.06 306 ALA A C 1
ATOM 2368 O O . ALA A 1 306 ? -11.555 -21.281 -20.266 1 95.06 306 ALA A O 1
ATOM 2369 N N . GLU A 1 307 ? -12.68 -19.625 -21.281 1 95.69 307 GLU A N 1
ATOM 2370 C CA . GLU A 1 307 ? -11.68 -19.5 -22.344 1 95.69 307 GLU A CA 1
ATOM 2371 C C . GLU A 1 307 ? -10.336 -19.047 -21.797 1 95.69 307 GLU A C 1
ATOM 2373 O O . GLU A 1 307 ? -9.289 -19.594 -22.156 1 95.69 307 GLU A O 1
ATOM 2378 N N . LEU A 1 308 ? -10.398 -18.031 -20.953 1 97.75 308 LEU A N 1
ATOM 2379 C CA . LEU A 1 308 ? -9.172 -17.531 -20.344 1 97.75 308 LEU A CA 1
ATOM 2380 C C . LEU A 1 308 ? -8.492 -18.609 -19.516 1 97.75 308 LEU A C 1
ATOM 2382 O O . LEU A 1 308 ? -7.281 -18.797 -19.609 1 97.75 308 LEU A O 1
ATOM 2386 N N . MET A 1 309 ? -9.234 -19.328 -18.766 1 97.44 309 MET A N 1
ATOM 2387 C CA . MET A 1 309 ? -8.75 -20.422 -17.922 1 97.44 309 MET A CA 1
ATOM 2388 C C . MET A 1 309 ? -8.016 -21.453 -18.766 1 97.44 309 MET A C 1
ATOM 2390 O O . MET A 1 309 ? -6.887 -21.828 -18.438 1 97.44 309 MET A O 1
ATOM 2394 N N . THR A 1 310 ? -8.594 -21.828 -19.828 1 96.38 310 THR A N 1
ATOM 2395 C CA . THR A 1 310 ? -8.039 -22.859 -20.688 1 96.38 310 THR A CA 1
ATOM 2396 C C . THR A 1 310 ? -6.754 -22.391 -21.344 1 96.38 310 THR A C 1
ATOM 2398 O O . THR A 1 310 ? -5.797 -23.156 -21.484 1 96.38 310 THR A O 1
ATOM 2401 N N . LYS A 1 311 ? -6.734 -21.141 -21.703 1 98.06 311 LYS A N 1
ATOM 2402 C CA . LYS A 1 311 ? -5.523 -20.578 -22.297 1 98.06 311 LYS A CA 1
ATOM 2403 C C . LYS A 1 311 ? -4.387 -20.516 -21.281 1 98.06 311 LYS A C 1
ATOM 2405 O O . LYS A 1 311 ? -3.236 -20.812 -21.609 1 98.06 311 LYS A O 1
ATOM 2410 N N . CYS A 1 312 ? -4.691 -20.188 -20.109 1 98.62 312 CYS A N 1
ATOM 2411 C CA . CYS A 1 312 ? -3.684 -19.984 -19.078 1 98.62 312 CYS A CA 1
ATOM 2412 C C . CYS A 1 312 ? -3.041 -21.312 -18.672 1 98.62 312 CYS A C 1
ATOM 2414 O O . CYS A 1 312 ? -1.834 -21.375 -18.438 1 98.62 312 CYS A O 1
ATOM 2416 N N . TRP A 1 313 ? -3.848 -22.406 -18.594 1 97.94 313 TRP A N 1
ATOM 2417 C CA . TRP A 1 313 ? -3.291 -23.625 -18 1 97.94 313 TRP A CA 1
ATOM 2418 C C . TRP A 1 313 ? -2.887 -24.609 -19.094 1 97.94 313 TRP A C 1
ATOM 2420 O O . TRP A 1 313 ? -2.697 -25.797 -18.812 1 97.94 313 TRP A O 1
ATOM 2430 N N . THR A 1 314 ? -2.803 -24.125 -20.359 1 97.69 314 THR A N 1
ATOM 2431 C CA . THR A 1 314 ? -2.326 -25 -21.438 1 97.69 314 THR A CA 1
ATOM 2432 C C . THR A 1 314 ? -0.989 -25.625 -21.062 1 97.69 314 THR A C 1
ATOM 2434 O O . THR A 1 314 ? -0.192 -25.031 -20.328 1 97.69 314 THR A O 1
ATOM 2437 N N . HIS A 1 315 ? -0.739 -26.844 -21.547 1 97.38 315 HIS A N 1
ATOM 2438 C CA . HIS A 1 315 ? 0.439 -27.625 -21.188 1 97.38 315 HIS A CA 1
ATOM 2439 C C . HIS A 1 315 ? 1.718 -26.938 -21.672 1 97.38 315 HIS A C 1
ATOM 2441 O O . HIS A 1 315 ? 2.713 -26.906 -20.938 1 97.38 315 HIS A O 1
ATOM 2447 N N . ASN A 1 316 ? 1.643 -26.406 -22.844 1 95.88 316 ASN A N 1
ATOM 2448 C CA . ASN A 1 316 ? 2.799 -25.75 -23.453 1 95.88 316 ASN A CA 1
ATOM 2449 C C . ASN A 1 316 ? 2.949 -24.312 -22.953 1 95.88 316 ASN A C 1
ATOM 2451 O O . ASN A 1 316 ? 2.133 -23.453 -23.281 1 95.88 316 ASN A O 1
ATOM 2455 N N . ALA A 1 317 ? 4.02 -24.062 -22.312 1 96.81 317 ALA A N 1
ATOM 2456 C CA . ALA A 1 317 ? 4.266 -22.766 -21.672 1 96.81 317 ALA A CA 1
ATOM 2457 C C . ALA A 1 317 ? 4.277 -21.641 -22.703 1 96.81 317 ALA A C 1
ATOM 2459 O O . ALA A 1 317 ? 3.816 -20.531 -22.422 1 96.81 317 ALA A O 1
ATOM 2460 N N . SER A 1 318 ? 4.766 -21.828 -23.859 1 95.69 318 SER A N 1
ATOM 2461 C CA . SER A 1 318 ? 4.949 -20.797 -24.875 1 95.69 318 SER A CA 1
ATOM 2462 C C . SER A 1 318 ? 3.607 -20.328 -25.438 1 95.69 318 SER A C 1
ATOM 2464 O O . SER A 1 318 ? 3.525 -19.25 -26.047 1 95.69 318 SER A O 1
ATOM 2466 N N . ARG A 1 319 ? 2.555 -21.094 -25.234 1 97.25 319 ARG A N 1
ATOM 2467 C CA . ARG A 1 319 ? 1.242 -20.766 -25.781 1 97.25 319 ARG A CA 1
ATOM 2468 C C . ARG A 1 319 ? 0.388 -20.031 -24.766 1 97.25 319 ARG A C 1
ATOM 2470 O O . ARG A 1 319 ? -0.72 -19.594 -25.078 1 97.25 319 ARG A O 1
ATOM 2477 N N . ARG A 1 320 ? 0.896 -19.891 -23.625 1 98.44 320 ARG A N 1
ATOM 2478 C CA . ARG A 1 320 ? 0.137 -19.203 -22.578 1 98.44 320 ARG A CA 1
ATOM 2479 C C . ARG A 1 320 ? 0.164 -17.703 -22.781 1 98.44 320 ARG A C 1
ATOM 2481 O O . ARG A 1 320 ? 1.143 -17.156 -23.297 1 98.44 320 ARG A O 1
ATOM 2488 N N . PRO A 1 321 ? -0.918 -17.031 -22.453 1 98.5 321 PRO A N 1
ATOM 2489 C CA . PRO A 1 321 ? -0.959 -15.578 -22.625 1 98.5 321 PRO A CA 1
ATOM 2490 C C . PRO A 1 321 ? -0.021 -14.844 -21.672 1 98.5 321 PRO A C 1
ATOM 2492 O O . PRO A 1 321 ? 0.45 -15.43 -20.688 1 98.5 321 PRO A O 1
ATOM 2495 N N . SER A 1 322 ? 0.284 -13.586 -22.031 1 98 322 SER A N 1
ATOM 2496 C CA . SER A 1 322 ? 1.028 -12.719 -21.125 1 98 322 SER A CA 1
ATOM 2497 C C . SER A 1 322 ? 0.117 -12.117 -20.062 1 98 322 SER A C 1
ATOM 2499 O O . SER A 1 322 ? -1.107 -12.125 -20.203 1 98 322 SER A O 1
ATOM 2501 N N . ALA A 1 323 ? 0.728 -11.641 -19.016 1 98 323 ALA A N 1
ATOM 2502 C CA . ALA A 1 323 ? -0.048 -10.938 -18 1 98 323 ALA A CA 1
ATOM 2503 C C . ALA A 1 323 ? -0.786 -9.742 -18.578 1 98 323 ALA A C 1
ATOM 2505 O O . ALA A 1 323 ? -1.908 -9.438 -18.172 1 98 323 ALA A O 1
ATOM 2506 N N . ALA A 1 324 ? -0.18 -9.07 -19.531 1 97.19 324 ALA A N 1
ATOM 2507 C CA . ALA A 1 324 ? -0.806 -7.926 -20.188 1 97.19 324 ALA A CA 1
ATOM 2508 C C . ALA A 1 324 ? -2.09 -8.336 -20.906 1 97.19 324 ALA A C 1
ATOM 2510 O O . ALA A 1 324 ? -3.111 -7.656 -20.797 1 97.19 324 ALA A O 1
ATOM 2511 N N . GLU A 1 325 ? -2.021 -9.445 -21.594 1 98 325 GLU A N 1
ATOM 2512 C CA . GLU A 1 325 ? -3.195 -9.969 -22.281 1 98 325 GLU A CA 1
ATOM 2513 C C . GLU A 1 325 ? -4.297 -10.336 -21.297 1 98 325 GLU A C 1
ATOM 2515 O O . GLU A 1 325 ? -5.477 -10.078 -21.547 1 98 325 GLU A O 1
ATOM 2520 N N . ILE A 1 326 ? -3.906 -10.93 -20.234 1 98.5 326 ILE A N 1
ATOM 2521 C CA . ILE A 1 326 ? -4.863 -11.344 -19.219 1 98.5 326 ILE A CA 1
ATOM 2522 C C . ILE A 1 326 ? -5.566 -10.117 -18.641 1 98.5 326 ILE A C 1
ATOM 2524 O O . ILE A 1 326 ? -6.789 -10.109 -18.484 1 98.5 326 ILE A O 1
ATOM 2528 N N . VAL A 1 327 ? -4.809 -9.055 -18.312 1 97.75 327 VAL A N 1
ATOM 2529 C CA . VAL A 1 327 ? -5.379 -7.824 -17.781 1 97.75 327 VAL A CA 1
ATOM 2530 C C . VAL A 1 327 ? -6.402 -7.266 -18.766 1 97.75 327 VAL A C 1
ATOM 2532 O O . VAL A 1 327 ? -7.512 -6.895 -18.375 1 97.75 327 VAL A O 1
ATOM 2535 N N . SER A 1 328 ? -6.082 -7.254 -20.016 1 96.5 328 SER A N 1
ATOM 2536 C CA . SER A 1 328 ? -6.98 -6.746 -21.047 1 96.5 328 SER A CA 1
ATOM 2537 C C . SER A 1 328 ? -8.273 -7.551 -21.094 1 96.5 328 SER A C 1
ATOM 2539 O O . SER A 1 328 ? -9.367 -6.98 -21.156 1 96.5 328 SER A O 1
ATOM 2541 N N . ILE A 1 329 ? -8.164 -8.82 -21.062 1 96.44 329 ILE A N 1
ATOM 2542 C CA . ILE A 1 329 ? -9.32 -9.703 -21.141 1 96.44 329 ILE A CA 1
ATOM 2543 C C . ILE A 1 329 ? -10.211 -9.508 -19.922 1 96.44 329 ILE A C 1
ATOM 2545 O O . ILE A 1 329 ? -11.43 -9.406 -20.047 1 96.44 329 ILE A O 1
ATOM 2549 N N . LEU A 1 330 ? -9.625 -9.438 -18.766 1 96.75 330 LEU A N 1
ATOM 2550 C CA . LEU A 1 330 ? -10.398 -9.305 -17.547 1 96.75 330 LEU A CA 1
ATOM 2551 C C . LEU A 1 330 ? -11.047 -7.93 -17.453 1 96.75 330 LEU A C 1
ATOM 2553 O O . LEU A 1 330 ? -12.141 -7.789 -16.906 1 96.75 330 LEU A O 1
ATOM 2557 N N . GLU A 1 331 ? -10.359 -6.898 -17.922 1 93.62 331 GLU A N 1
ATOM 2558 C CA . GLU A 1 331 ? -10.977 -5.578 -17.984 1 93.62 331 GLU A CA 1
ATOM 2559 C C . GLU A 1 331 ? -12.234 -5.602 -18.859 1 93.62 331 GLU A C 1
ATOM 2561 O O . GLU A 1 331 ? -13.258 -5.016 -18.484 1 93.62 331 GLU A O 1
ATOM 2566 N N . ASP A 1 332 ? -12.156 -6.277 -19.938 1 92.12 332 ASP A N 1
ATOM 2567 C CA . ASP A 1 332 ? -13.305 -6.414 -20.828 1 92.12 332 ASP A CA 1
ATOM 2568 C C . ASP A 1 332 ? -14.438 -7.18 -20.156 1 92.12 332 ASP A C 1
ATOM 2570 O O . ASP A 1 332 ? -15.609 -6.816 -20.297 1 92.12 332 ASP A O 1
ATOM 2574 N N . LEU A 1 333 ? -14.055 -8.203 -19.516 1 90.94 333 LEU A N 1
ATOM 2575 C CA . LEU A 1 333 ? -15.047 -9 -18.797 1 90.94 333 LE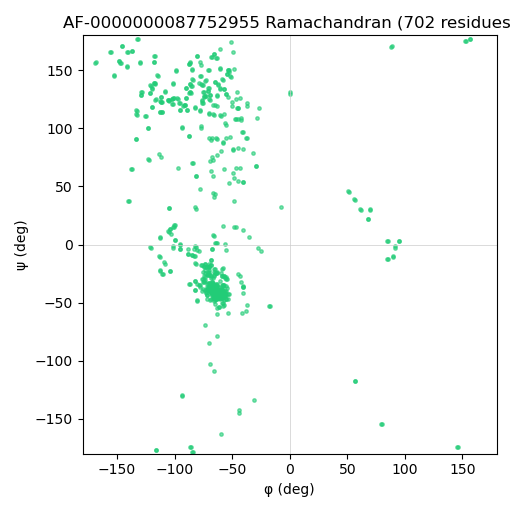U A CA 1
ATOM 2576 C C . LEU A 1 333 ? -15.727 -8.172 -17.703 1 90.94 333 LEU A C 1
ATOM 2578 O O . LEU A 1 333 ? -16.938 -8.297 -17.484 1 90.94 333 LEU A O 1
ATOM 2582 N N . SER A 1 334 ? -14.961 -7.379 -17.062 1 87.88 334 SER A N 1
ATOM 2583 C CA . SER A 1 334 ? -15.5 -6.535 -15.992 1 87.88 334 SER A CA 1
ATOM 2584 C C . SER A 1 334 ? -16.469 -5.488 -16.547 1 87.88 334 SER A C 1
ATOM 2586 O O . SER A 1 334 ? -17.484 -5.18 -15.922 1 87.88 334 SER A O 1
ATOM 2588 N N . ARG A 1 335 ? -16.172 -4.969 -17.641 1 82.69 335 ARG A N 1
ATOM 2589 C CA . ARG A 1 335 ? -17.031 -3.979 -18.281 1 82.69 335 ARG A CA 1
ATOM 2590 C C . ARG A 1 335 ? -18.344 -4.609 -18.75 1 82.69 335 ARG A C 1
ATOM 2592 O O . ARG A 1 335 ? -19.406 -4 -18.625 1 82.69 335 ARG A O 1
ATOM 2599 N N . SER A 1 336 ? -18.281 -5.781 -19.203 1 76.25 336 SER A N 1
ATOM 2600 C CA . SER A 1 336 ? -19.469 -6.484 -19.703 1 76.25 336 SER A CA 1
ATOM 2601 C C . SER A 1 336 ? -20.406 -6.848 -18.562 1 76.25 336 SER A C 1
ATOM 2603 O O . SER A 1 336 ? -21.641 -6.773 -18.719 1 76.25 336 SER A O 1
ATOM 2605 N N . GLU A 1 337 ? -19.875 -7.223 -17.531 1 72.31 337 GLU A N 1
ATOM 2606 C CA . GLU A 1 337 ? -20.688 -7.57 -16.359 1 72.31 337 GLU A CA 1
ATOM 2607 C C . GLU A 1 337 ? -21.375 -6.34 -15.789 1 72.31 337 GLU A C 1
ATOM 2609 O O . GLU A 1 337 ? -22.516 -6.422 -15.328 1 72.31 337 GLU A O 1
ATOM 2614 N N . LEU A 1 338 ? -20.656 -5.293 -15.836 1 63.06 338 LEU A N 1
ATOM 2615 C CA . LEU A 1 338 ? -21.234 -4.043 -15.352 1 63.06 338 LEU A CA 1
ATOM 2616 C C . LEU A 1 338 ? -22.391 -3.609 -16.234 1 63.06 338 LEU A C 1
ATOM 2618 O O . LEU A 1 338 ? -23.406 -3.129 -15.734 1 63.06 338 LEU A O 1
ATOM 2622 N N . ILE A 1 339 ? -22.234 -3.881 -17.438 1 57.91 339 ILE A N 1
ATOM 2623 C CA . ILE A 1 339 ? -23.281 -3.506 -18.391 1 57.91 339 ILE A CA 1
ATOM 2624 C C . ILE A 1 339 ? -24.5 -4.406 -18.203 1 57.91 339 ILE A C 1
ATOM 2626 O O . ILE A 1 339 ? -25.641 -3.932 -18.219 1 57.91 339 ILE A O 1
ATOM 2630 N N . GLU A 1 340 ? -24.266 -5.582 -17.969 1 64.5 340 GLU A N 1
ATOM 2631 C CA . GLU A 1 340 ? -25.359 -6.516 -17.766 1 64.5 340 GLU A CA 1
ATOM 2632 C C . GLU A 1 340 ? -26.125 -6.219 -16.484 1 64.5 340 GLU A C 1
ATOM 2634 O O . GLU A 1 340 ? -27.359 -6.293 -16.453 1 64.5 340 GLU A O 1
ATOM 2639 N N . LYS A 1 341 ? -25.484 -5.852 -15.5 1 63.53 341 LYS A N 1
ATOM 2640 C CA . LYS A 1 341 ? -26.125 -5.496 -14.234 1 63.53 341 LYS A CA 1
ATOM 2641 C C . LYS A 1 341 ? -26.938 -4.215 -14.367 1 63.53 341 LYS A C 1
ATOM 2643 O O . LYS A 1 341 ? -28.031 -4.102 -13.805 1 63.53 341 LYS A O 1
ATOM 2648 N N . LYS A 1 342 ? -26.328 -3.307 -15.094 1 59.62 342 LYS A N 1
ATOM 2649 C CA . LYS A 1 342 ? -27.047 -2.049 -15.305 1 59.62 342 LYS A CA 1
ATOM 2650 C C . LYS A 1 342 ? -28.328 -2.268 -16.109 1 59.62 342 LYS A C 1
ATOM 2652 O O . LYS A 1 342 ? -29.344 -1.638 -15.828 1 59.62 342 LYS A O 1
ATOM 2657 N N . GLN A 1 343 ? -28.219 -3.184 -17 1 59.56 343 GLN A N 1
ATOM 2658 C CA . GLN A 1 343 ? -29.375 -3.508 -17.828 1 59.56 343 GLN A CA 1
ATOM 2659 C C . GLN A 1 343 ? -30.438 -4.254 -17.031 1 59.56 343 GLN A C 1
ATOM 2661 O O . GLN A 1 343 ? -31.641 -4.039 -17.219 1 59.56 343 GLN A O 1
ATOM 2666 N N . GLN A 1 344 ? -30 -5.016 -16.156 1 61.16 344 GLN A N 1
ATOM 2667 C CA . GLN A 1 344 ? -30.938 -5.754 -15.32 1 61.16 344 GLN A CA 1
ATOM 2668 C C . GLN A 1 344 ? -31.625 -4.828 -14.312 1 61.16 344 GLN A C 1
ATOM 2670 O O . GLN A 1 344 ? -32.812 -4.977 -14.039 1 61.16 344 GLN A O 1
ATOM 2675 N N . THR A 1 345 ? -30.828 -3.963 -13.773 1 59.16 345 THR A N 1
ATOM 2676 C CA . THR A 1 345 ? -31.391 -2.988 -12.844 1 59.16 345 THR A CA 1
ATOM 2677 C C . THR A 1 345 ? -32.344 -2.025 -13.57 1 59.16 345 THR A C 1
ATOM 2679 O O . THR A 1 345 ? -33.344 -1.594 -13.016 1 59.16 345 THR A O 1
ATOM 2682 N N . GLY A 1 346 ? -31.891 -1.646 -14.758 1 50.38 346 GLY A N 1
ATOM 2683 C CA . GLY A 1 346 ? -32.781 -0.824 -15.578 1 50.38 346 GLY A CA 1
ATOM 2684 C C . GLY A 1 346 ? -34.062 -1.525 -15.969 1 50.38 346 GLY A C 1
ATOM 2685 O O . GLY A 1 346 ? -35.125 -0.909 -15.984 1 50.38 346 GLY A O 1
ATOM 2686 N N . ARG A 1 347 ? -34.062 -2.814 -16.328 1 55.28 347 ARG A N 1
ATOM 2687 C CA . ARG A 1 347 ? -35.25 -3.547 -16.703 1 55.28 347 ARG A CA 1
ATOM 2688 C C . ARG A 1 347 ? -36.156 -3.73 -15.492 1 55.28 347 ARG A C 1
ATOM 2690 O O . ARG A 1 347 ? -37.406 -3.682 -15.617 1 55.28 347 ARG A O 1
ATOM 2697 N N . LYS A 1 348 ? -35.562 -3.768 -14.375 1 57.84 348 LYS A N 1
ATOM 2698 C CA . LYS A 1 348 ? -36.375 -3.943 -13.172 1 57.84 348 LYS A CA 1
ATOM 2699 C C . LYS A 1 348 ? -37.094 -2.656 -12.812 1 57.84 348 LYS A C 1
ATOM 2701 O O . LYS A 1 348 ? -38.219 -2.697 -12.312 1 57.84 348 LYS A O 1
ATOM 2706 N N . HIS A 1 349 ? -36.5 -1.624 -13.141 1 59.28 349 HIS A N 1
ATOM 2707 C CA . HIS A 1 349 ? -37.156 -0.349 -12.898 1 59.28 349 HIS A CA 1
ATOM 2708 C C . HIS A 1 349 ? -38.281 -0.125 -13.906 1 59.28 349 HIS A C 1
ATOM 2710 O O . HIS A 1 349 ? -39.312 0.473 -13.57 1 59.28 349 HIS A O 1
ATOM 2716 N N . GLN A 1 350 ? -38.156 -0.671 -14.977 1 54.84 350 GLN A N 1
ATOM 2717 C CA . GLN A 1 350 ? -39.188 -0.507 -15.992 1 54.84 350 GLN A CA 1
ATOM 2718 C C . GLN A 1 350 ? -40.375 -1.432 -15.734 1 54.84 350 GLN A C 1
ATOM 2720 O O . GLN A 1 350 ? -41.531 -1.069 -16 1 54.84 350 GLN A O 1
ATOM 2725 N N . ARG A 1 351 ? -40.156 -2.578 -15.219 1 55.97 351 ARG A N 1
ATOM 2726 C CA . ARG A 1 351 ? -41.281 -3.48 -14.961 1 55.97 351 ARG A CA 1
ATOM 2727 C C . ARG A 1 351 ? -42.062 -3.021 -13.75 1 55.97 351 ARG A C 1
ATOM 2729 O O . ARG A 1 351 ? -43.219 -3.459 -13.555 1 55.97 351 ARG A O 1
ATOM 2736 N N . MET A 1 352 ? -41.5 -2.354 -12.977 1 47.59 352 MET A N 1
ATOM 2737 C CA . MET A 1 352 ? -42.219 -1.846 -11.812 1 47.59 352 MET A CA 1
ATOM 2738 C C . MET A 1 352 ? -43 -0.603 -12.172 1 47.59 352 MET A C 1
ATOM 2740 O O . MET A 1 352 ? -43.781 -0.107 -11.352 1 47.59 352 MET A O 1
ATOM 2744 N N . ARG A 1 353 ? -42.844 -0.237 -13.414 1 39.28 353 ARG A N 1
ATOM 2745 C CA . ARG A 1 353 ? -43.75 0.792 -13.875 1 39.28 353 ARG A CA 1
ATOM 2746 C C . ARG A 1 353 ? -44.938 0.174 -14.641 1 39.28 353 ARG A C 1
ATOM 2748 O O . ARG A 1 353 ? -44.75 -0.727 -15.461 1 39.28 353 ARG A O 1
ATOM 2755 N N . MET B 1 1 ? 49.5 -43.719 -69.125 1 22.55 1 MET B N 1
ATOM 2756 C CA . MET B 1 1 ? 49.594 -43.938 -67.688 1 22.55 1 MET B CA 1
ATOM 2757 C C . MET B 1 1 ? 50 -42.688 -66.938 1 22.55 1 MET B C 1
ATOM 2759 O O . MET B 1 1 ? 50.25 -42.688 -65.75 1 22.55 1 MET B O 1
ATOM 2763 N N . GLY B 1 2 ? 50.344 -41.75 -67.75 1 22.8 2 GLY B N 1
ATOM 2764 C CA . GLY B 1 2 ? 51.031 -40.5 -67.562 1 22.8 2 GLY B CA 1
ATOM 2765 C C . GLY B 1 2 ? 50.406 -39.594 -66.5 1 22.8 2 GLY B C 1
ATOM 2766 O O . GLY B 1 2 ? 49.219 -39.656 -66.312 1 22.8 2 GLY B O 1
ATOM 2767 N N . CYS B 1 3 ? 51.219 -39.156 -65.562 1 22.81 3 CYS B N 1
ATOM 2768 C CA . CYS B 1 3 ? 51.219 -38.594 -64.188 1 22.81 3 CYS B CA 1
ATOM 2769 C C . CYS B 1 3 ? 50.625 -37.188 -64.188 1 22.81 3 CYS B C 1
ATOM 2771 O O . CYS B 1 3 ? 51.188 -36.281 -64.812 1 22.81 3 CYS B O 1
ATOM 2773 N N . TRP B 1 4 ? 49.312 -37.094 -64.375 1 20.03 4 TRP B N 1
ATOM 2774 C CA . TRP B 1 4 ? 48.375 -36.031 -64.625 1 20.03 4 TRP B CA 1
ATOM 2775 C C . TRP B 1 4 ? 48.562 -34.875 -63.625 1 20.03 4 TRP B C 1
ATOM 2777 O O . TRP B 1 4 ? 48.219 -35 -62.469 1 20.03 4 TRP B O 1
ATOM 2787 N N . LEU B 1 5 ? 49.656 -34.25 -63.594 1 18.56 5 LEU B N 1
ATOM 2788 C CA . LEU B 1 5 ? 50.281 -33.312 -62.656 1 18.56 5 LEU B CA 1
ATOM 2789 C C . LEU B 1 5 ? 49.406 -32.094 -62.469 1 18.56 5 LEU B C 1
ATOM 2791 O O . LEU B 1 5 ? 49.656 -31.266 -61.594 1 18.56 5 LEU B O 1
ATOM 2795 N N . SER B 1 6 ? 48.5 -31.844 -63.438 1 18.94 6 SER B N 1
ATOM 2796 C CA . SER B 1 6 ? 48.438 -30.422 -63.781 1 18.94 6 SER B CA 1
ATOM 2797 C C . SER B 1 6 ? 48.062 -29.562 -62.594 1 18.94 6 SER B C 1
ATOM 2799 O O . SER B 1 6 ? 47.625 -30.078 -61.562 1 18.94 6 SER B O 1
ATOM 2801 N N . SER B 1 7 ? 47.562 -28.125 -62.812 1 20.2 7 SER B N 1
ATOM 2802 C CA . SER B 1 7 ? 47.719 -26.703 -62.531 1 20.2 7 SER B CA 1
ATOM 2803 C C . SER B 1 7 ? 46.781 -26.234 -61.406 1 20.2 7 SER B C 1
ATOM 2805 O O . SER B 1 7 ? 45.562 -26.156 -61.625 1 20.2 7 SER B O 1
ATOM 2807 N N . CYS B 1 8 ? 46.781 -26.547 -60.188 1 20.69 8 CYS B N 1
ATOM 2808 C CA . CYS B 1 8 ? 46.062 -26.406 -58.938 1 20.69 8 CYS B CA 1
ATOM 2809 C C . CYS B 1 8 ? 45.906 -24.938 -58.562 1 20.69 8 CYS B C 1
ATOM 2811 O O . CYS B 1 8 ? 45.781 -24.594 -57.375 1 20.69 8 CYS B O 1
ATOM 2813 N N . LEU B 1 9 ? 46.094 -24.016 -59.438 1 21.3 9 LEU B N 1
ATOM 2814 C CA . LEU B 1 9 ? 46.438 -22.688 -58.938 1 21.3 9 LEU B CA 1
ATOM 2815 C C . LEU B 1 9 ? 45.281 -22.125 -58.094 1 21.3 9 LEU B C 1
ATOM 2817 O O . LEU B 1 9 ? 44.125 -22.234 -58.469 1 21.3 9 LEU B O 1
ATOM 2821 N N . PRO B 1 10 ? 45.438 -21.797 -56.75 1 22.56 10 PRO B N 1
ATOM 2822 C CA . PRO B 1 10 ? 44.531 -21.438 -55.656 1 22.56 10 PRO B CA 1
ATOM 2823 C C . PRO B 1 10 ? 43.781 -20.125 -55.938 1 22.56 10 PRO B C 1
ATOM 2825 O O . PRO B 1 10 ? 44.438 -19.109 -56.219 1 22.56 10 PRO B O 1
ATOM 2828 N N . ASP B 1 11 ? 42.812 -20.078 -56.719 1 21.16 11 ASP B N 1
ATOM 2829 C CA . ASP B 1 11 ? 42.25 -18.859 -57.281 1 21.16 11 ASP B CA 1
ATOM 2830 C C . ASP B 1 11 ? 42.062 -17.781 -56.219 1 21.16 11 ASP B C 1
ATOM 2832 O O . ASP B 1 11 ? 41.781 -18.094 -55.062 1 21.16 11 ASP B O 1
ATOM 2836 N N . GLY B 1 12 ? 42.5 -16.5 -56.406 1 21.02 12 GLY B N 1
ATOM 2837 C CA . GLY B 1 12 ? 42.844 -15.211 -55.812 1 21.02 12 GLY B CA 1
ATOM 2838 C C . GLY B 1 12 ? 41.688 -14.547 -55.094 1 21.02 12 GLY B C 1
ATOM 2839 O O . GLY B 1 12 ? 41.812 -13.453 -54.562 1 21.02 12 GLY B O 1
ATOM 2840 N N . THR B 1 13 ? 40.5 -14.75 -55.531 1 21.23 13 THR B N 1
ATOM 2841 C CA . THR B 1 13 ? 39.469 -13.727 -55.469 1 21.23 13 THR B CA 1
ATOM 2842 C C . THR B 1 13 ? 39.125 -13.438 -54 1 21.23 13 THR B C 1
ATOM 2844 O O . THR B 1 13 ? 38.031 -12.898 -53.719 1 21.23 13 THR B O 1
ATOM 2847 N N . MET B 1 14 ? 39.781 -13.93 -53.062 1 21.25 14 MET B N 1
ATOM 2848 C CA . MET B 1 14 ? 39.656 -13.789 -51.594 1 21.25 14 MET B CA 1
ATOM 2849 C C . MET B 1 14 ? 39.781 -12.328 -51.188 1 21.25 14 MET B C 1
ATOM 2851 O O . MET B 1 14 ? 39.781 -12.016 -50 1 21.25 14 MET B O 1
ATOM 2855 N N . THR B 1 15 ? 40.344 -11.469 -52 1 19.94 15 THR B N 1
ATOM 2856 C CA . THR B 1 15 ? 40.906 -10.203 -51.562 1 19.94 15 THR B CA 1
ATOM 2857 C C . THR B 1 15 ? 39.844 -9.297 -50.969 1 19.94 15 THR B C 1
ATOM 2859 O O . THR B 1 15 ? 40.062 -8.688 -49.906 1 19.94 15 THR B O 1
ATOM 2862 N N . THR B 1 16 ? 39.062 -8.648 -51.812 1 19.89 16 THR B N 1
ATOM 2863 C CA . THR B 1 16 ? 38.656 -7.238 -51.75 1 19.89 16 THR B CA 1
ATOM 2864 C C . THR B 1 16 ? 37.656 -7 -50.625 1 19.89 16 THR B C 1
ATOM 2866 O O . THR B 1 16 ? 37.531 -5.879 -50.156 1 19.89 16 THR B O 1
ATOM 2869 N N . ASN B 1 17 ? 36.656 -7.793 -50.469 1 18.91 17 ASN B N 1
ATOM 2870 C CA . ASN B 1 17 ? 35.469 -7.223 -49.875 1 18.91 17 ASN B CA 1
ATOM 2871 C C . ASN B 1 17 ? 35.688 -6.824 -48.438 1 18.91 17 ASN B C 1
ATOM 2873 O O . ASN B 1 17 ? 34.719 -6.637 -47.688 1 18.91 17 ASN B O 1
ATOM 2877 N N . LEU B 1 18 ? 36.812 -6.84 -47.875 1 19.89 18 LEU B N 1
ATOM 2878 C CA . LEU B 1 18 ? 37.281 -6.484 -46.531 1 19.89 18 LEU B CA 1
ATOM 2879 C C . LEU B 1 18 ? 37.062 -5.004 -46.25 1 19.89 18 LEU B C 1
ATOM 2881 O O . LEU B 1 18 ? 37.156 -4.566 -45.094 1 19.89 18 LEU B O 1
ATOM 2885 N N . GLU B 1 19 ? 37.219 -4.172 -47.25 1 19.8 19 GLU B N 1
ATOM 2886 C CA . GLU B 1 19 ? 37.5 -2.773 -46.969 1 19.8 19 GLU B CA 1
ATOM 2887 C C . GLU B 1 19 ? 36.344 -2.119 -46.219 1 19.8 19 GLU B C 1
ATOM 2889 O O . GLU B 1 19 ? 36.531 -1.116 -45.531 1 19.8 19 GLU B O 1
ATOM 2894 N N . ALA B 1 20 ? 35.125 -2.172 -46.719 1 20.81 20 ALA B N 1
ATOM 2895 C CA . ALA B 1 20 ? 34.125 -1.124 -46.5 1 20.81 20 ALA B CA 1
ATOM 2896 C C . ALA B 1 20 ? 33.781 -1.014 -45 1 20.81 20 ALA B C 1
ATOM 2898 O O . ALA B 1 20 ? 32.781 -0.382 -44.656 1 20.81 20 ALA B O 1
ATOM 2899 N N . GLU B 1 21 ? 34.312 -1.721 -44.031 1 22.41 21 GLU B N 1
ATOM 2900 C CA . GLU B 1 21 ? 34.125 -1.669 -42.594 1 22.41 21 GLU B CA 1
ATOM 2901 C C . GLU B 1 21 ? 34.375 -0.263 -42.031 1 22.41 21 GLU B C 1
ATOM 2903 O O . GLU B 1 21 ? 34.031 0.036 -40.906 1 22.41 21 GLU B O 1
ATOM 2908 N N . LEU B 1 22 ? 35.312 0.498 -42.5 1 21.8 22 LEU B N 1
ATOM 2909 C CA . LEU B 1 22 ? 36.062 1.509 -41.781 1 21.8 22 LEU B CA 1
ATOM 2910 C C . LEU B 1 22 ? 35.188 2.713 -41.438 1 21.8 22 LEU B C 1
ATOM 2912 O O . LEU B 1 22 ? 35.219 3.219 -40.312 1 21.8 22 LEU B O 1
ATOM 2916 N N . PHE B 1 23 ? 35.062 3.676 -42.438 1 21.8 23 PHE B N 1
ATOM 2917 C CA . PHE B 1 23 ? 35.094 5.121 -42.25 1 21.8 23 PHE B CA 1
ATOM 2918 C C . PHE B 1 23 ? 33.781 5.629 -41.656 1 21.8 23 PHE B C 1
ATOM 2920 O O . PHE B 1 23 ? 33.562 6.84 -41.531 1 21.8 23 PHE B O 1
ATOM 2927 N N . GLU B 1 24 ? 32.688 5.137 -42.062 1 23.89 24 GLU B N 1
ATOM 2928 C CA . GLU B 1 24 ? 31.656 6.176 -41.969 1 23.89 24 GLU B CA 1
ATOM 2929 C C . GLU B 1 24 ? 31.578 6.738 -40.531 1 23.89 24 GLU B C 1
ATOM 2931 O O . GLU B 1 24 ? 31.297 6.004 -39.594 1 23.89 24 GLU B O 1
ATOM 2936 N N . ASP B 1 25 ? 32.125 7.926 -40.219 1 25.48 25 ASP B N 1
ATOM 2937 C CA . ASP B 1 25 ? 32.375 8.906 -39.156 1 25.48 25 ASP B CA 1
ATOM 2938 C C . ASP B 1 25 ? 31.047 9.336 -38.5 1 25.48 25 ASP B C 1
ATOM 2940 O O . ASP B 1 25 ? 31 10.375 -37.844 1 25.48 25 ASP B O 1
ATOM 2944 N N . GLU B 1 26 ? 29.906 8.828 -38.906 1 25.7 26 GLU B N 1
ATOM 2945 C CA . GLU B 1 26 ? 28.859 9.727 -38.438 1 25.7 26 GLU B CA 1
ATOM 2946 C C . GLU B 1 26 ? 29.047 10.125 -36.969 1 25.7 26 GLU B C 1
ATOM 2948 O O . GLU B 1 26 ? 29.453 9.289 -36.156 1 25.7 26 GLU B O 1
ATOM 2953 N N . VAL B 1 27 ? 29.094 11.453 -36.625 1 25.55 27 VAL B N 1
ATOM 2954 C CA . VAL B 1 27 ? 29.172 12.305 -35.438 1 25.55 27 VAL B CA 1
ATOM 2955 C C . VAL B 1 27 ? 28.281 11.742 -34.344 1 25.55 27 VAL B C 1
ATOM 2957 O O . VAL B 1 27 ? 27.062 11.609 -34.531 1 25.55 27 VAL B O 1
ATOM 2960 N N . ASP B 1 28 ? 28.781 10.961 -33.375 1 25.56 28 ASP B N 1
ATOM 2961 C CA . ASP B 1 28 ? 28.453 10.32 -32.094 1 25.56 28 ASP B CA 1
ATOM 2962 C C . ASP B 1 28 ? 27.812 11.32 -31.141 1 25.56 28 ASP B C 1
ATOM 2964 O O . ASP B 1 28 ? 28.5 11.984 -30.375 1 25.56 28 ASP B O 1
ATOM 2968 N N . ASP B 1 29 ? 26.938 12.242 -31.734 1 27.5 29 ASP B N 1
ATOM 2969 C CA . ASP B 1 29 ? 26.5 13.203 -30.719 1 27.5 29 ASP B CA 1
ATOM 2970 C C . ASP B 1 29 ? 26.172 12.5 -29.406 1 27.5 29 ASP B C 1
ATOM 2972 O O . ASP B 1 29 ? 25.484 11.477 -29.391 1 27.5 29 ASP B O 1
ATOM 2976 N N . GLY B 1 30 ? 27.016 12.656 -28.438 1 27.34 30 GLY B N 1
ATOM 2977 C CA . GLY B 1 30 ? 27.219 12.289 -27.047 1 27.34 30 GLY B CA 1
ATOM 2978 C C . GLY B 1 30 ? 25.922 12.234 -26.25 1 27.34 30 GLY B C 1
ATOM 2979 O O . GLY B 1 30 ? 25.922 12.438 -25.031 1 27.34 30 GLY B O 1
ATOM 2980 N N . TYR B 1 31 ? 24.844 12.391 -26.969 1 26.83 31 TYR B N 1
ATOM 2981 C CA . TYR B 1 31 ? 23.766 12.438 -26 1 26.83 31 TYR B CA 1
ATOM 2982 C C . TYR B 1 31 ? 23.766 11.188 -25.109 1 26.83 31 TYR B C 1
ATOM 2984 O O . TYR B 1 31 ? 23.719 10.062 -25.609 1 26.83 31 TYR B O 1
ATOM 2992 N N . ALA B 1 32 ? 24.5 11.367 -23.953 1 27.33 32 ALA B N 1
ATOM 2993 C CA . ALA B 1 32 ? 24.609 10.43 -22.828 1 27.33 32 ALA B CA 1
ATOM 2994 C C . ALA B 1 32 ? 23.344 9.578 -22.719 1 27.33 32 ALA B C 1
ATOM 2996 O O . ALA B 1 32 ? 22.234 10.094 -22.766 1 27.33 32 ALA B O 1
ATOM 2997 N N . LYS B 1 33 ? 23.516 8.352 -23.062 1 30.66 33 LYS B N 1
ATOM 2998 C CA . LYS B 1 33 ? 22.547 7.305 -22.75 1 30.66 33 LYS B CA 1
ATOM 2999 C C . LYS B 1 33 ? 22.016 7.469 -21.328 1 30.66 33 LYS B C 1
ATOM 3001 O O . LYS B 1 33 ? 22.781 7.57 -20.375 1 30.66 33 LYS B O 1
ATOM 3006 N N . PRO B 1 34 ? 20.875 8.094 -21.219 1 27.44 34 PRO B N 1
ATOM 3007 C CA . PRO B 1 34 ? 20.484 8.352 -19.828 1 27.44 34 PRO B CA 1
ATOM 3008 C C . PRO B 1 34 ? 20.75 7.164 -18.906 1 27.44 34 PRO B C 1
ATOM 3010 O O . PRO B 1 34 ? 20.672 6.012 -19.328 1 27.44 34 PRO B O 1
ATOM 3013 N N . ALA B 1 35 ? 21.797 7.324 -17.984 1 27.83 35 ALA B N 1
ATOM 3014 C CA . ALA B 1 35 ? 22.234 6.48 -16.875 1 27.83 35 ALA B CA 1
ATOM 3015 C C . ALA B 1 35 ? 21.078 5.645 -16.328 1 27.83 35 ALA B C 1
ATOM 3017 O O . ALA B 1 35 ? 19.938 6.125 -16.25 1 27.83 35 ALA B O 1
ATOM 3018 N N . VAL B 1 36 ? 21.281 4.371 -16.453 1 29.39 36 VAL B N 1
ATOM 3019 C CA . VAL B 1 36 ? 20.594 3.217 -15.883 1 29.39 36 VAL B CA 1
ATOM 3020 C C . VAL B 1 36 ? 20.516 3.361 -14.367 1 29.39 36 VAL B C 1
ATOM 3022 O O . VAL B 1 36 ? 21.547 3.295 -13.68 1 29.39 36 VAL B O 1
ATOM 3025 N N . VAL B 1 37 ? 20.047 4.402 -13.719 1 30.55 37 VAL B N 1
ATOM 3026 C CA . VAL B 1 37 ? 19.766 4.664 -12.312 1 30.55 37 VAL B CA 1
ATOM 3027 C C . VAL B 1 37 ? 19.328 3.373 -11.617 1 30.55 37 VAL B C 1
ATOM 3029 O O . VAL B 1 37 ? 18.281 2.814 -11.945 1 30.55 37 VAL B O 1
ATOM 3032 N N . PHE B 1 38 ? 20.203 2.451 -11.234 1 30.53 38 PHE B N 1
ATOM 3033 C CA . PHE B 1 38 ? 20.109 1.251 -10.414 1 30.53 38 PHE B CA 1
ATOM 3034 C C . PHE B 1 38 ? 19.234 1.504 -9.188 1 30.53 38 PHE B C 1
ATOM 3036 O O . PHE B 1 38 ? 18.703 0.563 -8.594 1 30.53 38 PHE B O 1
ATOM 3043 N N . GLY B 1 39 ? 19.625 2.562 -8.258 1 35.41 39 GLY B N 1
ATOM 3044 C CA . GLY B 1 39 ? 19.406 2.67 -6.82 1 35.41 39 GLY B CA 1
ATOM 3045 C C . GLY B 1 39 ? 17.969 2.402 -6.406 1 35.41 39 GLY B C 1
ATOM 3046 O O . GLY B 1 39 ? 17.094 2.283 -7.258 1 35.41 39 GLY B O 1
ATOM 3047 N N . HIS B 1 40 ? 17.703 2.162 -4.984 1 42.69 40 HIS B N 1
ATOM 3048 C CA . HIS B 1 40 ? 16.406 1.814 -4.41 1 42.69 40 HIS B CA 1
ATOM 3049 C C . HIS B 1 40 ? 15.281 2.555 -5.113 1 42.69 40 HIS B C 1
ATOM 3051 O O . HIS B 1 40 ? 14.141 2.09 -5.121 1 42.69 40 HIS B O 1
ATOM 3057 N N . ALA B 1 41 ? 15.477 3.965 -5.191 1 48.78 41 ALA B N 1
ATOM 3058 C CA . ALA B 1 41 ? 14.398 4.797 -5.707 1 48.78 41 ALA B CA 1
ATOM 3059 C C . ALA B 1 41 ? 14.164 4.539 -7.195 1 48.78 41 ALA B C 1
ATOM 3061 O O . ALA B 1 41 ? 15.102 4.613 -7.996 1 48.78 41 ALA B O 1
ATOM 3062 N N . SER B 1 42 ? 13.203 3.549 -7.613 1 58.47 42 SER B N 1
ATOM 3063 C CA . SER B 1 42 ? 12.781 3 -8.898 1 58.47 42 SER B CA 1
ATOM 3064 C C . SER B 1 42 ? 12.617 4.102 -9.938 1 58.47 42 SER B C 1
ATOM 3066 O O . SER B 1 42 ? 11.664 4.879 -9.883 1 58.47 42 SER B O 1
ATOM 3068 N N . LEU B 1 43 ? 13.625 4.742 -10.32 1 66.5 43 LEU B N 1
ATOM 3069 C CA . LEU B 1 43 ? 13.445 5.551 -11.523 1 66.5 43 LEU B CA 1
ATOM 3070 C C . LEU B 1 43 ? 12.742 4.754 -12.609 1 66.5 43 LEU B C 1
ATOM 3072 O O . LEU B 1 43 ? 13.219 3.689 -13.016 1 66.5 43 LEU B O 1
ATOM 3076 N N . LEU B 1 44 ? 11.625 5.141 -12.75 1 81.62 44 LEU B N 1
ATOM 3077 C CA . LEU B 1 44 ? 10.805 4.578 -13.82 1 81.62 44 LEU B CA 1
ATOM 3078 C C . LEU B 1 44 ? 11.188 5.168 -15.172 1 81.62 44 LEU B C 1
ATOM 3080 O O . LEU B 1 44 ? 11.859 6.203 -15.234 1 81.62 44 LEU B O 1
ATOM 3084 N N . THR B 1 45 ? 10.93 4.438 -16.172 1 81.25 45 THR B N 1
ATOM 3085 C CA . THR B 1 45 ? 11.07 4.977 -17.516 1 81.25 45 THR B CA 1
ATOM 3086 C C . THR B 1 45 ? 9.797 5.711 -17.938 1 81.25 45 THR B C 1
ATOM 3088 O O . THR B 1 45 ? 8.688 5.191 -17.766 1 81.25 45 THR B O 1
ATOM 3091 N N . ALA B 1 46 ? 10.062 6.887 -18.406 1 81.5 46 ALA B N 1
ATOM 3092 C CA . ALA B 1 46 ? 8.938 7.742 -18.766 1 81.5 46 ALA B CA 1
ATOM 3093 C C . ALA B 1 46 ? 8.008 7.043 -19.766 1 81.5 46 ALA B C 1
ATOM 3095 O O . ALA B 1 46 ? 6.793 7.238 -19.734 1 81.5 46 ALA B O 1
ATOM 3096 N N . GLU B 1 47 ? 8.492 6.184 -20.531 1 83.94 47 GLU B N 1
ATOM 3097 C CA . GLU B 1 47 ? 7.746 5.535 -21.594 1 83.94 47 GLU B CA 1
ATOM 3098 C C . GLU B 1 47 ? 6.723 4.551 -21.047 1 83.94 47 GLU B C 1
ATOM 3100 O O . GLU B 1 47 ? 5.758 4.199 -21.719 1 83.94 47 GLU B O 1
ATOM 3105 N N . GLU B 1 48 ? 6.949 4.195 -19.906 1 87.38 48 GLU B N 1
ATOM 3106 C CA . GLU B 1 48 ? 6.059 3.195 -19.312 1 87.38 48 GLU B CA 1
ATOM 3107 C C . GLU B 1 48 ? 4.859 3.854 -18.641 1 87.38 48 GLU B C 1
ATOM 3109 O O . GLU B 1 48 ? 3.934 3.168 -18.203 1 87.38 48 GLU B O 1
ATOM 3114 N N . VAL B 1 49 ? 4.906 5.125 -18.562 1 91.81 49 VAL B N 1
ATOM 3115 C CA . VAL B 1 49 ? 3.838 5.863 -17.891 1 91.81 49 VAL B CA 1
ATOM 3116 C C . VAL B 1 49 ? 3.055 6.676 -18.922 1 91.81 49 VAL B C 1
ATOM 3118 O O . VAL B 1 49 ? 3.637 7.461 -19.672 1 91.81 49 VAL B O 1
ATOM 3121 N N . VAL B 1 50 ? 1.77 6.41 -18.953 1 93.25 50 VAL B N 1
ATOM 3122 C CA . VAL B 1 50 ? 0.911 7.145 -19.875 1 93.25 50 VAL B CA 1
ATOM 3123 C C . VAL B 1 50 ? -0.017 8.07 -19.094 1 93.25 50 VAL B C 1
ATOM 3125 O O . VAL B 1 50 ? -0.936 7.609 -18.422 1 93.25 50 VAL B O 1
ATOM 3128 N N . CYS B 1 51 ? 0.171 9.352 -19.266 1 92.44 51 CYS B N 1
ATOM 3129 C CA . CYS B 1 51 ? -0.617 10.328 -18.516 1 92.44 51 CYS B CA 1
ATOM 3130 C C . CYS B 1 51 ? -1.927 10.633 -19.234 1 92.44 51 CYS B C 1
ATOM 3132 O O . CYS B 1 51 ? -1.941 10.836 -20.453 1 92.44 51 CYS B O 1
ATOM 3134 N N . GLY B 1 52 ? -3.002 10.586 -18.484 1 93.69 52 GLY B N 1
ATOM 3135 C CA . GLY B 1 52 ? -4.301 11.008 -18.984 1 93.69 52 GLY B CA 1
ATOM 3136 C C . GLY B 1 52 ? -4.613 12.461 -18.672 1 93.69 52 GLY B C 1
ATOM 3137 O O . GLY B 1 52 ? -3.807 13.352 -18.953 1 93.69 52 GLY B O 1
ATOM 3138 N N . HIS B 1 53 ? -5.812 12.711 -18.094 1 92.12 53 HIS B N 1
ATOM 3139 C CA . HIS B 1 53 ? -6.254 14.07 -17.797 1 92.12 53 HIS B CA 1
ATOM 3140 C C . HIS B 1 53 ? -5.77 14.523 -16.422 1 92.12 53 HIS B C 1
ATOM 3142 O O . HIS B 1 53 ? -5.535 13.695 -15.539 1 92.12 53 HIS B O 1
ATOM 3148 N N . ALA B 1 54 ? -5.672 15.844 -16.312 1 92.62 54 ALA B N 1
ATOM 3149 C CA . ALA B 1 54 ? -5.328 16.438 -15.031 1 92.62 54 ALA B CA 1
ATOM 3150 C C . ALA B 1 54 ? -6.48 16.312 -14.039 1 92.62 54 ALA B C 1
ATOM 3152 O O . ALA B 1 54 ? -7.641 16.531 -14.398 1 92.62 54 ALA B O 1
ATOM 3153 N N . ILE B 1 55 ? -6.172 15.867 -12.852 1 89.19 55 ILE B N 1
ATOM 3154 C CA . ILE B 1 55 ? -7.234 15.672 -11.875 1 89.19 55 ILE B CA 1
ATOM 3155 C C . ILE B 1 55 ? -7.062 16.656 -10.719 1 89.19 55 ILE B C 1
ATOM 3157 O O . ILE B 1 55 ? -7.91 16.734 -9.828 1 89.19 55 ILE B O 1
ATOM 3161 N N . GLY B 1 56 ? -5.988 17.297 -10.695 1 84.06 56 GLY B N 1
ATOM 3162 C CA . GLY B 1 56 ? -5.762 18.281 -9.641 1 84.06 56 GLY B CA 1
ATOM 3163 C C . GLY B 1 56 ? -4.543 19.141 -9.891 1 84.06 56 GLY B C 1
ATOM 3164 O O . GLY B 1 56 ? -3.699 18.812 -10.727 1 84.06 56 GLY B O 1
ATOM 3165 N N . LYS B 1 57 ? -4.637 20.297 -9.25 1 80.62 57 LYS B N 1
ATOM 3166 C CA . LYS B 1 57 ? -3.508 21.234 -9.273 1 80.62 57 LYS B CA 1
ATOM 3167 C C . LYS B 1 57 ? -3.203 21.766 -7.875 1 80.62 57 LYS B C 1
ATOM 3169 O O . LYS B 1 57 ? -4.109 22.188 -7.156 1 80.62 57 LYS B O 1
ATOM 3174 N N . GLY B 1 58 ? -2.012 21.359 -7.484 1 68.5 58 GLY B N 1
ATOM 3175 C CA . GLY B 1 58 ? -1.636 21.891 -6.191 1 68.5 58 GLY B CA 1
ATOM 3176 C C . GLY B 1 58 ? -0.419 22.797 -6.25 1 68.5 58 GLY B C 1
ATOM 3177 O O . GLY B 1 58 ? 0.034 23.172 -7.336 1 68.5 58 GLY B O 1
ATOM 3178 N N . GLU B 1 59 ? 0.014 23.266 -5.031 1 66.5 59 GLU B N 1
ATOM 3179 C CA . GLU B 1 59 ? 1.172 24.141 -4.867 1 66.5 59 GLU B CA 1
ATOM 3180 C C . GLU B 1 59 ? 2.432 23.5 -5.445 1 66.5 59 GLU B C 1
ATOM 3182 O O . GLU B 1 59 ? 3.307 24.203 -5.961 1 66.5 59 GLU B O 1
ATOM 3187 N N . SER B 1 60 ? 2.367 22.234 -5.43 1 70.81 60 SER B N 1
ATOM 3188 C CA . SER B 1 60 ? 3.609 21.547 -5.762 1 70.81 60 SER B CA 1
ATOM 3189 C C . SER B 1 60 ? 3.598 21.047 -7.199 1 70.81 60 SER B C 1
ATOM 3191 O O . SER B 1 60 ? 4.602 20.531 -7.691 1 70.81 60 SER B O 1
ATOM 3193 N N . GLY B 1 61 ? 2.531 21.234 -7.871 1 82.31 61 GLY B N 1
ATOM 3194 C CA . GLY B 1 61 ? 2.502 20.75 -9.242 1 82.31 61 GLY B CA 1
ATOM 3195 C C . GLY B 1 61 ? 1.13 20.266 -9.68 1 82.31 61 GLY B C 1
ATOM 3196 O O . GLY B 1 61 ? 0.139 20.484 -8.977 1 82.31 61 GLY B O 1
ATOM 3197 N N . VAL B 1 62 ? 1.162 19.734 -10.859 1 90.75 62 VAL B N 1
ATOM 3198 C CA . VAL B 1 62 ? -0.086 19.25 -11.445 1 90.75 62 VAL B CA 1
ATOM 3199 C C . VAL B 1 62 ? -0.182 17.734 -11.305 1 90.75 62 VAL B C 1
ATOM 3201 O O . VAL B 1 62 ? 0.805 17.031 -11.5 1 90.75 62 VAL B O 1
ATOM 3204 N N . VAL B 1 63 ? -1.348 17.328 -10.977 1 93.44 63 VAL B N 1
ATOM 3205 C CA . VAL B 1 63 ? -1.578 15.906 -10.75 1 93.44 63 VAL B CA 1
ATOM 3206 C C . VAL B 1 63 ? -2.406 15.328 -11.898 1 93.44 63 VAL B C 1
ATOM 3208 O O . VAL B 1 63 ? -3.449 15.883 -12.258 1 93.44 63 VAL B O 1
ATOM 3211 N N . TYR B 1 64 ? -1.961 14.203 -12.453 1 95.31 64 TYR B N 1
ATOM 3212 C CA . TYR B 1 64 ? -2.621 13.539 -13.57 1 95.31 64 TYR B CA 1
ATOM 3213 C C . TYR B 1 64 ? -3.029 12.117 -13.203 1 95.31 64 TYR B C 1
ATOM 3215 O O . TYR B 1 64 ? -2.291 11.414 -12.516 1 95.31 64 TYR B O 1
ATOM 3223 N N . LYS B 1 65 ? -4.223 11.836 -13.625 1 95.88 65 LYS B N 1
ATOM 3224 C CA . LYS B 1 65 ? -4.508 10.406 -13.703 1 95.88 65 LYS B CA 1
ATOM 3225 C C . LYS B 1 65 ? -3.715 9.742 -14.828 1 95.88 65 LYS B C 1
ATOM 3227 O O . LYS B 1 65 ? -3.602 10.297 -15.922 1 95.88 65 LYS B O 1
ATOM 3232 N N . ALA B 1 66 ? -3.111 8.57 -14.531 1 96.38 66 ALA B N 1
ATOM 3233 C CA . ALA B 1 66 ? -2.219 7.938 -15.5 1 96.38 66 ALA B CA 1
ATOM 3234 C C . ALA B 1 66 ? -2.311 6.418 -15.414 1 96.38 66 ALA B C 1
ATOM 3236 O O . ALA B 1 66 ? -3.074 5.879 -14.609 1 96.38 66 ALA B O 1
ATOM 3237 N N . SER B 1 67 ? -1.672 5.805 -16.406 1 94.38 67 SER B N 1
ATOM 3238 C CA . SER B 1 67 ? -1.552 4.348 -16.422 1 94.38 67 SER B CA 1
ATOM 3239 C C . SER B 1 67 ? -0.09 3.916 -16.391 1 94.38 67 SER B C 1
ATOM 3241 O O . SER B 1 67 ? 0.756 4.52 -17.062 1 94.38 67 SER B O 1
ATOM 3243 N N . TYR B 1 68 ? 0.224 2.945 -15.57 1 92.62 68 TYR B N 1
ATOM 3244 C CA . TYR B 1 68 ? 1.546 2.342 -15.453 1 92.62 68 TYR B CA 1
ATOM 3245 C C . TYR B 1 68 ? 1.452 0.821 -15.438 1 92.62 68 TYR B C 1
ATOM 3247 O O . TYR B 1 68 ? 0.907 0.238 -14.492 1 92.62 68 TYR B O 1
ATOM 3255 N N . ARG B 1 69 ? 1.936 0.203 -16.453 1 88.94 69 ARG B N 1
ATOM 3256 C CA . ARG B 1 69 ? 1.943 -1.251 -16.578 1 88.94 69 ARG B CA 1
ATOM 3257 C C . ARG B 1 69 ? 0.558 -1.831 -16.312 1 88.94 69 ARG B C 1
ATOM 3259 O O . ARG B 1 69 ? 0.407 -2.76 -15.523 1 88.94 69 ARG B O 1
ATOM 3266 N N . GLY B 1 70 ? -0.447 -1.237 -16.891 1 88.56 70 GLY B N 1
ATOM 3267 C CA . GLY B 1 70 ? -1.801 -1.765 -16.844 1 88.56 70 GLY B CA 1
ATOM 3268 C C . GLY B 1 70 ? -2.557 -1.355 -15.594 1 88.56 70 GLY B C 1
ATOM 3269 O O . GLY B 1 70 ? -3.699 -1.771 -15.383 1 88.56 70 GLY B O 1
ATOM 3270 N N . SER B 1 71 ? -1.958 -0.558 -14.781 1 92.94 71 SER B N 1
ATOM 3271 C CA . SER B 1 71 ? -2.607 -0.13 -13.547 1 92.94 71 SER B CA 1
ATOM 3272 C C . SER B 1 71 ? -2.871 1.372 -13.555 1 92.94 71 SER B C 1
ATOM 3274 O O . SER B 1 71 ? -2.072 2.146 -14.086 1 92.94 71 SER B O 1
ATOM 3276 N N . THR B 1 72 ? -3.963 1.744 -12.945 1 93.81 72 THR B N 1
ATOM 3277 C CA . THR B 1 72 ? -4.266 3.162 -12.781 1 93.81 72 THR B CA 1
ATOM 3278 C C . THR B 1 72 ? -3.422 3.77 -11.672 1 93.81 72 THR B C 1
ATOM 3280 O O . THR B 1 72 ? -3.389 3.248 -10.555 1 93.81 72 THR B O 1
ATOM 3283 N N . VAL B 1 73 ? -2.676 4.84 -12.039 1 95.94 73 VAL B N 1
ATOM 3284 C CA . VAL B 1 73 ? -1.796 5.508 -11.086 1 95.94 73 VAL B CA 1
ATOM 3285 C C . VAL B 1 73 ? -2.014 7.02 -11.156 1 95.94 73 VAL B C 1
ATOM 3287 O O . VAL B 1 73 ? -2.867 7.496 -11.914 1 95.94 73 VAL B O 1
ATOM 3290 N N . VAL B 1 74 ? -1.311 7.754 -10.273 1 96.19 74 VAL B N 1
ATOM 3291 C CA . VAL B 1 74 ? -1.297 9.211 -10.281 1 96.19 74 VAL B CA 1
ATOM 3292 C C . VAL B 1 74 ? 0.121 9.711 -10.547 1 96.19 74 VAL B C 1
ATOM 3294 O O . VAL B 1 74 ? 1.09 9.164 -10.016 1 96.19 74 VAL B O 1
ATOM 3297 N N . VAL B 1 75 ? 0.211 10.75 -11.375 1 95.06 75 VAL B N 1
ATOM 3298 C CA . VAL B 1 75 ? 1.496 11.383 -11.648 1 95.06 75 VAL B CA 1
ATOM 3299 C C . VAL B 1 75 ? 1.449 12.844 -11.227 1 95.06 75 VAL B C 1
ATOM 3301 O O . VAL B 1 75 ? 0.598 13.609 -11.695 1 95.06 75 VAL B O 1
ATOM 3304 N N . LYS B 1 76 ? 2.256 13.18 -10.328 1 92.44 76 LYS B N 1
ATOM 3305 C CA . LYS B 1 76 ? 2.463 14.578 -9.992 1 92.44 76 LYS B CA 1
ATOM 3306 C C . LYS B 1 76 ? 3.676 15.148 -10.719 1 92.44 76 LYS B C 1
ATOM 3308 O O . LYS B 1 76 ? 4.789 14.641 -10.578 1 92.44 76 LYS B O 1
ATOM 3313 N N . ARG B 1 77 ? 3.445 16.172 -11.477 1 91.5 77 ARG B N 1
ATOM 3314 C CA . ARG B 1 77 ? 4.52 16.781 -12.25 1 91.5 77 ARG B CA 1
ATOM 3315 C C . ARG B 1 77 ? 4.965 18.109 -11.617 1 91.5 77 ARG B C 1
ATOM 3317 O O . ARG B 1 77 ? 4.148 18.984 -11.375 1 91.5 77 ARG B O 1
ATOM 3324 N N . LEU B 1 78 ? 6.203 18.156 -11.352 1 87.56 78 LEU B N 1
ATOM 3325 C CA . LEU B 1 78 ? 6.812 19.375 -10.828 1 87.56 78 LEU B CA 1
ATOM 3326 C C . LEU B 1 78 ? 7.766 19.984 -11.852 1 87.56 78 LEU B C 1
ATOM 3328 O O . LEU B 1 78 ? 8.656 19.297 -12.367 1 87.56 78 LEU B O 1
ATOM 3332 N N . ALA B 1 79 ? 7.59 21.188 -12.133 1 83.5 79 ALA B N 1
ATOM 3333 C CA . ALA B 1 79 ? 8.445 21.875 -13.094 1 83.5 79 ALA B CA 1
ATOM 3334 C C . ALA B 1 79 ? 9.812 22.188 -12.484 1 83.5 79 ALA B C 1
ATOM 3336 O O . ALA B 1 79 ? 9.898 22.609 -11.328 1 83.5 79 ALA B O 1
ATOM 3337 N N . MET B 1 80 ? 10.805 21.812 -13.289 1 77.56 80 MET B N 1
ATOM 3338 C CA . MET B 1 80 ? 12.164 22.188 -12.891 1 77.56 80 MET B CA 1
ATOM 3339 C C . MET B 1 80 ? 12.539 23.547 -13.445 1 77.56 80 MET B C 1
ATOM 3341 O O . MET B 1 80 ? 12.383 23.812 -14.641 1 77.56 80 MET B O 1
ATOM 3345 N N . VAL B 1 81 ? 12.758 24.484 -12.625 1 73.12 81 VAL B N 1
ATOM 3346 C CA . VAL B 1 81 ? 13.172 25.812 -13.086 1 73.12 81 VAL B CA 1
ATOM 3347 C C . VAL B 1 81 ? 14.695 25.859 -13.219 1 73.12 81 VAL B C 1
ATOM 3349 O O . VAL B 1 81 ? 15.414 25.812 -12.219 1 73.12 81 VAL B O 1
ATOM 3352 N N . LEU B 1 82 ? 15.141 25.594 -14.375 1 65.62 82 LEU B N 1
ATOM 3353 C CA . LEU B 1 82 ? 16.578 25.641 -14.633 1 65.62 82 LEU B CA 1
ATOM 3354 C C . LEU B 1 82 ? 17.062 27.078 -14.742 1 65.62 82 LEU B C 1
ATOM 3356 O O . LEU B 1 82 ? 16.328 27.953 -15.203 1 65.62 82 LEU B O 1
ATOM 3360 N N . PRO B 1 83 ? 18.203 27.281 -14.102 1 62.47 83 PRO B N 1
ATOM 3361 C CA . PRO B 1 83 ? 18.766 28.625 -14.273 1 62.47 83 PRO B CA 1
ATOM 3362 C C . PRO B 1 83 ? 18.891 29.031 -15.734 1 62.47 83 PRO B C 1
ATOM 3364 O O . PRO B 1 83 ? 18.922 28.172 -16.625 1 62.47 83 PRO B O 1
ATOM 3367 N N . ALA B 1 84 ? 18.688 30.328 -16.031 1 61.66 84 ALA B N 1
ATOM 3368 C CA . ALA B 1 84 ? 18.75 30.922 -17.359 1 61.66 84 ALA B CA 1
ATOM 3369 C C . ALA B 1 84 ? 19.906 30.344 -18.172 1 61.66 84 ALA B C 1
ATOM 3371 O O . ALA B 1 84 ? 19.781 30.156 -19.391 1 61.66 84 ALA B O 1
ATOM 3372 N N . GLU B 1 85 ? 21.016 30.062 -17.562 1 62 85 GLU B N 1
ATOM 3373 C CA . GLU B 1 85 ? 22.156 29.422 -18.219 1 62 85 GLU B CA 1
ATOM 3374 C C . GLU B 1 85 ? 22.547 28.125 -17.516 1 62 85 GLU B C 1
ATOM 3376 O O . GLU B 1 85 ? 23.5 28.109 -16.734 1 62 85 GLU B O 1
ATOM 3381 N N . PRO B 1 86 ? 21.641 27.156 -17.766 1 61.72 86 PRO B N 1
ATOM 3382 C CA . PRO B 1 86 ? 21.953 25.922 -17.031 1 61.72 86 PRO B CA 1
ATOM 3383 C C . PRO B 1 86 ? 23.25 25.266 -17.5 1 61.72 86 PRO B C 1
ATOM 3385 O O . PRO B 1 86 ? 23.516 25.203 -18.703 1 61.72 86 PRO B O 1
ATOM 3388 N N . ASN B 1 87 ? 24.219 25.297 -16.625 1 65.56 87 ASN B N 1
ATOM 3389 C CA . ASN B 1 87 ? 25.391 24.5 -16.969 1 65.56 87 ASN B CA 1
ATOM 3390 C C . ASN B 1 87 ? 25.203 23.047 -16.531 1 65.56 87 ASN B C 1
ATOM 3392 O O . ASN B 1 87 ? 24.297 22.734 -15.75 1 65.56 87 ASN B O 1
ATOM 3396 N N . SER B 1 88 ? 25.797 22.156 -17.219 1 66.56 88 SER B N 1
ATOM 3397 C CA . SER B 1 88 ? 25.75 20.703 -17 1 66.56 88 SER B CA 1
ATOM 3398 C C . SER B 1 88 ? 25.875 20.359 -15.516 1 66.56 88 SER B C 1
ATOM 3400 O O . SER B 1 88 ? 25.188 19.469 -15.023 1 66.56 88 SER B O 1
ATOM 3402 N N . SER B 1 89 ? 26.547 21.297 -14.852 1 71.06 89 SER B N 1
ATOM 3403 C CA . SER B 1 89 ? 26.812 21.016 -13.438 1 71.06 89 SER B CA 1
ATOM 3404 C C . SER B 1 89 ? 25.578 21.266 -12.586 1 71.06 89 SER B C 1
ATOM 3406 O O . SER B 1 89 ? 25.281 20.5 -11.672 1 71.06 89 SER B O 1
ATOM 3408 N N . SER B 1 90 ? 24.844 22.297 -13.039 1 74.62 90 SER B N 1
ATOM 3409 C CA . SER B 1 90 ? 23.656 22.641 -12.258 1 74.62 90 SER B CA 1
ATOM 3410 C C . SER B 1 90 ? 22.562 21.594 -12.438 1 74.62 90 SER B C 1
ATOM 3412 O O . SER B 1 90 ? 21.906 21.203 -11.477 1 74.62 90 SER B O 1
ATOM 3414 N N . ARG B 1 91 ? 22.5 21.125 -13.578 1 74.56 91 ARG B N 1
ATOM 3415 C CA . ARG B 1 91 ? 21.5 20.094 -13.859 1 74.56 91 ARG B CA 1
ATOM 3416 C C . ARG B 1 91 ? 21.812 18.797 -13.117 1 74.56 91 ARG B C 1
ATOM 3418 O O . ARG B 1 91 ? 20.906 18.141 -12.602 1 74.56 91 ARG B O 1
ATOM 3425 N N . GLU B 1 92 ? 23.016 18.562 -13.07 1 77.5 92 GLU B N 1
ATOM 3426 C CA . GLU B 1 92 ? 23.469 17.344 -12.391 1 77.5 92 GLU B CA 1
ATOM 3427 C C . GLU B 1 92 ? 23.219 17.438 -10.891 1 77.5 92 GLU B C 1
ATOM 3429 O O . GLU B 1 92 ? 22.828 16.453 -10.258 1 77.5 92 GLU B O 1
ATOM 3434 N N . MET B 1 93 ? 23.438 18.594 -10.461 1 80.75 93 MET B N 1
ATOM 3435 C CA . MET B 1 93 ? 23.234 18.797 -9.031 1 80.75 93 MET B CA 1
ATOM 3436 C C . MET B 1 93 ? 21.75 18.672 -8.672 1 80.75 93 MET B C 1
ATOM 3438 O O . MET B 1 93 ? 21.406 18.062 -7.652 1 80.75 93 MET B O 1
ATOM 3442 N N . ILE B 1 94 ? 20.969 19.219 -9.492 1 80.56 94 ILE B N 1
ATOM 3443 C CA . ILE B 1 94 ? 19.516 19.156 -9.266 1 80.56 94 ILE B CA 1
ATOM 3444 C C . ILE B 1 94 ? 19.047 17.703 -9.383 1 80.56 94 ILE B C 1
ATOM 3446 O O . ILE B 1 94 ? 18.281 17.234 -8.547 1 80.56 94 ILE B O 1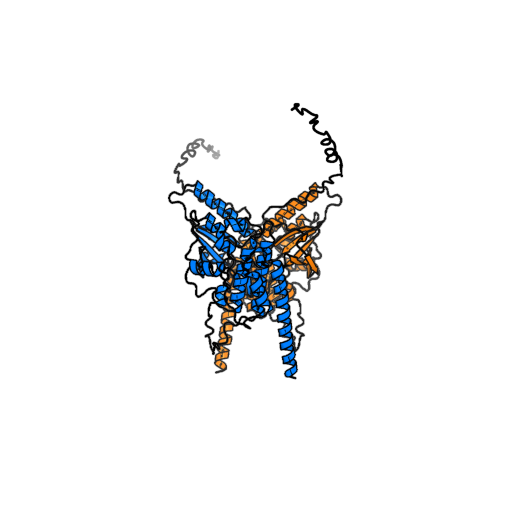
ATOM 3450 N N . ALA B 1 95 ? 19.562 17.062 -10.305 1 79.94 95 ALA B N 1
ATOM 3451 C CA . ALA B 1 95 ? 19.188 15.672 -10.516 1 79.94 95 ALA B CA 1
ATOM 3452 C C . ALA B 1 95 ? 19.594 14.812 -9.32 1 79.94 95 ALA B C 1
ATOM 3454 O O . ALA B 1 95 ? 18.844 13.938 -8.898 1 79.94 95 ALA B O 1
ATOM 3455 N N . ALA B 1 96 ? 20.703 15.086 -8.836 1 83.38 96 ALA B N 1
ATOM 3456 C CA . ALA B 1 96 ? 21.188 14.344 -7.68 1 83.38 96 ALA B CA 1
ATOM 3457 C C . ALA B 1 96 ? 20.312 14.594 -6.457 1 83.38 96 ALA B C 1
ATOM 3459 O O . ALA B 1 96 ? 20.016 13.672 -5.703 1 83.38 96 ALA B O 1
ATOM 3460 N N . ALA B 1 97 ? 19.922 15.844 -6.344 1 82.88 97 ALA B N 1
ATOM 3461 C CA . ALA B 1 97 ? 19.062 16.203 -5.227 1 82.88 97 ALA B CA 1
ATOM 3462 C C . ALA B 1 97 ? 17.703 15.516 -5.344 1 82.88 97 ALA B C 1
ATOM 3464 O O . ALA B 1 97 ? 17.141 15.055 -4.348 1 82.88 97 ALA B O 1
ATOM 3465 N N . LEU B 1 98 ? 17.266 15.469 -6.492 1 83.19 98 LEU B N 1
ATOM 3466 C CA . LEU B 1 98 ? 15.969 14.852 -6.742 1 83.19 98 LEU B CA 1
ATOM 3467 C C . LEU B 1 98 ? 16.031 13.344 -6.516 1 83.19 98 LEU B C 1
ATOM 3469 O O . LEU B 1 98 ? 15.07 12.742 -6.027 1 83.19 98 LEU B O 1
ATOM 3473 N N . GLU B 1 99 ? 17.094 12.781 -6.789 1 83.75 99 GLU B N 1
ATOM 3474 C CA . GLU B 1 99 ? 17.281 11.352 -6.539 1 83.75 99 GLU B CA 1
ATOM 3475 C C . GLU B 1 99 ? 17.266 11.047 -5.047 1 83.75 99 GLU B C 1
ATOM 3477 O O . GLU B 1 99 ? 16.719 10.016 -4.629 1 83.75 99 GLU B O 1
ATOM 3482 N N . VAL B 1 100 ? 17.844 11.891 -4.348 1 83.56 100 VAL B N 1
ATOM 3483 C CA . VAL B 1 100 ? 17.859 11.727 -2.898 1 83.56 100 VAL B CA 1
ATOM 3484 C C . VAL B 1 100 ? 16.438 11.789 -2.355 1 83.56 100 VAL B C 1
ATOM 3486 O O . VAL B 1 100 ? 16.047 10.969 -1.521 1 83.56 100 VAL B O 1
ATOM 3489 N N . GLU B 1 101 ? 15.727 12.711 -2.869 1 83.81 101 GLU B N 1
ATOM 3490 C CA . GLU B 1 101 ? 14.352 12.859 -2.402 1 83.81 101 GLU B CA 1
ATOM 3491 C C . GLU B 1 101 ? 13.5 11.656 -2.82 1 83.81 101 GLU B C 1
ATOM 3493 O O . GLU B 1 101 ? 12.68 11.172 -2.041 1 83.81 101 GLU B O 1
ATOM 3498 N N . ALA B 1 102 ? 13.711 11.227 -3.977 1 85.19 102 ALA B N 1
ATOM 3499 C CA . ALA B 1 102 ? 13.008 10.039 -4.445 1 85.19 102 ALA B CA 1
ATOM 3500 C C . ALA B 1 102 ? 13.328 8.828 -3.572 1 85.19 102 ALA B C 1
ATOM 3502 O O . ALA B 1 102 ? 12.445 8.031 -3.246 1 85.19 102 ALA B O 1
ATOM 3503 N N . SER B 1 103 ? 14.531 8.734 -3.193 1 84.12 103 SER B N 1
ATOM 3504 C CA . SER B 1 103 ? 14.961 7.645 -2.328 1 84.12 103 SER B CA 1
ATOM 3505 C C . SER B 1 103 ? 14.297 7.73 -0.958 1 84.12 103 SER B C 1
ATOM 3507 O O . SER B 1 103 ? 13.875 6.715 -0.404 1 84.12 103 SER B O 1
ATOM 3509 N N . ARG B 1 104 ? 14.188 8.891 -0.471 1 83.69 104 ARG B N 1
ATOM 3510 C CA . ARG B 1 104 ? 13.516 9.102 0.807 1 83.69 104 ARG B CA 1
ATOM 3511 C C . ARG B 1 104 ? 12.047 8.711 0.727 1 83.69 104 ARG B C 1
ATOM 3513 O O . ARG B 1 104 ? 11.531 8.016 1.61 1 83.69 104 ARG B O 1
ATOM 3520 N N . MET B 1 105 ? 11.492 9.078 -0.319 1 86.31 105 MET B N 1
ATOM 3521 C CA . MET B 1 105 ? 10.086 8.742 -0.521 1 86.31 105 MET B CA 1
ATOM 3522 C C . MET B 1 105 ? 9.906 7.234 -0.647 1 86.31 105 MET B C 1
ATOM 3524 O O . MET B 1 105 ? 8.93 6.68 -0.131 1 86.31 105 MET B O 1
ATOM 3528 N N . SER B 1 106 ? 10.844 6.637 -1.264 1 85.81 106 SER B N 1
ATOM 3529 C CA . SER B 1 106 ? 10.773 5.195 -1.485 1 85.81 106 SER B CA 1
ATOM 3530 C C . SER B 1 106 ? 10.953 4.426 -0.181 1 85.81 106 SER B C 1
ATOM 3532 O O . SER B 1 106 ? 10.562 3.262 -0.081 1 85.81 106 SER B O 1
ATOM 3534 N N . SER B 1 107 ? 11.492 5.062 0.74 1 83.81 107 SER B N 1
ATOM 3535 C CA . SER B 1 107 ? 11.766 4.391 2.006 1 83.81 107 SER B CA 1
ATOM 3536 C C . SER B 1 107 ? 10.523 4.336 2.885 1 83.81 107 SER B C 1
ATOM 3538 O O . SER B 1 107 ? 10.469 3.578 3.855 1 83.81 107 SER B O 1
ATOM 3540 N N . LEU B 1 108 ? 9.594 5.129 2.559 1 87.06 108 LEU B N 1
ATOM 3541 C CA . LEU B 1 108 ? 8.352 5.133 3.326 1 87.06 108 LEU B CA 1
ATOM 3542 C C . LEU B 1 108 ? 7.465 3.953 2.936 1 87.06 108 LEU B C 1
ATOM 3544 O O . LEU B 1 108 ? 7.047 3.842 1.78 1 87.06 108 LEU B O 1
ATOM 3548 N N . ARG B 1 109 ? 7.266 3.102 3.904 1 89.38 109 ARG B N 1
ATOM 3549 C CA . ARG B 1 109 ? 6.492 1.892 3.643 1 89.38 109 ARG B CA 1
ATOM 3550 C C . ARG B 1 109 ? 5.461 1.651 4.742 1 89.38 109 ARG B C 1
ATOM 3552 O O . ARG B 1 109 ? 5.746 0.967 5.727 1 89.38 109 ARG B O 1
ATOM 3559 N N . HIS B 1 110 ? 4.34 2.156 4.57 1 93.88 110 HIS B N 1
ATOM 3560 C CA . HIS B 1 110 ? 3.258 2.031 5.539 1 93.88 110 HIS B CA 1
ATOM 3561 C C . HIS B 1 110 ? 1.896 2.113 4.859 1 93.88 110 HIS B C 1
ATOM 3563 O O . HIS B 1 110 ? 1.712 2.898 3.924 1 93.88 110 HIS B O 1
ATOM 3569 N N . PRO B 1 111 ? 0.944 1.354 5.402 1 94.06 111 PRO B N 1
ATOM 3570 C CA . PRO B 1 111 ? -0.373 1.331 4.758 1 94.06 111 PRO B CA 1
ATOM 3571 C C . PRO B 1 111 ? -1.065 2.691 4.785 1 94.06 111 PRO B C 1
ATOM 3573 O O . PRO B 1 111 ? -1.959 2.949 3.973 1 94.06 111 PRO B O 1
ATOM 3576 N N . ASN B 1 112 ? -0.714 3.539 5.734 1 97 112 ASN B N 1
ATOM 3577 C CA . ASN B 1 112 ? -1.371 4.836 5.867 1 97 112 ASN B CA 1
ATOM 3578 C C . ASN B 1 112 ? -0.532 5.953 5.254 1 97 112 ASN B C 1
ATOM 3580 O O . ASN B 1 112 ? -0.731 7.129 5.57 1 97 112 ASN B O 1
ATOM 3584 N N . THR B 1 113 ? 0.4 5.613 4.457 1 96 113 THR B N 1
ATOM 3585 C CA . THR B 1 113 ? 1.087 6.539 3.566 1 96 113 THR B CA 1
ATOM 3586 C C . THR B 1 113 ? 0.844 6.164 2.107 1 96 113 THR B C 1
ATOM 3588 O O . THR B 1 113 ? 0.808 4.98 1.762 1 96 113 THR B O 1
ATOM 3591 N N . VAL B 1 114 ? 0.619 7.164 1.332 1 96.25 114 VAL B N 1
ATOM 3592 C CA . VAL B 1 114 ? 0.405 6.891 -0.085 1 96.25 114 VAL B CA 1
ATOM 3593 C C . VAL B 1 114 ? 1.606 6.141 -0.653 1 96.25 114 VAL B C 1
ATOM 3595 O O . VAL B 1 114 ? 2.756 6.488 -0.368 1 96.25 114 VAL B O 1
ATOM 3598 N N . LEU B 1 115 ? 1.326 5.102 -1.41 1 94.88 115 LEU B N 1
ATOM 3599 C CA . LEU B 1 115 ? 2.375 4.25 -1.967 1 94.88 115 LEU B CA 1
ATOM 3600 C C . LEU B 1 115 ? 3.148 4.988 -3.055 1 94.88 115 LEU B C 1
ATOM 3602 O O . LEU B 1 115 ? 2.584 5.348 -4.09 1 94.88 115 LEU B O 1
ATOM 3606 N N . PHE B 1 116 ? 4.352 5.246 -2.748 1 93.12 116 PHE B N 1
ATOM 3607 C CA . PHE B 1 116 ? 5.277 5.746 -3.758 1 93.12 116 PHE B CA 1
ATOM 3608 C C . PHE B 1 116 ? 5.723 4.621 -4.688 1 93.12 116 PHE B C 1
ATOM 3610 O O . PHE B 1 116 ? 6.293 3.625 -4.234 1 93.12 116 PHE B O 1
ATOM 3617 N N . MET B 1 117 ? 5.488 4.777 -5.945 1 92.56 117 MET B N 1
ATOM 3618 C CA . MET B 1 117 ? 5.785 3.695 -6.883 1 92.56 117 MET B CA 1
ATOM 3619 C C . MET B 1 117 ? 7.062 3.986 -7.664 1 92.56 117 MET B C 1
ATOM 3621 O O . MET B 1 117 ? 7.691 3.07 -8.195 1 92.56 117 MET B O 1
ATOM 3625 N N . GLY B 1 118 ? 7.441 5.289 -7.762 1 90.62 118 GLY B N 1
ATOM 3626 C CA . GLY B 1 118 ? 8.648 5.691 -8.461 1 90.62 118 GLY B CA 1
ATOM 3627 C C . GLY B 1 118 ? 8.609 7.125 -8.945 1 90.62 118 GLY B C 1
ATOM 3628 O O . GLY B 1 118 ? 7.637 7.844 -8.695 1 90.62 118 GLY B O 1
ATOM 3629 N N . ALA B 1 119 ? 9.719 7.543 -9.523 1 91.06 119 ALA B N 1
ATOM 3630 C CA . ALA B 1 119 ? 9.828 8.875 -10.117 1 91.06 119 ALA B CA 1
ATOM 3631 C C . ALA B 1 119 ? 10.641 8.836 -11.406 1 91.06 119 ALA B C 1
ATOM 3633 O O . ALA B 1 119 ? 11.383 7.883 -11.656 1 91.06 119 ALA B O 1
ATOM 3634 N N . TYR B 1 120 ? 10.367 9.766 -12.234 1 88.81 120 TYR B N 1
ATOM 3635 C CA . TYR B 1 120 ? 11.156 9.883 -13.461 1 88.81 120 TYR B CA 1
ATOM 3636 C C . TYR B 1 120 ? 11.281 11.336 -13.891 1 88.81 120 TYR B C 1
ATOM 3638 O O . TYR B 1 120 ? 10.508 12.195 -13.445 1 88.81 120 TYR B O 1
ATOM 3646 N N . LEU B 1 121 ? 12.344 11.547 -14.641 1 84.44 121 LEU B N 1
ATOM 3647 C CA . LEU B 1 121 ? 12.547 12.859 -15.234 1 84.44 121 LEU B CA 1
ATOM 3648 C C . LEU B 1 121 ? 12.062 12.883 -16.672 1 84.44 121 LEU B C 1
ATOM 3650 O O . LEU B 1 121 ? 12.328 11.961 -17.438 1 84.44 121 LEU B O 1
ATOM 3654 N N . ASN B 1 122 ? 11.234 13.781 -16.969 1 84.38 122 ASN B N 1
ATOM 3655 C CA . ASN B 1 122 ? 10.773 14.039 -18.328 1 84.38 122 ASN B CA 1
ATOM 3656 C C . ASN B 1 122 ? 11.031 15.477 -18.75 1 84.38 122 ASN B C 1
ATOM 3658 O O . ASN B 1 122 ? 10.266 16.375 -18.391 1 84.38 122 ASN B O 1
ATOM 3662 N N . GLU B 1 123 ? 12.117 15.547 -19.516 1 80.94 123 GLU B N 1
ATOM 3663 C CA . GLU B 1 123 ? 12.539 16.891 -19.891 1 80.94 123 GLU B CA 1
ATOM 3664 C C . GLU B 1 123 ? 12.773 17.766 -18.641 1 80.94 123 GLU B C 1
ATOM 3666 O O . GLU B 1 123 ? 13.57 17.406 -17.781 1 80.94 123 GLU B O 1
ATOM 3671 N N . ASN B 1 124 ? 12.078 18.797 -18.438 1 81.25 124 ASN B N 1
ATOM 3672 C CA . ASN B 1 124 ? 12.281 19.703 -17.312 1 81.25 124 ASN B CA 1
ATOM 3673 C C . ASN B 1 124 ? 11.211 19.516 -16.25 1 81.25 124 ASN B C 1
ATOM 3675 O O . ASN B 1 124 ? 10.789 20.484 -15.617 1 81.25 124 ASN B O 1
ATOM 3679 N N . GLN B 1 125 ? 10.805 18.266 -16.219 1 86.88 125 GLN B N 1
ATOM 3680 C CA . GLN B 1 125 ? 9.797 17.969 -15.211 1 86.88 125 GLN B CA 1
ATOM 3681 C C . GLN B 1 125 ? 10.211 16.75 -14.383 1 86.88 125 GLN B C 1
ATOM 3683 O O . GLN B 1 125 ? 10.703 15.758 -14.914 1 86.88 125 GLN B O 1
ATOM 3688 N N . PHE B 1 126 ? 10.102 16.969 -13.117 1 88.19 126 PHE B N 1
ATOM 3689 C CA . PHE B 1 126 ? 10.227 15.844 -12.203 1 88.19 126 PHE B CA 1
ATOM 3690 C C . PHE B 1 126 ? 8.867 15.234 -11.891 1 88.19 126 PHE B C 1
ATOM 3692 O O . PHE B 1 126 ? 7.984 15.914 -11.359 1 88.19 126 PHE B O 1
ATOM 3699 N N . CYS B 1 127 ? 8.711 13.93 -12.242 1 92.12 127 CYS B N 1
ATOM 3700 C CA . CYS B 1 127 ? 7.414 13.273 -12.148 1 92.12 127 CYS B CA 1
ATOM 3701 C C . CYS B 1 127 ? 7.41 12.211 -11.055 1 92.12 127 CYS B C 1
ATOM 3703 O O . CYS B 1 127 ? 8.242 11.305 -11.062 1 92.12 127 CYS B O 1
ATOM 3705 N N . ILE B 1 128 ? 6.48 12.391 -10.125 1 92.19 128 ILE B N 1
ATOM 3706 C CA . ILE B 1 128 ? 6.305 11.43 -9.047 1 92.19 128 ILE B CA 1
ATOM 3707 C C . ILE B 1 128 ? 5.113 10.523 -9.352 1 92.19 128 ILE B C 1
ATOM 3709 O O . ILE B 1 128 ? 4.008 11.008 -9.617 1 92.19 128 ILE B O 1
ATOM 3713 N N . VAL B 1 129 ? 5.32 9.188 -9.328 1 94.38 129 VAL B N 1
ATOM 3714 C CA . VAL B 1 129 ? 4.273 8.211 -9.594 1 94.38 129 VAL B CA 1
ATOM 3715 C C . VAL B 1 129 ? 3.838 7.551 -8.289 1 94.38 129 VAL B C 1
ATOM 3717 O O . VAL B 1 129 ? 4.668 7.012 -7.555 1 94.38 129 VAL B O 1
ATOM 3720 N N . SER B 1 130 ? 2.541 7.625 -8 1 95.44 130 SER B N 1
ATOM 3721 C CA . SER B 1 130 ? 2.002 7.039 -6.777 1 95.44 130 SER B CA 1
ATOM 3722 C C . SER B 1 130 ? 0.696 6.301 -7.047 1 95.44 130 SER B C 1
ATOM 3724 O O . SER B 1 130 ? 0.146 6.379 -8.148 1 95.44 130 SER B O 1
ATOM 3726 N N . GLU B 1 131 ? 0.267 5.52 -6.09 1 96.25 131 GLU B N 1
ATOM 3727 C CA . GLU B 1 131 ? -1.004 4.812 -6.203 1 96.25 131 GLU B CA 1
ATOM 3728 C C . GLU B 1 131 ? -2.168 5.785 -6.355 1 96.25 131 GLU B C 1
ATOM 3730 O O . GLU B 1 131 ? -2.088 6.93 -5.906 1 96.25 131 GLU B O 1
ATOM 3735 N N . TYR B 1 132 ? -3.191 5.312 -7.02 1 95.62 132 TYR B N 1
ATOM 3736 C CA . TYR B 1 132 ? -4.41 6.094 -7.191 1 95.62 132 TYR B CA 1
ATOM 3737 C C . TYR B 1 132 ? -5.402 5.812 -6.07 1 95.62 132 TYR B C 1
ATOM 3739 O O . TYR B 1 132 ? -5.785 4.664 -5.848 1 95.62 132 TYR B O 1
ATOM 3747 N N . CYS B 1 133 ? -5.754 6.852 -5.328 1 94.88 133 CYS B N 1
ATOM 3748 C CA . CYS B 1 133 ? -6.793 6.754 -4.309 1 94.88 133 CYS B CA 1
ATOM 3749 C C . CYS B 1 133 ? -8.141 7.207 -4.859 1 94.88 133 CYS B C 1
ATOM 3751 O O . CYS B 1 133 ? -8.352 8.398 -5.086 1 94.88 133 CYS B O 1
ATOM 3753 N N . THR B 1 134 ? -9.047 6.312 -4.91 1 91.12 134 THR B N 1
ATOM 3754 C CA . THR B 1 134 ? -10.234 6.441 -5.742 1 91.12 134 THR B CA 1
ATOM 3755 C C . THR B 1 134 ? -11.156 7.531 -5.199 1 91.12 134 THR B C 1
ATOM 3757 O O . THR B 1 134 ? -11.922 8.141 -5.953 1 91.12 134 THR B O 1
ATOM 3760 N N . ARG B 1 135 ? -11.125 7.832 -3.908 1 92.25 135 ARG B N 1
ATOM 3761 C CA . ARG B 1 135 ? -12.086 8.766 -3.338 1 92.25 135 ARG B CA 1
ATOM 3762 C C . ARG B 1 135 ? -11.508 10.18 -3.271 1 92.25 135 ARG B C 1
ATOM 3764 O O . ARG B 1 135 ? -12.148 11.094 -2.76 1 92.25 135 ARG B O 1
ATOM 3771 N N . GLY B 1 136 ? -10.297 10.305 -3.717 1 92.44 136 GLY B N 1
ATOM 3772 C CA . GLY B 1 136 ? -9.68 11.625 -3.73 1 92.44 136 GLY B CA 1
ATOM 3773 C C . GLY B 1 136 ? -9.141 12.039 -2.375 1 92.44 136 GLY B C 1
ATOM 3774 O O . GLY B 1 136 ? -8.766 11.195 -1.561 1 92.44 136 GLY B O 1
ATOM 3775 N N . SER B 1 137 ? -9.062 13.352 -2.186 1 94.31 137 SER B N 1
ATOM 3776 C CA . SER B 1 137 ? -8.531 13.875 -0.934 1 94.31 137 SER B CA 1
ATOM 3777 C C . SER B 1 137 ? -9.617 14 0.124 1 94.31 137 SER B C 1
ATOM 3779 O O . SER B 1 137 ? -10.805 14.039 -0.203 1 94.31 137 SER B O 1
ATOM 3781 N N . LEU B 1 138 ? -9.148 14 1.331 1 96.5 138 LEU B N 1
ATOM 3782 C CA . LEU B 1 138 ? -10.094 14.258 2.414 1 96.5 138 LEU B CA 1
ATOM 3783 C C . LEU B 1 138 ? -10.797 15.594 2.209 1 96.5 138 LEU B C 1
ATOM 3785 O O . LEU B 1 138 ? -11.992 15.727 2.508 1 96.5 138 LEU B O 1
ATOM 3789 N N . PHE B 1 139 ? -10.109 16.547 1.685 1 94.62 139 PHE B N 1
ATOM 3790 C CA . PHE B 1 139 ? -10.695 17.844 1.381 1 94.62 139 PHE B CA 1
ATOM 3791 C C . PHE B 1 139 ? -11.859 17.703 0.411 1 94.62 139 PHE B C 1
ATOM 3793 O O . PHE B 1 139 ? -12.922 18.281 0.624 1 94.62 139 PHE B O 1
ATOM 3800 N N . ASP B 1 140 ? -11.664 16.922 -0.639 1 90.69 140 ASP B N 1
ATOM 3801 C CA . ASP B 1 140 ? -12.711 16.672 -1.62 1 90.69 140 ASP B CA 1
ATOM 3802 C C . ASP B 1 140 ? -13.93 16.016 -0.967 1 90.69 140 ASP B C 1
ATOM 3804 O O . ASP B 1 140 ? -15.07 16.406 -1.245 1 90.69 140 ASP B O 1
ATOM 3808 N N . VAL B 1 141 ? -13.688 15.102 -0.134 1 91.5 141 VAL B N 1
ATOM 3809 C CA . VAL B 1 141 ? -14.742 14.359 0.546 1 91.5 141 VAL B CA 1
ATOM 3810 C C . VAL B 1 141 ? -15.547 15.305 1.436 1 91.5 141 VAL B C 1
ATOM 3812 O O . VAL B 1 141 ? -16.781 15.203 1.521 1 91.5 141 VAL B O 1
ATOM 3815 N N . LEU B 1 142 ? -14.867 16.25 1.998 1 92.38 142 LEU B N 1
ATOM 3816 C CA . LEU B 1 142 ? -15.492 17.094 3.002 1 92.38 142 LEU B CA 1
ATOM 3817 C C . LEU B 1 142 ? -16.203 18.281 2.346 1 92.38 142 LEU B C 1
ATOM 3819 O O . LEU B 1 142 ? -17.203 18.766 2.859 1 92.38 142 LEU B O 1
ATOM 3823 N N . HIS B 1 143 ? -15.625 18.75 1.257 1 88.19 143 HIS B N 1
ATOM 3824 C CA . HIS B 1 143 ? -16.078 20.031 0.739 1 88.19 143 HIS B CA 1
ATOM 3825 C C . HIS B 1 143 ? -16.781 19.875 -0.604 1 88.19 143 HIS B C 1
ATOM 3827 O O . HIS B 1 143 ? -17.422 20.797 -1.096 1 88.19 143 HIS B O 1
ATOM 3833 N N . GLU B 1 144 ? -16.5 18.75 -1.332 1 73.44 144 GLU B N 1
ATOM 3834 C CA . GLU B 1 144 ? -17.172 18.578 -2.613 1 73.44 144 GLU B CA 1
ATOM 3835 C C . GLU B 1 144 ? -18.609 18.125 -2.42 1 73.44 144 GLU B C 1
ATOM 3837 O O . GLU B 1 144 ? -18.891 17.297 -1.55 1 73.44 144 GLU B O 1
ATOM 3842 N N . LYS B 1 145 ? -19.578 18.953 -2.5 1 53.56 145 LYS B N 1
ATOM 3843 C CA . LYS B 1 145 ? -21.031 18.703 -2.52 1 53.56 145 LYS B CA 1
ATOM 3844 C C . LYS B 1 145 ? -21.375 17.547 -3.471 1 53.56 145 LYS B C 1
ATOM 3846 O O . LYS B 1 145 ? -21.203 17.672 -4.688 1 53.56 145 LYS B O 1
ATOM 3851 N N . LYS B 1 146 ? -20.859 16.344 -3.43 1 48.75 146 LYS B N 1
ATOM 3852 C CA . LYS B 1 146 ? -21.469 15.438 -4.395 1 48.75 146 LYS B CA 1
ATOM 3853 C C . LYS B 1 146 ? -22.969 15.695 -4.531 1 48.75 146 LYS B C 1
ATOM 3855 O O . LYS B 1 146 ? -23.625 16.047 -3.555 1 48.75 146 LYS B O 1
ATOM 3860 N N . HIS B 1 147 ? -23.359 15.984 -5.688 1 38.53 147 HIS B N 1
ATOM 3861 C CA . HIS B 1 147 ? -24.703 16.047 -6.238 1 38.53 147 HIS B CA 1
ATOM 3862 C C . HIS B 1 147 ? -25.562 14.898 -5.727 1 38.53 147 HIS B C 1
ATOM 3864 O O . HIS B 1 147 ? -25.453 13.773 -6.211 1 38.53 147 HIS B O 1
ATOM 3870 N N . ALA B 1 148 ? -25.719 14.648 -4.574 1 38.09 148 ALA B N 1
ATOM 3871 C CA . ALA B 1 148 ? -26.812 13.781 -4.145 1 38.09 148 ALA B CA 1
ATOM 3872 C C . ALA B 1 148 ? -27.953 13.797 -5.152 1 38.09 148 ALA B C 1
ATOM 3874 O O . ALA B 1 148 ? -29.047 13.305 -4.867 1 38.09 148 ALA B O 1
ATOM 3875 N N . GLN B 1 149 ? -27.875 14.641 -6.191 1 34.34 149 GLN B N 1
ATOM 3876 C CA . GLN B 1 149 ? -29.203 14.656 -6.793 1 34.34 149 GLN B CA 1
ATOM 3877 C C . GLN B 1 149 ? -29.531 13.312 -7.434 1 34.34 149 GLN B C 1
ATOM 3879 O O . GLN B 1 149 ? -30.266 13.258 -8.43 1 34.34 149 GLN B O 1
ATOM 3884 N N . VAL B 1 150 ? -28.719 12.289 -7.523 1 32.22 150 VAL B N 1
ATOM 3885 C CA . VAL B 1 150 ? -29.578 11.469 -8.375 1 32.22 150 VAL B CA 1
ATOM 3886 C C . VAL B 1 150 ? -31.016 11.516 -7.863 1 32.22 150 VAL B C 1
ATOM 3888 O O . VAL B 1 150 ? -31.266 11.992 -6.75 1 32.22 150 VAL B O 1
ATOM 3891 N N . ASN B 1 151 ? -31.844 10.414 -7.945 1 30.42 151 ASN B N 1
ATOM 3892 C CA . ASN B 1 151 ? -33.25 10.086 -7.992 1 30.42 151 ASN B CA 1
ATOM 3893 C C . ASN B 1 151 ? -33.844 9.992 -6.59 1 30.42 151 ASN B C 1
ATOM 3895 O O . ASN B 1 151 ? -33.906 8.914 -6 1 30.42 151 ASN B O 1
ATOM 3899 N N . GLY B 1 152 ? -34.094 11.039 -5.656 1 34.41 152 GLY B N 1
ATOM 3900 C CA . GLY B 1 152 ? -34.906 11.586 -4.578 1 34.41 152 GLY B CA 1
ATOM 3901 C C . GLY B 1 152 ? -34.125 12.523 -3.672 1 34.41 152 GLY B C 1
ATOM 3902 O O . GLY B 1 152 ? -32.906 12.656 -3.797 1 34.41 152 GLY B O 1
ATOM 3903 N N . PHE B 1 153 ? -34.938 13.266 -2.547 1 30.55 153 PHE B N 1
ATOM 3904 C CA . PHE B 1 153 ? -34.781 14.484 -1.765 1 30.55 153 PHE B CA 1
ATOM 3905 C C . PHE B 1 153 ? -33.469 14.445 -0.982 1 30.55 153 PHE B C 1
ATOM 3907 O O . PHE B 1 153 ? -33.25 13.547 -0.16 1 30.55 153 PHE B O 1
ATOM 3914 N N . PRO B 1 154 ? -32.406 14.875 -1.56 1 36.25 154 PRO B N 1
ATOM 3915 C CA . PRO B 1 154 ? -31.344 15.031 -0.568 1 36.25 154 PRO B CA 1
ATOM 3916 C C . PRO B 1 154 ? -31.797 15.812 0.664 1 36.25 154 PRO B C 1
ATOM 3918 O O . PRO B 1 154 ? -32.438 16.859 0.535 1 36.25 154 PRO B O 1
ATOM 3921 N N . ASP B 1 155 ? -32.469 15.273 1.67 1 35.84 155 ASP B N 1
ATOM 3922 C CA . ASP B 1 155 ? -32.781 16.203 2.744 1 35.84 155 ASP B CA 1
ATOM 3923 C C . ASP B 1 155 ? -31.641 17.188 2.984 1 35.84 155 ASP B C 1
ATOM 3925 O O . ASP B 1 155 ? -30.484 16.797 3.139 1 35.84 155 ASP B O 1
ATOM 3929 N N . PRO B 1 156 ? -31.688 18.391 2.297 1 38.94 156 PRO B N 1
ATOM 3930 C CA . PRO B 1 156 ? -30.75 19.484 2.549 1 38.94 156 PRO B CA 1
ATOM 3931 C C . PRO B 1 156 ? -30.031 19.344 3.891 1 38.94 156 PRO B C 1
ATOM 3933 O O . PRO B 1 156 ? -28.891 19.781 4.031 1 38.94 156 PRO B O 1
ATOM 3936 N N . ASN B 1 157 ? -30.781 19.188 4.871 1 37.97 157 ASN B N 1
ATOM 3937 C CA . ASN B 1 157 ? -30.375 19 6.262 1 37.97 157 ASN B CA 1
ATOM 3938 C C . ASN B 1 157 ? -29.5 17.75 6.422 1 37.97 157 ASN B C 1
ATOM 3940 O O . ASN B 1 157 ? -29.062 17.438 7.527 1 37.97 157 ASN B O 1
ATOM 3944 N N . GLN B 1 158 ? -29.641 16.781 5.504 1 38.31 158 GLN B N 1
ATOM 3945 C CA . GLN B 1 158 ? -28.859 15.562 5.633 1 38.31 158 GLN B CA 1
ATOM 3946 C C . GLN B 1 158 ? -27.453 15.742 5.066 1 38.31 158 GLN B C 1
ATOM 3948 O O . GLN B 1 158 ? -27.234 15.57 3.865 1 38.31 158 GLN B O 1
ATOM 3953 N N . GLY B 1 159 ? -26.688 16.844 5.035 1 42.34 159 GLY B N 1
ATOM 3954 C CA . GLY B 1 159 ? -25.266 17.062 4.863 1 42.34 159 GLY B CA 1
ATOM 3955 C C . GLY B 1 159 ? -24.484 15.781 4.672 1 42.34 159 GLY B C 1
ATOM 3956 O O . GLY B 1 159 ? -24.984 14.688 4.961 1 42.34 159 GLY B O 1
ATOM 3957 N N . THR B 1 160 ? -23.578 15.758 3.586 1 50.62 160 THR B N 1
ATOM 3958 C CA . THR B 1 160 ? -22.719 14.609 3.371 1 50.62 160 THR B CA 1
ATOM 3959 C C . THR B 1 160 ? -22.391 13.922 4.695 1 50.62 160 THR B C 1
ATOM 3961 O O . THR B 1 160 ? -21.75 14.508 5.57 1 50.62 160 THR B O 1
ATOM 3964 N N . HIS B 1 161 ? -23.297 13.289 5.414 1 70.25 161 HIS B N 1
ATOM 3965 C CA . HIS B 1 161 ? -23.25 12.773 6.777 1 70.25 161 HIS B CA 1
ATOM 3966 C C . HIS B 1 161 ? -22.266 11.617 6.895 1 70.25 161 HIS B C 1
ATOM 3968 O O . HIS B 1 161 ? -22.578 10.492 6.48 1 70.25 161 HIS B O 1
ATOM 3974 N N . LEU B 1 162 ? -20.953 12.047 6.836 1 85.81 162 LEU B N 1
ATOM 3975 C CA . LEU B 1 162 ? -20.016 11.016 7.262 1 85.81 162 LEU B CA 1
ATOM 3976 C C . LEU B 1 162 ? -20.281 10.602 8.703 1 85.81 162 LEU B C 1
ATOM 3978 O O . LEU B 1 162 ? -20.172 11.422 9.617 1 85.81 162 LEU B O 1
ATOM 3982 N N . PRO B 1 163 ? -20.75 9.383 8.836 1 88.75 163 PRO B N 1
ATOM 3983 C CA . PRO B 1 163 ? -20.953 8.938 10.211 1 88.75 163 PRO B CA 1
ATOM 3984 C C . PRO B 1 163 ? -19.703 9.094 11.07 1 88.75 163 PRO B C 1
ATOM 3986 O O . PRO B 1 163 ? -18.578 9.062 10.547 1 88.75 163 PRO B O 1
ATOM 3989 N N . TRP B 1 164 ? -19.906 9.32 12.367 1 90.69 164 TRP B N 1
ATOM 3990 C CA . TRP B 1 164 ? -18.781 9.531 13.281 1 90.69 164 TRP B CA 1
ATOM 3991 C C . TRP B 1 164 ? -17.828 8.344 13.266 1 90.69 164 TRP B C 1
ATOM 3993 O O . TRP B 1 164 ? -16.625 8.516 13.43 1 90.69 164 TRP B O 1
ATOM 4003 N N . SER B 1 165 ? -18.359 7.145 13.109 1 90.06 165 SER B N 1
ATOM 4004 C CA . SER B 1 165 ? -17.5 5.969 13.023 1 90.06 165 SER B CA 1
ATOM 4005 C C . SER B 1 165 ? -16.516 6.086 11.875 1 90.06 165 SER B C 1
ATOM 4007 O O . SER B 1 165 ? -15.344 5.723 12.008 1 90.06 165 SER B O 1
ATOM 4009 N N . LEU B 1 166 ? -16.969 6.609 10.797 1 92.94 166 LEU B N 1
ATOM 4010 C CA . LEU B 1 166 ? -16.125 6.773 9.625 1 92.94 166 LEU B CA 1
ATOM 4011 C C . LEU B 1 166 ? -15.125 7.914 9.828 1 92.94 166 LEU B C 1
ATOM 4013 O O . LEU B 1 166 ? -13.969 7.812 9.422 1 92.94 166 LEU B O 1
ATOM 4017 N N . ARG B 1 167 ? -15.602 8.977 10.469 1 95 167 ARG B N 1
ATOM 4018 C CA . ARG B 1 167 ? -14.703 10.078 10.805 1 95 167 ARG B CA 1
ATOM 4019 C C . ARG B 1 167 ? -13.547 9.602 11.68 1 95 167 ARG B C 1
ATOM 4021 O O . ARG B 1 167 ? -12.383 9.938 11.422 1 95 167 ARG B O 1
ATOM 4028 N N . CYS B 1 168 ? -13.914 8.766 12.641 1 95.06 168 CYS B N 1
ATOM 4029 C CA . CYS B 1 168 ? -12.906 8.219 13.547 1 95.06 168 CYS B CA 1
ATOM 4030 C C . CYS B 1 168 ? -11.938 7.305 12.797 1 95.06 168 CYS B C 1
ATOM 4032 O O . CYS B 1 168 ? -10.727 7.371 13.008 1 95.06 168 CYS B O 1
ATOM 4034 N N . ARG B 1 169 ? -12.445 6.555 11.914 1 94.25 169 ARG B N 1
ATOM 4035 C CA . ARG B 1 169 ? -11.617 5.656 11.117 1 94.25 169 ARG B CA 1
ATOM 4036 C C . ARG B 1 169 ? -10.617 6.434 10.266 1 94.25 169 ARG B C 1
ATOM 4038 O O . ARG B 1 169 ? -9.438 6.082 10.211 1 94.25 169 ARG B O 1
ATOM 4045 N N . LEU B 1 170 ? -11.102 7.43 9.641 1 97.06 170 LEU B N 1
ATOM 4046 C CA . LEU B 1 170 ? -10.258 8.25 8.789 1 97.06 170 LEU B CA 1
ATOM 4047 C C . LEU B 1 170 ? -9.125 8.891 9.594 1 97.06 170 LEU B C 1
ATOM 4049 O O . LEU B 1 170 ? -7.961 8.812 9.203 1 97.06 170 LEU B O 1
ATOM 4053 N N . MET B 1 171 ? -9.477 9.43 10.688 1 98.12 171 MET B N 1
ATOM 4054 C CA . MET B 1 171 ? -8.477 10.148 11.469 1 98.12 171 MET B CA 1
ATOM 4055 C C . MET B 1 171 ? -7.531 9.172 12.172 1 98.12 171 MET B C 1
ATOM 4057 O O . MET B 1 171 ? -6.352 9.477 12.359 1 98.12 171 MET B O 1
ATOM 4061 N N . LEU B 1 172 ? -8.062 8.047 12.531 1 97.38 172 LEU B N 1
ATOM 4062 C CA . LEU B 1 172 ? -7.18 7.02 13.078 1 97.38 172 LEU B CA 1
ATOM 4063 C C . LEU B 1 172 ? -6.133 6.605 12.047 1 97.38 172 LEU B C 1
ATOM 4065 O O . LEU B 1 172 ? -4.953 6.473 12.375 1 97.38 172 LEU B O 1
ATOM 4069 N N . GLY B 1 173 ? -6.539 6.418 10.82 1 97.44 173 GLY B N 1
ATOM 4070 C CA . GLY B 1 173 ? -5.59 6.121 9.758 1 97.44 173 GLY B CA 1
ATOM 4071 C C . GLY B 1 173 ? -4.539 7.199 9.57 1 97.44 173 GLY B C 1
ATOM 4072 O O . GLY B 1 173 ? -3.348 6.902 9.477 1 97.44 173 GLY B O 1
ATOM 4073 N N . ALA B 1 174 ? -4.949 8.422 9.555 1 98.5 174 ALA B N 1
ATOM 4074 C CA . ALA B 1 174 ? -4.023 9.547 9.422 1 98.5 174 ALA B CA 1
ATOM 4075 C C . ALA B 1 174 ? -3.055 9.594 10.602 1 98.5 174 ALA B C 1
ATOM 4077 O O . ALA B 1 174 ? -1.86 9.844 10.422 1 98.5 174 ALA B O 1
ATOM 4078 N N . ALA B 1 175 ? -3.594 9.367 11.789 1 98.56 175 ALA B N 1
ATOM 4079 C CA . ALA B 1 175 ? -2.768 9.375 12.992 1 98.56 175 ALA B CA 1
ATOM 4080 C C . ALA B 1 175 ? -1.721 8.266 12.953 1 98.56 175 ALA B C 1
ATOM 4082 O O . ALA B 1 175 ? -0.576 8.469 13.359 1 98.56 175 ALA B O 1
ATOM 4083 N N . ARG B 1 176 ? -2.092 7.141 12.508 1 97.75 176 ARG B N 1
ATOM 4084 C CA . ARG B 1 176 ? -1.15 6.035 12.367 1 97.75 176 ARG B CA 1
ATOM 4085 C C . ARG B 1 176 ? -0.045 6.379 11.375 1 97.75 176 ARG B C 1
ATOM 4087 O O . ARG B 1 176 ? 1.12 6.039 11.594 1 97.75 176 ARG B O 1
ATOM 4094 N N . GLY B 1 177 ? -0.42 7.012 10.297 1 97.69 177 GLY B N 1
ATOM 4095 C CA . GLY B 1 177 ? 0.585 7.512 9.375 1 97.69 177 GLY B CA 1
ATOM 4096 C C . GLY B 1 177 ? 1.567 8.469 10.016 1 97.69 177 GLY B C 1
ATOM 4097 O O . GLY B 1 177 ? 2.779 8.359 9.812 1 97.69 177 GLY B O 1
ATOM 4098 N N . LEU B 1 178 ? 1.055 9.359 10.82 1 98.12 178 LEU B N 1
ATOM 4099 C CA . LEU B 1 178 ? 1.914 10.312 11.523 1 98.12 178 LEU B CA 1
ATOM 4100 C C . LEU B 1 178 ? 2.816 9.594 12.516 1 98.12 178 LEU B C 1
ATOM 4102 O O . LEU B 1 178 ? 3.998 9.922 12.641 1 98.12 178 LEU B O 1
ATOM 4106 N N . LEU B 1 179 ? 2.207 8.672 13.266 1 97.56 179 LEU B N 1
ATOM 4107 C CA . LEU B 1 179 ? 3 7.918 14.227 1 97.56 179 LEU B CA 1
ATOM 4108 C C . LEU B 1 179 ? 4.164 7.215 13.531 1 97.56 179 LEU B C 1
ATOM 4110 O O . LEU B 1 179 ? 5.289 7.23 14.039 1 97.56 179 LEU B O 1
ATOM 4114 N N . TYR B 1 180 ? 3.945 6.645 12.414 1 95.12 180 TYR B N 1
ATOM 4115 C CA . TYR B 1 180 ? 4.984 5.996 11.617 1 95.12 180 TYR B CA 1
ATOM 4116 C C . TYR B 1 180 ? 6.094 6.977 11.266 1 95.12 180 TYR B C 1
ATOM 4118 O O . TYR B 1 180 ? 7.273 6.695 11.484 1 95.12 180 TYR B O 1
ATOM 4126 N N . LEU B 1 181 ? 5.754 8.125 10.75 1 94.62 181 LEU B N 1
ATOM 4127 C CA . LEU B 1 181 ? 6.734 9.141 10.375 1 94.62 181 LEU B CA 1
ATOM 4128 C C . LEU B 1 181 ? 7.52 9.617 11.594 1 94.62 181 LEU B C 1
ATOM 4130 O O . LEU B 1 181 ? 8.75 9.656 11.562 1 94.62 181 LEU B O 1
ATOM 4134 N N . HIS B 1 182 ? 6.777 9.867 12.633 1 96 182 HIS B N 1
ATOM 4135 C CA . HIS B 1 182 ? 7.363 10.492 13.812 1 96 182 HIS B CA 1
ATOM 4136 C C . HIS B 1 182 ? 8.227 9.508 14.586 1 96 182 HIS B C 1
ATOM 4138 O O . HIS B 1 182 ? 9.023 9.906 15.445 1 96 182 HIS B O 1
ATOM 4144 N N . SER B 1 183 ? 8.078 8.227 14.336 1 92.94 183 SER B N 1
ATOM 4145 C CA . SER B 1 183 ? 8.812 7.191 15.047 1 92.94 183 SER B CA 1
ATOM 4146 C C . SER B 1 183 ? 10.18 6.953 14.414 1 92.94 183 SER B C 1
ATOM 4148 O O . SER B 1 183 ? 11.008 6.23 14.969 1 92.94 183 SER B O 1
ATOM 4150 N N . ALA B 1 184 ? 10.391 7.555 13.281 1 87.62 184 ALA B N 1
ATOM 4151 C CA . ALA B 1 184 ? 11.711 7.453 12.664 1 87.62 184 ALA B CA 1
ATOM 4152 C C . ALA B 1 184 ? 12.773 8.117 13.539 1 87.62 184 ALA B C 1
ATOM 4154 O O . ALA B 1 184 ? 12.453 8.875 14.453 1 87.62 184 ALA B O 1
ATOM 4155 N N . ASP B 1 185 ? 14.07 7.703 13.242 1 83.5 185 ASP B N 1
ATOM 4156 C CA . ASP B 1 185 ? 15.203 8.312 13.938 1 83.5 185 ASP B CA 1
ATOM 4157 C C . ASP B 1 185 ? 16.219 8.875 12.938 1 83.5 185 ASP B C 1
ATOM 4159 O O . ASP B 1 185 ? 16.938 8.125 12.289 1 83.5 185 ASP B O 1
ATOM 4163 N N . PRO B 1 186 ? 16.344 10.172 12.859 1 87.31 186 PRO B N 1
ATOM 4164 C CA . PRO B 1 186 ? 15.523 11.188 13.516 1 87.31 186 PRO B CA 1
ATOM 4165 C C . PRO B 1 186 ? 14.078 11.188 13.016 1 87.31 186 PRO B C 1
ATOM 4167 O O . PRO B 1 186 ? 13.789 10.633 11.953 1 87.31 186 PRO B O 1
ATOM 4170 N N . PRO B 1 187 ? 13.172 11.844 13.789 1 90.38 187 PRO B N 1
ATOM 4171 C CA . PRO B 1 187 ? 11.766 11.867 13.375 1 90.38 187 PRO B CA 1
ATOM 4172 C C . PRO B 1 187 ? 11.562 12.562 12.031 1 90.38 187 PRO B C 1
ATOM 4174 O O . PRO B 1 187 ? 12.234 13.555 11.742 1 90.38 187 PRO B O 1
ATOM 4177 N N . LEU B 1 188 ? 10.711 11.914 11.266 1 91.62 188 LEU B N 1
ATOM 4178 C CA . LEU B 1 188 ? 10.312 12.539 10.008 1 91.62 188 LEU B CA 1
ATOM 4179 C C . LEU B 1 188 ? 9.078 13.414 10.203 1 91.62 188 LEU B C 1
ATOM 4181 O O . LEU B 1 188 ? 8.078 12.961 10.758 1 91.62 188 LEU B O 1
ATOM 4185 N N . VAL B 1 189 ? 9.188 14.641 9.797 1 94.06 189 VAL B N 1
ATOM 4186 C CA . VAL B 1 189 ? 8.102 15.594 9.914 1 94.06 189 VAL B CA 1
ATOM 4187 C C . VAL B 1 189 ? 7.426 15.781 8.555 1 94.06 189 VAL B C 1
ATOM 4189 O O . VAL B 1 189 ? 8.094 16.047 7.555 1 94.06 189 VAL B O 1
ATOM 4192 N N . HIS B 1 190 ? 6.078 15.57 8.484 1 94.25 190 HIS B N 1
ATOM 4193 C CA . HIS B 1 190 ? 5.371 15.812 7.23 1 94.25 190 HIS B CA 1
ATOM 4194 C C . HIS B 1 190 ? 5.492 17.281 6.801 1 94.25 190 HIS B C 1
ATOM 4196 O O . HIS B 1 190 ? 5.855 17.562 5.656 1 94.25 190 HIS B O 1
ATOM 4202 N N . GLY B 1 191 ? 5.137 18.203 7.695 1 92.25 191 GLY B N 1
ATOM 4203 C CA . GLY B 1 191 ? 5.414 19.625 7.547 1 92.25 191 GLY B CA 1
ATOM 4204 C C . GLY B 1 191 ? 4.371 20.359 6.715 1 92.25 191 GLY B C 1
ATOM 4205 O O . GLY B 1 191 ? 4.336 21.578 6.695 1 92.25 191 GLY B O 1
ATOM 4206 N N . GLN B 1 192 ? 3.514 19.656 6.023 1 90.81 192 GLN B N 1
ATOM 4207 C CA . GLN B 1 192 ? 2.477 20.266 5.195 1 90.81 192 GLN B CA 1
ATOM 4208 C C . GLN B 1 192 ? 1.162 19.5 5.312 1 90.81 192 GLN B C 1
ATOM 4210 O O . GLN B 1 192 ? 0.476 19.281 4.309 1 90.81 192 GLN B O 1
ATOM 4215 N N . LEU B 1 193 ? 0.922 19.062 6.488 1 96.31 193 LEU B N 1
ATOM 4216 C CA . LEU B 1 193 ? -0.3 18.281 6.691 1 96.31 193 LEU B CA 1
ATOM 4217 C C . LEU B 1 193 ? -1.531 19.172 6.562 1 96.31 193 LEU B C 1
ATOM 4219 O O . LEU B 1 193 ? -1.601 20.234 7.18 1 96.31 193 LEU B O 1
ATOM 4223 N N . LYS B 1 194 ? -2.404 18.844 5.734 1 96.31 194 LYS B N 1
ATOM 4224 C CA . LYS B 1 194 ? -3.709 19.438 5.477 1 96.31 194 LYS B CA 1
ATOM 4225 C C . LYS B 1 194 ? -4.664 18.438 4.852 1 96.31 194 LYS B C 1
ATOM 4227 O O . LYS B 1 194 ? -4.25 17.344 4.449 1 96.31 194 LYS B O 1
ATOM 4232 N N . SER B 1 195 ? -5.941 18.703 4.816 1 96.75 195 SER B N 1
ATOM 4233 C CA . SER B 1 195 ? -6.941 17.734 4.363 1 96.75 195 SER B CA 1
ATOM 4234 C C . SER B 1 195 ? -6.762 17.406 2.885 1 96.75 195 SER B C 1
ATOM 4236 O O . SER B 1 195 ? -7.148 16.328 2.43 1 96.75 195 SER B O 1
ATOM 4238 N N . THR B 1 196 ? -6.078 18.297 2.068 1 93.81 196 THR B N 1
ATOM 4239 C CA . THR B 1 196 ? -5.805 18.031 0.66 1 93.81 196 THR B CA 1
ATOM 4240 C C . THR B 1 196 ? -4.699 17 0.507 1 93.81 196 THR B C 1
ATOM 4242 O O . THR B 1 196 ? -4.543 16.391 -0.561 1 93.81 196 THR B O 1
ATOM 4245 N N . ASN B 1 197 ? -3.916 16.812 1.574 1 94.94 197 ASN B N 1
ATOM 4246 C CA . ASN B 1 197 ? -2.777 15.906 1.525 1 94.94 197 ASN B CA 1
ATOM 4247 C C . ASN B 1 197 ? -3.074 14.594 2.254 1 94.94 197 ASN B C 1
ATOM 4249 O O . ASN B 1 197 ? -2.154 13.875 2.641 1 94.94 197 ASN B O 1
ATOM 4253 N N . ILE B 1 198 ? -4.285 14.383 2.539 1 97.62 198 ILE B N 1
ATOM 4254 C CA . ILE B 1 198 ? -4.785 13.086 2.994 1 97.62 198 ILE B CA 1
ATOM 4255 C C . ILE B 1 198 ? -5.711 12.492 1.937 1 97.62 198 ILE B C 1
ATOM 4257 O O . ILE B 1 198 ? -6.781 13.039 1.662 1 97.62 198 ILE B O 1
ATOM 4261 N N . LEU B 1 199 ? -5.254 11.43 1.396 1 96.94 199 LEU B N 1
ATOM 4262 C CA . LEU B 1 199 ? -6.039 10.773 0.354 1 96.94 199 LEU B CA 1
ATOM 4263 C C . LEU B 1 199 ? -6.828 9.602 0.923 1 96.94 199 LEU B C 1
ATOM 4265 O O . LEU B 1 199 ? -6.398 8.969 1.893 1 96.94 199 LEU B O 1
ATOM 4269 N N . ILE B 1 200 ? -7.973 9.375 0.297 1 96.25 200 ILE B N 1
ATOM 4270 C CA . ILE B 1 200 ? -8.883 8.328 0.767 1 96.25 200 ILE B CA 1
ATOM 4271 C C . ILE B 1 200 ? -9.023 7.25 -0.303 1 96.25 200 ILE B C 1
ATOM 4273 O O . ILE B 1 200 ? -9.336 7.551 -1.458 1 96.25 200 ILE B O 1
ATOM 4277 N N . ASP B 1 201 ? -8.742 6.027 0.115 1 93.25 201 ASP B N 1
ATOM 4278 C CA . ASP B 1 201 ? -8.859 4.938 -0.849 1 93.25 201 ASP B CA 1
ATOM 4279 C C . ASP B 1 201 ? -10.289 4.402 -0.901 1 93.25 201 ASP B C 1
ATOM 4281 O O . ASP B 1 201 ? -11.203 4.988 -0.307 1 93.25 201 ASP B O 1
ATOM 4285 N N . ASP B 1 202 ? -10.57 3.326 -1.645 1 88.12 202 ASP B N 1
ATOM 4286 C CA . ASP B 1 202 ? -11.898 2.795 -1.917 1 88.12 202 ASP B CA 1
ATOM 4287 C C . ASP B 1 202 ? -12.531 2.213 -0.653 1 88.12 202 ASP B C 1
ATOM 4289 O O . ASP B 1 202 ? -13.75 2.086 -0.562 1 88.12 202 ASP B O 1
ATOM 4293 N N . SER B 1 203 ? -11.734 1.938 0.363 1 87.12 203 SER B N 1
ATOM 4294 C CA . SER B 1 203 ? -12.234 1.359 1.608 1 87.12 203 SER B CA 1
ATOM 4295 C C . SER B 1 203 ? -12.266 2.398 2.725 1 87.12 203 SER B C 1
ATOM 4297 O O . SER B 1 203 ? -12.344 2.047 3.904 1 87.12 203 SER B O 1
ATOM 4299 N N . TRP B 1 204 ? -12.094 3.59 2.355 1 92.06 204 TRP B N 1
ATOM 4300 C CA . TRP B 1 204 ? -12.164 4.707 3.291 1 92.06 204 TRP B CA 1
ATOM 4301 C C . TRP B 1 204 ? -10.977 4.688 4.25 1 92.06 204 TRP B C 1
ATOM 4303 O O . TRP B 1 204 ? -11.117 5.012 5.43 1 92.06 204 TRP B O 1
ATOM 4313 N N . ASN B 1 205 ? -9.883 4.188 3.777 1 93.69 205 ASN B N 1
ATOM 4314 C CA . ASN B 1 205 ? -8.625 4.352 4.504 1 93.69 205 ASN B CA 1
ATOM 4315 C C . ASN B 1 205 ? -7.953 5.676 4.16 1 93.69 205 ASN B C 1
ATOM 4317 O O . ASN B 1 205 ? -7.941 6.09 3.002 1 93.69 205 ASN B O 1
ATOM 4321 N N . ALA B 1 206 ? -7.469 6.305 5.195 1 97.69 206 ALA B N 1
ATOM 4322 C CA . ALA B 1 206 ? -6.746 7.559 5.004 1 97.69 206 ALA B CA 1
ATOM 4323 C C . ALA B 1 206 ? -5.254 7.305 4.805 1 97.69 206 ALA B C 1
ATOM 4325 O O . ALA B 1 206 ? -4.656 6.496 5.516 1 97.69 206 ALA B O 1
ATOM 4326 N N . LYS B 1 207 ? -4.68 7.961 3.826 1 97.88 207 LYS B N 1
ATOM 4327 C CA . LYS B 1 207 ? -3.252 7.855 3.537 1 97.88 207 LYS B CA 1
ATOM 4328 C C . LYS B 1 207 ? -2.609 9.234 3.428 1 97.88 207 LYS B C 1
ATOM 4330 O O . LYS B 1 207 ? -3.113 10.109 2.715 1 97.88 207 LYS B O 1
ATOM 4335 N N . LEU B 1 208 ? -1.53 9.406 4.156 1 97.62 208 LEU B N 1
ATOM 4336 C CA . LEU B 1 208 ? -0.794 10.656 4.074 1 97.62 208 LEU B CA 1
ATOM 4337 C C . LEU B 1 208 ? -0.105 10.797 2.719 1 97.62 208 LEU B C 1
ATOM 4339 O O . LEU B 1 208 ? 0.557 9.867 2.258 1 97.62 208 LEU B O 1
ATOM 4343 N N . ALA B 1 209 ? -0.327 11.906 2.094 1 94.56 209 ALA B N 1
ATOM 4344 C CA . ALA B 1 209 ? 0.252 12.18 0.78 1 94.56 209 ALA B CA 1
ATOM 4345 C C . ALA B 1 209 ? 1.192 13.383 0.832 1 94.56 209 ALA B C 1
ATOM 4347 O O . ALA B 1 209 ? 1.253 14.086 1.842 1 94.56 209 ALA B O 1
ATOM 4348 N N . ASP B 1 210 ? 2.051 13.5 -0.199 1 89.06 210 ASP B N 1
ATOM 4349 C CA . ASP B 1 210 ? 2.906 14.648 -0.467 1 89.06 210 ASP B CA 1
ATOM 4350 C C . ASP B 1 210 ? 3.994 14.789 0.596 1 89.06 210 ASP B C 1
ATOM 4352 O O . ASP B 1 210 ? 4.441 15.898 0.895 1 89.06 210 ASP B O 1
ATOM 4356 N N . PHE B 1 211 ? 4.238 13.695 1.222 1 87.94 211 PHE B N 1
ATOM 4357 C CA . PHE B 1 211 ? 5.441 13.711 2.045 1 87.94 211 PHE B CA 1
ATOM 4358 C C . PHE B 1 211 ? 6.684 13.914 1.185 1 87.94 211 PHE B C 1
ATOM 4360 O O . PHE B 1 211 ? 6.863 13.227 0.174 1 87.94 211 PHE B O 1
ATOM 4367 N N . GLY B 1 212 ? 7.512 14.852 1.51 1 80.69 212 GLY B N 1
ATOM 4368 C CA . GLY B 1 212 ? 8.781 15.039 0.821 1 80.69 212 GLY B CA 1
ATOM 4369 C C . GLY B 1 212 ? 8.68 15.977 -0.369 1 80.69 212 GLY B C 1
ATOM 4370 O O . GLY B 1 212 ? 9.695 16.422 -0.898 1 80.69 212 GLY B O 1
ATOM 4371 N N . THR B 1 213 ? 7.461 16.312 -0.743 1 80.25 213 THR B N 1
ATOM 4372 C CA . THR B 1 213 ? 7.273 17.109 -1.947 1 80.25 213 THR B CA 1
ATOM 4373 C C . THR B 1 213 ? 7.848 18.516 -1.76 1 80.25 213 THR B C 1
ATOM 4375 O O . THR B 1 213 ? 8.344 19.125 -2.713 1 80.25 213 THR B O 1
ATOM 4378 N N . ARG B 1 214 ? 7.777 19 -0.559 1 79 214 ARG B N 1
ATOM 4379 C CA . ARG B 1 214 ? 8.375 20.312 -0.273 1 79 214 ARG B CA 1
ATOM 4380 C C . ARG B 1 214 ? 9.875 20.281 -0.525 1 79 214 ARG B C 1
ATOM 4382 O O . ARG B 1 214 ? 10.43 21.234 -1.088 1 79 214 ARG B O 1
ATOM 4389 N N . ARG B 1 215 ? 10.523 19.25 -0.086 1 82.44 215 ARG B N 1
ATOM 4390 C CA . ARG B 1 215 ? 11.961 19.109 -0.306 1 82.44 215 ARG B CA 1
ATOM 4391 C C . ARG B 1 215 ? 12.273 18.984 -1.793 1 82.44 215 ARG B C 1
ATOM 4393 O O . ARG B 1 215 ? 13.281 19.516 -2.264 1 82.44 215 ARG B O 1
ATOM 4400 N N . VAL B 1 216 ? 11.438 18.344 -2.477 1 79.81 216 VAL B N 1
ATOM 4401 C CA . VAL B 1 216 ? 11.578 18.219 -3.924 1 79.81 216 VAL B CA 1
ATOM 4402 C C . VAL B 1 216 ? 11.445 19.609 -4.566 1 79.81 216 VAL B C 1
ATOM 4404 O O . VAL B 1 216 ? 12.25 19.984 -5.418 1 79.81 216 VAL B O 1
ATOM 4407 N N . ALA B 1 217 ? 10.453 20.297 -4.109 1 78.06 217 ALA B N 1
ATOM 4408 C CA . ALA B 1 217 ? 10.227 21.641 -4.637 1 78.06 217 ALA B CA 1
ATOM 4409 C C . ALA B 1 217 ? 11.43 22.547 -4.383 1 78.06 217 ALA B C 1
ATOM 4411 O O . ALA B 1 217 ? 11.812 23.344 -5.238 1 78.06 217 ALA B O 1
ATOM 4412 N N . GLN B 1 218 ? 11.969 22.391 -3.279 1 79.06 218 GLN B N 1
ATOM 4413 C CA . GLN B 1 218 ? 13.148 23.172 -2.934 1 79.06 218 GLN B CA 1
ATOM 4414 C C . GLN B 1 218 ? 14.336 22.797 -3.818 1 79.06 218 GLN B C 1
ATOM 4416 O O . GLN B 1 218 ? 15.141 23.656 -4.188 1 79.06 218 GLN B O 1
ATOM 4421 N N . ALA B 1 219 ? 14.352 21.516 -4.105 1 78.25 219 ALA B N 1
ATOM 4422 C CA . ALA B 1 219 ? 15.453 21.031 -4.93 1 78.25 219 ALA B CA 1
ATOM 4423 C C . ALA B 1 219 ? 15.328 21.531 -6.363 1 78.25 219 ALA B C 1
ATOM 4425 O O . ALA B 1 219 ? 16.328 21.828 -7.012 1 78.25 219 ALA B O 1
ATOM 4426 N N . VAL B 1 220 ? 14.156 21.578 -6.883 1 74.94 220 VAL B N 1
ATOM 4427 C CA . VAL B 1 220 ? 13.953 21.938 -8.281 1 74.94 220 VAL B CA 1
ATOM 4428 C C . VAL B 1 220 ? 13.969 23.453 -8.43 1 74.94 220 VAL B C 1
ATOM 4430 O O . VAL B 1 220 ? 14.25 23.969 -9.516 1 74.94 220 VAL B O 1
ATOM 4433 N N . SER B 1 221 ? 13.344 24.188 -7.422 1 69.81 221 SER B N 1
ATOM 4434 C CA . SER B 1 221 ? 13.188 25.641 -7.566 1 69.81 221 SER B CA 1
ATOM 4435 C C . SER B 1 221 ? 14.344 26.375 -6.91 1 69.81 221 SER B C 1
ATOM 4437 O O . SER B 1 221 ? 14.75 26.047 -5.797 1 69.81 221 SER B O 1
ATOM 4439 N N . ALA B 1 222 ? 15.367 26.844 -7.699 1 54.16 222 ALA B N 1
ATOM 4440 C CA . ALA B 1 222 ? 16.391 27.734 -7.145 1 54.16 222 ALA B CA 1
ATOM 4441 C C . ALA B 1 222 ? 15.773 28.766 -6.215 1 54.16 222 ALA B C 1
ATOM 4443 O O . ALA B 1 222 ? 16.438 29.281 -5.312 1 54.16 222 ALA B O 1
ATOM 4444 N N . GLN B 1 223 ? 14.57 29.312 -6.438 1 50.19 223 GLN B N 1
ATOM 4445 C CA . GLN B 1 223 ? 14.008 30.422 -5.688 1 50.19 223 GLN B CA 1
ATOM 4446 C C . GLN B 1 223 ? 12.812 29.984 -4.848 1 50.19 223 GLN B C 1
ATOM 4448 O O . GLN B 1 223 ? 11.773 29.609 -5.391 1 50.19 223 GLN B O 1
ATOM 4453 N N . THR B 1 224 ? 13.008 29.328 -3.795 1 51 224 THR B N 1
ATOM 4454 C CA . THR B 1 224 ? 11.938 28.797 -2.957 1 51 224 THR B CA 1
ATOM 4455 C C . THR B 1 224 ? 11.125 29.938 -2.334 1 51 224 THR B C 1
ATOM 4457 O O . THR B 1 224 ? 11.43 30.391 -1.231 1 51 224 THR B O 1
ATOM 4460 N N . LYS B 1 225 ? 10.727 31.062 -3.086 1 51.44 225 LYS B N 1
ATOM 4461 C CA . LYS B 1 225 ? 9.883 32 -2.348 1 51.44 225 LYS B CA 1
ATOM 4462 C C . LYS B 1 225 ? 8.547 31.359 -1.987 1 51.44 225 LYS B C 1
ATOM 4464 O O . LYS B 1 225 ? 7.914 30.719 -2.824 1 51.44 225 LYS B O 1
ATOM 4469 N N . PRO B 1 226 ? 8.281 31.297 -0.666 1 55.22 226 PRO B N 1
ATOM 4470 C CA . PRO B 1 226 ? 6.953 30.844 -0.257 1 55.22 226 PRO B CA 1
ATOM 4471 C C . PRO B 1 226 ? 5.832 31.484 -1.071 1 55.22 226 PRO B C 1
ATOM 4473 O O . PRO B 1 226 ? 5.895 32.688 -1.379 1 55.22 226 PRO B O 1
ATOM 4476 N N . ASN B 1 227 ? 5.039 30.703 -1.821 1 59.06 227 ASN B N 1
ATOM 4477 C CA . ASN B 1 227 ? 3.896 31.219 -2.559 1 59.06 227 ASN B CA 1
ATOM 4478 C C . ASN B 1 227 ? 2.838 31.797 -1.618 1 59.06 227 ASN B C 1
ATOM 4480 O O . ASN B 1 227 ? 2.041 31.047 -1.048 1 59.06 227 ASN B O 1
ATOM 4484 N N . ARG B 1 228 ? 2.908 33.094 -1.302 1 57.28 228 ARG B N 1
ATOM 4485 C CA . ARG B 1 228 ? 1.994 33.781 -0.383 1 57.28 228 ARG B CA 1
ATOM 4486 C C . ARG B 1 228 ? 0.571 33.781 -0.93 1 57.28 228 ARG B C 1
ATOM 4488 O O . ARG B 1 228 ? -0.353 34.25 -0.272 1 57.28 228 ARG B O 1
ATOM 4495 N N . SER B 1 229 ? 0.419 33.188 -2.037 1 66.25 229 SER B N 1
ATOM 4496 C CA . SER B 1 229 ? -0.926 33.094 -2.592 1 66.25 229 SER B CA 1
ATOM 4497 C C . SER B 1 229 ? -1.684 31.906 -1.985 1 66.25 229 SER B C 1
ATOM 4499 O O . SER B 1 229 ? -2.914 31.859 -2.043 1 66.25 229 SER B O 1
ATOM 4501 N N . ILE B 1 230 ? -0.95 31.125 -1.28 1 81.06 230 ILE B N 1
ATOM 4502 C CA . ILE B 1 230 ? -1.602 30 -0.617 1 81.06 230 ILE B CA 1
ATOM 4503 C C . ILE B 1 230 ? -1.812 30.328 0.86 1 81.06 230 ILE B C 1
ATOM 4505 O O . ILE B 1 230 ? -0.869 30.703 1.56 1 81.06 230 ILE B O 1
ATOM 4509 N N . LEU B 1 231 ? -3.039 30.312 1.329 1 90.25 231 LEU B N 1
ATOM 4510 C CA . LEU B 1 231 ? -3.361 30.641 2.713 1 90.25 231 LEU B CA 1
ATOM 4511 C C . LEU B 1 231 ? -2.947 29.516 3.652 1 90.25 231 LEU B C 1
ATOM 4513 O O . LEU B 1 231 ? -3.246 28.359 3.398 1 90.25 231 LEU B O 1
ATOM 4517 N N . PRO B 1 232 ? -2.232 29.766 4.664 1 93.94 232 PRO B N 1
ATOM 4518 C CA . PRO B 1 232 ? -1.698 28.766 5.59 1 93.94 232 PRO B CA 1
ATOM 4519 C C . PRO B 1 232 ? -2.717 28.328 6.641 1 93.94 232 PRO B C 1
ATOM 4521 O O . PRO B 1 232 ? -2.42 28.344 7.836 1 93.94 232 PRO B O 1
ATOM 4524 N N . ARG B 1 233 ? -3.828 27.797 6.215 1 96.12 233 ARG B N 1
ATOM 4525 C CA . ARG B 1 233 ? -4.992 27.562 7.062 1 96.12 233 ARG B CA 1
ATOM 4526 C C . ARG B 1 233 ? -4.727 26.453 8.062 1 96.12 233 ARG B C 1
ATOM 4528 O O . ARG B 1 233 ? -5.352 26.391 9.125 1 96.12 233 ARG B O 1
ATOM 4535 N N . TRP B 1 234 ? -3.793 25.594 7.758 1 97.44 234 TRP B N 1
ATOM 4536 C CA . TRP B 1 234 ? -3.537 24.438 8.594 1 97.44 234 TRP B CA 1
ATOM 4537 C C . TRP B 1 234 ? -2.178 24.531 9.281 1 97.44 234 TRP B C 1
ATOM 4539 O O . TRP B 1 234 ? -1.73 23.594 9.938 1 97.44 234 TRP B O 1
ATOM 4549 N N . THR B 1 235 ? -1.494 25.656 9.141 1 96.56 235 THR B N 1
ATOM 4550 C CA . THR B 1 235 ? -0.094 25.797 9.523 1 96.56 235 THR B CA 1
ATOM 4551 C C . THR B 1 235 ? 0.026 26.172 11 1 96.56 235 THR B C 1
ATOM 4553 O O . THR B 1 235 ? -0.706 27.031 11.492 1 96.56 235 THR B O 1
ATOM 4556 N N . ALA B 1 236 ? 0.936 25.594 11.672 1 97.88 236 ALA B N 1
ATOM 4557 C CA . ALA B 1 236 ? 1.162 25.781 13.102 1 97.88 236 ALA B CA 1
ATOM 4558 C C . ALA B 1 236 ? 1.729 27.172 13.391 1 97.88 236 ALA B C 1
ATOM 4560 O O . ALA B 1 236 ? 2.465 27.734 12.57 1 97.88 236 ALA B O 1
ATOM 4561 N N . PRO B 1 237 ? 1.409 27.719 14.602 1 97.69 237 PRO B N 1
ATOM 4562 C CA . PRO B 1 237 ? 1.877 29.062 14.953 1 97.69 237 PRO B CA 1
ATOM 4563 C C . PRO B 1 237 ? 3.398 29.172 14.945 1 97.69 237 PRO B C 1
ATOM 4565 O O . PRO B 1 237 ? 3.941 30.203 14.508 1 97.69 237 PRO B O 1
ATOM 4568 N N . GLU B 1 238 ? 4.141 28.156 15.398 1 97.06 238 GLU B N 1
ATOM 4569 C CA . GLU B 1 238 ? 5.594 28.25 15.484 1 97.06 238 GLU B CA 1
ATOM 4570 C C . GLU B 1 238 ? 6.227 28.312 14.094 1 97.06 238 GLU B C 1
ATOM 4572 O O . GLU B 1 238 ? 7.281 28.922 13.914 1 97.06 238 GLU B O 1
ATOM 4577 N N . LEU B 1 239 ? 5.625 27.656 13.125 1 95.06 239 LEU B N 1
ATOM 4578 C CA . LEU B 1 239 ? 6.109 27.75 11.75 1 95.06 239 LEU B CA 1
ATOM 4579 C C . LEU B 1 239 ? 5.879 29.141 11.18 1 95.06 239 LEU B C 1
ATOM 4581 O O . LEU B 1 239 ? 6.75 29.688 10.5 1 95.06 239 LEU B O 1
ATOM 4585 N N . LEU B 1 240 ? 4.719 29.688 11.445 1 94.75 240 LEU B N 1
ATOM 4586 C CA . LEU B 1 240 ? 4.371 31.016 10.953 1 94.75 240 LEU B CA 1
ATOM 4587 C C . LEU B 1 240 ? 5.223 32.094 11.625 1 94.75 240 LEU B C 1
ATOM 4589 O O . LEU B 1 240 ? 5.578 33.094 11 1 94.75 240 LEU B O 1
ATOM 4593 N N . LYS B 1 241 ? 5.504 31.891 12.859 1 95.12 241 LYS B N 1
ATOM 4594 C CA . LYS B 1 241 ? 6.215 32.875 13.648 1 95.12 241 LYS B CA 1
ATOM 4595 C C . LYS B 1 241 ? 7.719 32.812 13.391 1 95.12 241 LYS B C 1
ATOM 4597 O O . LYS B 1 241 ? 8.359 33.844 13.18 1 95.12 241 LYS B O 1
ATOM 4602 N N . HIS B 1 242 ? 8.312 31.562 13.438 1 93.94 242 HIS B N 1
ATOM 4603 C CA . HIS B 1 242 ? 9.766 31.438 13.5 1 93.94 242 HIS B CA 1
ATOM 4604 C C . HIS B 1 242 ? 10.328 30.906 12.18 1 93.94 242 HIS B C 1
ATOM 4606 O O . HIS B 1 242 ? 11.531 31.016 11.93 1 93.94 242 HIS B O 1
ATOM 4612 N N . GLY B 1 243 ? 9.484 30.375 11.367 1 90.94 243 GLY B N 1
ATOM 4613 C CA . GLY B 1 243 ? 9.945 29.844 10.094 1 90.94 243 GLY B CA 1
ATOM 4614 C C . GLY B 1 243 ? 10.383 28.391 10.172 1 90.94 243 GLY B C 1
ATOM 4615 O O . GLY B 1 243 ? 10.531 27.844 11.266 1 90.94 243 GLY B O 1
ATOM 4616 N N . GLU B 1 244 ? 10.625 27.766 9.047 1 88.5 244 GLU B N 1
ATOM 4617 C CA . GLU B 1 244 ? 10.898 26.328 8.914 1 88.5 244 GLU B CA 1
ATOM 4618 C C . GLU B 1 244 ? 12.242 25.969 9.523 1 88.5 244 GLU B C 1
ATOM 4620 O O . GLU B 1 244 ? 12.359 24.969 10.234 1 88.5 244 GLU B O 1
ATOM 4625 N N . GLU B 1 245 ? 13.234 26.688 9.234 1 87.44 245 GLU B N 1
ATOM 4626 C CA . GLU B 1 245 ? 14.578 26.375 9.711 1 87.44 245 GLU B CA 1
ATOM 4627 C C . GLU B 1 245 ? 14.609 26.281 11.234 1 87.44 245 GLU B C 1
ATOM 4629 O O . GLU B 1 245 ? 15.203 25.359 11.789 1 87.44 245 GLU B O 1
ATOM 4634 N N . TYR B 1 246 ? 13.977 27.203 11.828 1 90.25 246 TYR B N 1
ATOM 4635 C CA . TYR B 1 246 ? 13.93 27.219 13.289 1 90.25 246 TYR B CA 1
ATOM 4636 C C . TYR B 1 246 ? 13.195 26 13.828 1 90.25 246 TYR B C 1
ATOM 4638 O O . TYR B 1 246 ? 13.656 25.359 14.766 1 90.25 246 TYR B O 1
ATOM 4646 N N . VAL B 1 247 ? 12.125 25.688 13.211 1 91.25 247 VAL B N 1
ATOM 4647 C CA . VAL B 1 247 ? 11.266 24.625 13.703 1 91.25 247 VAL B CA 1
ATOM 4648 C C . VAL B 1 247 ? 11.938 23.266 13.477 1 91.25 247 VAL B C 1
ATOM 4650 O O . VAL B 1 247 ? 11.953 22.422 14.375 1 91.25 247 VAL B O 1
ATOM 4653 N N . TRP B 1 248 ? 12.523 23.031 12.352 1 88.19 248 TRP B N 1
ATOM 4654 C CA . TRP B 1 248 ? 13.109 21.75 11.977 1 88.19 248 TRP B CA 1
ATOM 4655 C C . TRP B 1 248 ? 14.305 21.422 12.867 1 88.19 248 TRP B C 1
ATOM 4657 O O . TRP B 1 248 ? 14.602 20.25 13.117 1 88.19 248 TRP B O 1
ATOM 4667 N N . ASN B 1 249 ? 14.914 22.422 13.367 1 89.56 249 ASN B N 1
ATOM 4668 C CA . ASN B 1 249 ? 16.094 22.234 14.211 1 89.56 249 ASN B CA 1
ATOM 4669 C C . ASN B 1 249 ? 15.734 22.344 15.695 1 89.56 249 ASN B C 1
ATOM 4671 O O . ASN B 1 249 ? 16.609 22.328 16.547 1 89.56 249 ASN B O 1
ATOM 4675 N N . GLY B 1 250 ? 14.516 22.5 15.953 1 89.69 250 GLY B N 1
ATOM 4676 C CA . GLY B 1 250 ? 14.055 22.625 17.328 1 89.69 250 GLY B CA 1
ATOM 4677 C C . GLY B 1 250 ? 13.836 21.281 18 1 89.69 250 GLY B C 1
ATOM 4678 O O . GLY B 1 250 ? 14.133 20.234 17.422 1 89.69 250 GLY B O 1
ATOM 4679 N N . PRO B 1 251 ? 13.391 21.266 19.234 1 90 251 PRO B N 1
ATOM 4680 C CA . PRO B 1 251 ? 13.297 20.047 20.047 1 90 251 PRO B CA 1
ATOM 4681 C C . PRO B 1 251 ? 12.141 19.141 19.625 1 90 251 PRO B C 1
ATOM 4683 O O . PRO B 1 251 ? 12.203 17.922 19.812 1 90 251 PRO B O 1
ATOM 4686 N N . LYS B 1 252 ? 11.062 19.672 19.125 1 93.94 252 LYS B N 1
ATOM 4687 C CA . LYS B 1 252 ? 9.891 18.875 18.781 1 93.94 252 LYS B CA 1
ATOM 4688 C C . LYS B 1 252 ? 9.305 19.312 17.438 1 93.94 252 LYS B C 1
ATOM 4690 O O . LYS B 1 252 ? 8.164 19.75 17.375 1 93.94 252 LYS B O 1
ATOM 4695 N N . PRO B 1 253 ? 10.062 19.109 16.422 1 94.75 253 PRO B N 1
ATOM 4696 C CA . PRO B 1 253 ? 9.578 19.578 15.125 1 94.75 253 PRO B CA 1
ATOM 4697 C C . PRO B 1 253 ? 8.289 18.875 14.688 1 94.75 253 PRO B C 1
ATOM 4699 O O . PRO B 1 253 ? 7.5 19.438 13.93 1 94.75 253 PRO B O 1
ATOM 4702 N N . GLN B 1 254 ? 8.031 17.656 15.188 1 96.19 254 GLN B N 1
ATOM 4703 C CA . GLN B 1 254 ? 6.863 16.891 14.773 1 96.19 254 GLN B CA 1
ATOM 4704 C C . GLN B 1 254 ? 5.578 17.547 15.273 1 96.19 254 GLN B C 1
ATOM 4706 O O . GLN B 1 254 ? 4.484 17.203 14.82 1 96.19 254 GLN B O 1
ATOM 4711 N N . ALA B 1 255 ? 5.672 18.5 16.188 1 97.88 255 ALA B N 1
ATOM 4712 C CA . ALA B 1 255 ? 4.508 19.141 16.797 1 97.88 255 ALA B CA 1
ATOM 4713 C C . ALA B 1 255 ? 3.721 19.938 15.758 1 97.88 255 ALA B C 1
ATOM 4715 O O . ALA B 1 255 ? 2.523 20.172 15.93 1 97.88 255 ALA B O 1
ATOM 4716 N N . VAL B 1 256 ? 4.348 20.359 14.664 1 97.69 256 VAL B N 1
ATOM 4717 C CA . VAL B 1 256 ? 3.666 21.125 13.633 1 97.69 256 VAL B CA 1
ATOM 4718 C C . VAL B 1 256 ? 2.605 20.266 12.953 1 97.69 256 VAL B C 1
ATOM 4720 O O . VAL B 1 256 ? 1.526 20.766 12.609 1 97.69 256 VAL B O 1
ATOM 4723 N N . ASP B 1 257 ? 2.941 18.984 12.773 1 98.25 257 ASP B N 1
ATOM 4724 C CA . ASP B 1 257 ? 1.986 18.047 12.18 1 98.25 257 ASP B CA 1
ATOM 4725 C C . ASP B 1 257 ? 0.77 17.875 13.086 1 98.25 257 ASP B C 1
ATOM 4727 O O . ASP B 1 257 ? -0.355 17.734 12.602 1 98.25 257 ASP B O 1
ATOM 4731 N N . ILE B 1 258 ? 1.016 17.891 14.359 1 98.88 258 ILE B N 1
ATOM 4732 C CA . ILE B 1 258 ? -0.042 17.672 15.344 1 98.88 258 ILE B CA 1
ATOM 4733 C C . ILE B 1 258 ? -1.014 18.844 15.328 1 98.88 258 ILE B C 1
ATOM 4735 O O . ILE B 1 258 ? -2.229 18.656 15.422 1 98.88 258 ILE B O 1
ATOM 4739 N N . TYR B 1 259 ? -0.5 20.047 15.211 1 98.75 259 TYR B N 1
ATOM 4740 C CA . TYR B 1 259 ? -1.363 21.219 15.07 1 98.75 259 TYR B CA 1
ATOM 4741 C C . TYR B 1 259 ? -2.281 21.078 13.867 1 98.75 259 TYR B C 1
ATOM 4743 O O . TYR B 1 259 ? -3.498 21.234 13.977 1 98.75 259 TYR B O 1
ATOM 4751 N N . SER B 1 260 ? -1.641 20.781 12.719 1 98.56 260 SER B N 1
ATOM 4752 C CA . SER B 1 260 ? -2.406 20.609 11.484 1 98.56 260 SER B CA 1
ATOM 4753 C C . SER B 1 260 ? -3.477 19.547 11.648 1 98.56 260 SER B C 1
ATOM 4755 O O . SER B 1 260 ? -4.602 19.703 11.172 1 98.56 260 SER B O 1
ATOM 4757 N N . PHE B 1 261 ? -3.096 18.469 12.352 1 98.81 261 PHE B N 1
ATOM 4758 C CA . PHE B 1 261 ? -4.023 17.391 12.633 1 98.81 261 PHE B CA 1
ATOM 4759 C C . PHE B 1 261 ? -5.246 17.891 13.391 1 98.81 261 PHE B C 1
ATOM 4761 O O . PHE B 1 261 ? -6.375 17.516 13.078 1 98.81 261 PHE B O 1
ATOM 4768 N N . GLY B 1 262 ? -5.066 18.734 14.352 1 98.69 262 GLY B N 1
ATOM 4769 C CA . GLY B 1 262 ? -6.152 19.328 15.117 1 98.69 262 GLY B CA 1
ATOM 4770 C C . GLY B 1 262 ? -7.105 20.141 14.258 1 98.69 262 GLY B C 1
ATOM 4771 O O . GLY B 1 262 ? -8.328 20.047 14.422 1 98.69 262 GLY B O 1
ATOM 4772 N N . ILE B 1 263 ? -6.574 20.875 13.344 1 98.5 263 ILE B N 1
ATOM 4773 C CA . ILE B 1 263 ? -7.395 21.672 12.453 1 98.5 263 ILE B CA 1
ATOM 4774 C C . ILE B 1 263 ? -8.227 20.766 11.547 1 98.5 263 ILE B C 1
ATOM 4776 O O . ILE B 1 263 ? -9.398 21.047 11.281 1 98.5 263 ILE B O 1
ATOM 4780 N N . ILE B 1 264 ? -7.656 19.688 11.125 1 98.5 264 ILE B N 1
ATOM 4781 C CA . ILE B 1 264 ? -8.367 18.734 10.273 1 98.5 264 ILE B CA 1
ATOM 4782 C C . ILE B 1 264 ? -9.484 18.062 11.062 1 98.5 264 ILE B C 1
ATOM 4784 O O . ILE B 1 264 ? -10.562 17.797 10.531 1 98.5 264 ILE B O 1
ATOM 4788 N N . LEU B 1 265 ? -9.211 17.75 12.375 1 98 265 LEU B N 1
ATOM 4789 C CA . LEU B 1 265 ? -10.281 17.25 13.234 1 98 265 LEU B CA 1
ATOM 4790 C C . LEU B 1 265 ? -11.477 18.203 13.211 1 98 265 LEU B C 1
ATOM 4792 O O . LEU B 1 265 ? -12.625 17.766 13.117 1 98 265 LEU B O 1
ATOM 4796 N N . TRP B 1 266 ? -11.219 19.438 13.258 1 97.38 266 TRP B N 1
ATOM 4797 C CA . TRP B 1 266 ? -12.266 20.453 13.219 1 97.38 266 TRP B CA 1
ATOM 4798 C C . TRP B 1 266 ? -13.008 20.438 11.891 1 97.38 266 TRP B C 1
ATOM 4800 O O . TRP B 1 266 ? -14.234 20.531 11.852 1 97.38 266 TRP B O 1
ATOM 4810 N N . GLU B 1 267 ? -12.25 20.281 10.805 1 96.25 267 GLU B N 1
ATOM 4811 C CA . GLU B 1 267 ? -12.852 20.188 9.484 1 96.25 267 GLU B CA 1
ATOM 4812 C C . GLU B 1 267 ? -13.859 19.031 9.414 1 96.25 267 GLU B C 1
ATOM 4814 O O . GLU B 1 267 ? -14.945 19.188 8.852 1 96.25 267 GLU B O 1
ATOM 4819 N N . LEU B 1 268 ? -13.484 17.969 10 1 95.38 268 LEU B N 1
ATOM 4820 C CA . LEU B 1 268 ? -14.336 16.781 9.969 1 95.38 268 LEU B CA 1
ATOM 4821 C C . LEU B 1 268 ? -15.562 16.969 10.852 1 95.38 268 LEU B C 1
ATOM 4823 O O . LEU B 1 268 ? -16.609 16.359 10.609 1 95.38 268 LEU B O 1
ATOM 4827 N N . ALA B 1 269 ? -15.453 17.812 11.844 1 93.62 269 ALA B N 1
ATOM 4828 C CA . ALA B 1 269 ? -16.578 18.078 12.742 1 93.62 269 ALA B CA 1
ATOM 4829 C C . ALA B 1 269 ? -17.531 19.094 12.141 1 93.62 269 ALA B C 1
ATOM 4831 O O . ALA B 1 269 ? -18.75 19.016 12.336 1 93.62 269 ALA B O 1
ATOM 4832 N N . SER B 1 270 ? -16.984 20 11.352 1 92.19 270 SER B N 1
ATOM 4833 C CA . SER B 1 270 ? -17.797 21.156 10.953 1 92.19 270 SER B CA 1
ATOM 4834 C C . SER B 1 270 ? -18.141 21.094 9.469 1 92.19 270 SER B C 1
ATOM 4836 O O . SER B 1 270 ? -19.078 21.766 9.016 1 92.19 270 SER B O 1
ATOM 4838 N N . PHE B 1 271 ? -17.25 20.375 8.695 1 92.12 271 PHE B N 1
ATOM 4839 C CA . PHE B 1 271 ? -17.375 20.328 7.246 1 92.12 271 PHE B CA 1
ATOM 4840 C C . PHE B 1 271 ? -17.219 21.719 6.645 1 92.12 271 PHE B C 1
ATOM 4842 O O . PHE B 1 271 ? -17.828 22.016 5.617 1 92.12 271 PHE B O 1
ATOM 4849 N N . GLN B 1 272 ? -16.438 22.516 7.352 1 92.75 272 GLN B N 1
ATOM 4850 C CA . GLN B 1 272 ? -16.172 23.891 6.914 1 92.75 272 GLN B CA 1
ATOM 4851 C C . GLN B 1 272 ? -14.695 24.109 6.629 1 92.75 272 GLN B C 1
ATOM 4853 O O . GLN B 1 272 ? -13.852 23.328 7.059 1 92.75 272 GLN B O 1
ATOM 4858 N N . LEU B 1 273 ? -14.445 25.125 5.797 1 94.88 273 LEU B N 1
ATOM 4859 C CA . LEU B 1 273 ? -13.07 25.531 5.527 1 94.88 273 LEU B CA 1
ATOM 4860 C C . LEU B 1 273 ? -12.484 26.281 6.715 1 94.88 273 LEU B C 1
ATOM 4862 O O . LEU B 1 273 ? -13.094 27.234 7.211 1 94.88 273 LEU B O 1
ATOM 4866 N N . PRO B 1 274 ? -11.328 25.844 7.203 1 96.12 274 PRO B N 1
ATOM 4867 C CA . PRO B 1 274 ? -10.734 26.594 8.312 1 96.12 274 PRO B CA 1
ATOM 4868 C C . PRO B 1 274 ? -10.43 28.047 7.945 1 96.12 274 PRO B C 1
ATOM 4870 O O . PRO B 1 274 ? -9.938 28.328 6.848 1 96.12 274 PRO B O 1
ATOM 4873 N N . TYR B 1 275 ? -10.805 28.953 8.859 1 96.12 275 TYR B N 1
ATOM 4874 C CA . TYR B 1 275 ? -10.555 30.375 8.695 1 96.12 275 TYR B CA 1
ATOM 4875 C C . TYR B 1 275 ? -11.148 30.891 7.387 1 96.12 275 TYR B C 1
ATOM 4877 O O . TYR B 1 275 ? -10.484 31.625 6.645 1 96.12 275 TYR B O 1
ATOM 4885 N N . GLU B 1 276 ? -12.242 30.422 7.082 1 93.06 276 GLU B N 1
ATOM 4886 C CA . GLU B 1 276 ? -12.898 30.75 5.82 1 93.06 276 GLU B CA 1
ATOM 4887 C C . GLU B 1 276 ? -13.047 32.25 5.652 1 93.06 276 GLU B C 1
ATOM 4889 O O . GLU B 1 276 ? -13 32.781 4.531 1 93.06 276 GLU B O 1
ATOM 4894 N N . ASP B 1 277 ? -13.164 33 6.711 1 92.12 277 ASP B N 1
ATOM 4895 C CA . ASP B 1 277 ? -13.391 34.438 6.68 1 92.12 277 ASP B CA 1
ATOM 4896 C C . ASP B 1 277 ? -12.102 35.188 6.352 1 92.12 277 ASP B C 1
ATOM 4898 O O . ASP B 1 277 ? -12.133 36.375 6.016 1 92.12 277 ASP B O 1
ATOM 4902 N N . CYS B 1 278 ? -11.039 34.5 6.512 1 93.69 278 CYS B N 1
ATOM 4903 C CA . CYS B 1 278 ? -9.758 35.094 6.168 1 93.69 278 CYS B CA 1
ATOM 4904 C C . CYS B 1 278 ? -9.531 35.094 4.66 1 93.69 278 CYS B C 1
ATOM 4906 O O . CYS B 1 278 ? -9.781 34.062 4.004 1 93.69 278 CYS B O 1
ATOM 4908 N N . THR B 1 279 ? -9 36.188 4.098 1 90.88 279 THR B N 1
ATOM 4909 C CA . THR B 1 279 ? -8.898 36.281 2.648 1 90.88 279 THR B CA 1
ATOM 4910 C C . THR B 1 279 ? -7.441 36.469 2.223 1 90.88 279 THR B C 1
ATOM 4912 O O . THR B 1 279 ? -7.145 36.531 1.028 1 90.88 279 THR B O 1
ATOM 4915 N N . SER B 1 280 ? -6.594 36.562 3.191 1 92.62 280 SER B N 1
ATOM 4916 C CA . SER B 1 280 ? -5.184 36.719 2.854 1 92.62 280 SER B CA 1
ATOM 4917 C C . SER B 1 280 ? -4.289 35.938 3.789 1 92.62 280 SER B C 1
ATOM 4919 O O . SER B 1 280 ? -4.727 35.5 4.859 1 92.62 280 SER B O 1
ATOM 4921 N N . PHE B 1 281 ? -3.059 35.812 3.361 1 92.94 281 PHE B N 1
ATOM 4922 C CA . PHE B 1 281 ? -2.047 35.125 4.168 1 92.94 281 PHE B CA 1
ATOM 4923 C C . PHE B 1 281 ? -1.882 35.812 5.516 1 92.94 281 PHE B C 1
ATOM 4925 O O . PHE B 1 281 ? -1.851 35.156 6.559 1 92.94 281 PHE B O 1
ATOM 4932 N N . ARG B 1 282 ? -1.854 37.125 5.461 1 93.56 282 ARG B N 1
ATOM 4933 C CA . ARG B 1 282 ? -1.65 37.938 6.66 1 93.56 282 ARG B CA 1
ATOM 4934 C C . ARG B 1 282 ? -2.807 37.781 7.641 1 93.56 282 ARG B C 1
ATOM 4936 O O . ARG B 1 282 ? -2.596 37.688 8.852 1 93.56 282 ARG B O 1
ATOM 4943 N N . ASP B 1 283 ? -3.969 37.656 7.078 1 94.94 283 ASP B N 1
ATOM 4944 C CA . ASP B 1 283 ? -5.152 37.5 7.914 1 94.94 283 ASP B CA 1
ATOM 4945 C C . ASP B 1 283 ? -5.098 36.188 8.688 1 94.94 283 ASP B C 1
ATOM 4947 O O . ASP B 1 283 ? -5.305 36.156 9.906 1 94.94 283 ASP B O 1
ATOM 4951 N N . VAL B 1 284 ? -4.777 35.156 7.988 1 96.38 284 VAL B N 1
ATOM 4952 C CA . VAL B 1 284 ? -4.707 33.844 8.625 1 96.38 284 VAL B CA 1
ATOM 4953 C C . VAL B 1 284 ? -3.584 33.812 9.656 1 96.38 284 VAL B C 1
ATOM 4955 O O . VAL B 1 284 ? -3.779 33.375 10.789 1 96.38 284 VAL B O 1
ATOM 4958 N N . ARG B 1 285 ? -2.432 34.281 9.266 1 96.12 285 ARG B N 1
ATOM 4959 C CA . ARG B 1 285 ? -1.271 34.312 10.148 1 96.12 285 ARG B CA 1
ATOM 4960 C C . ARG B 1 285 ? -1.592 35.062 11.438 1 96.12 285 ARG B C 1
ATOM 4962 O O . ARG B 1 285 ? -1.29 34.594 12.531 1 96.12 285 ARG B O 1
ATOM 4969 N N . SER B 1 286 ? -2.229 36.25 11.297 1 96.81 286 SER B N 1
ATOM 4970 C CA . SER B 1 286 ? -2.561 37.062 12.453 1 96.81 286 SER B CA 1
ATOM 4971 C C . SER B 1 286 ? -3.527 36.344 13.391 1 96.81 286 SER B C 1
ATOM 4973 O O . SER B 1 286 ? -3.354 36.344 14.609 1 96.81 286 SER B O 1
ATOM 4975 N N . ASN B 1 287 ? -4.5 35.719 12.805 1 96.56 287 ASN B N 1
ATOM 4976 C CA . ASN B 1 287 ? -5.473 35 13.594 1 96.56 287 ASN B CA 1
ATOM 4977 C C . ASN B 1 287 ? -4.816 33.844 14.367 1 96.56 287 ASN B C 1
ATOM 4979 O O . ASN B 1 287 ? -5.012 33.719 15.57 1 96.56 287 ASN B O 1
ATOM 4983 N N . VAL B 1 288 ? -4.012 33.094 13.703 1 97.69 288 VAL B N 1
ATOM 4984 C CA . VAL B 1 288 ? -3.363 31.938 14.305 1 97.69 288 VAL B CA 1
ATOM 4985 C C . VAL B 1 288 ? -2.41 32.406 15.414 1 97.69 288 VAL B C 1
ATOM 4987 O O . VAL B 1 288 ? -2.406 31.828 16.5 1 97.69 288 VAL B O 1
ATOM 4990 N N . LEU B 1 289 ? -1.598 33.438 15.164 1 97.5 289 LEU B N 1
ATOM 4991 C CA . LEU B 1 289 ? -0.58 33.875 16.109 1 97.5 289 LEU B CA 1
ATOM 4992 C C . LEU B 1 289 ? -1.22 34.531 17.328 1 97.5 289 LEU B C 1
ATOM 4994 O O . LEU B 1 289 ? -0.637 34.562 18.406 1 97.5 289 LEU B O 1
ATOM 4998 N N . SER B 1 290 ? -2.447 35.094 17.156 1 96.94 290 SER B N 1
ATOM 4999 C CA . SER B 1 290 ? -3.154 35.719 18.266 1 96.94 290 SER B CA 1
ATOM 5000 C C . SER B 1 290 ? -3.826 34.656 19.156 1 96.94 290 SER B C 1
ATOM 5002 O O . SER B 1 290 ? -4.41 35 20.188 1 96.94 290 SER B O 1
ATOM 5004 N N . GLY B 1 291 ? -3.76 33.406 18.719 1 95.75 291 GLY B N 1
ATOM 5005 C CA . GLY B 1 291 ? -4.316 32.312 19.516 1 95.75 291 GLY B CA 1
ATOM 5006 C C . GLY B 1 291 ? -5.73 31.953 19.109 1 95.75 291 GLY B C 1
ATOM 5007 O O . GLY B 1 291 ? -6.344 31.078 19.719 1 95.75 291 GLY B O 1
ATOM 5008 N N . GLN B 1 292 ? -6.234 32.594 18.094 1 95.44 292 GLN B N 1
ATOM 5009 C CA . GLN B 1 292 ? -7.582 32.281 17.625 1 95.44 292 GLN B CA 1
ATOM 5010 C C . GLN B 1 292 ? -7.629 30.953 16.906 1 95.44 292 GLN B C 1
ATOM 5012 O O . GLN B 1 292 ? -6.664 30.562 16.234 1 95.44 292 GLN B O 1
ATOM 5017 N N . ARG B 1 293 ? -8.688 30.25 17.141 1 96.81 293 ARG B N 1
ATOM 5018 C CA . ARG B 1 293 ? -8.977 28.984 16.469 1 96.81 293 ARG B CA 1
ATOM 5019 C C . ARG B 1 293 ? -10.391 28.984 15.914 1 96.81 293 ARG B C 1
ATOM 5021 O O . ARG B 1 293 ? -11.258 29.734 16.375 1 96.81 293 ARG B O 1
ATOM 5028 N N . PRO B 1 294 ? -10.609 28.078 14.836 1 94.44 294 PRO B N 1
ATOM 5029 C CA . PRO B 1 294 ? -11.977 27.984 14.336 1 94.44 294 PRO B CA 1
ATOM 5030 C C . PRO B 1 294 ? -12.977 27.562 15.414 1 94.44 294 PRO B C 1
ATOM 5032 O O . PRO B 1 294 ? -12.656 26.703 16.25 1 94.44 294 PRO B O 1
ATOM 5035 N N . SER B 1 295 ? -14.141 28.094 15.422 1 90.88 295 SER B N 1
ATOM 5036 C CA . SER B 1 295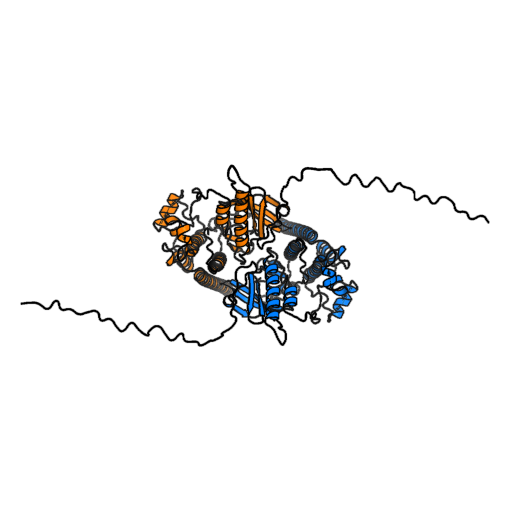 ? -15.141 27.844 16.453 1 90.88 295 SER B CA 1
ATOM 5037 C C . SER B 1 295 ? -15.938 26.578 16.141 1 90.88 295 SER B C 1
ATOM 5039 O O . SER B 1 295 ? -16.109 26.219 14.969 1 90.88 295 SER B O 1
ATOM 5041 N N . ILE B 1 296 ? -16.188 25.938 17.172 1 86.94 296 ILE B N 1
ATOM 5042 C CA . ILE B 1 296 ? -17.078 24.781 17.016 1 86.94 296 ILE B CA 1
ATOM 5043 C C . ILE B 1 296 ? -18.297 24.953 17.906 1 86.94 296 ILE B C 1
ATOM 5045 O O . ILE B 1 296 ? -18.172 25.359 19.078 1 86.94 296 ILE B O 1
ATOM 5049 N N . LYS B 1 297 ? -19.453 24.766 17.281 1 84.38 297 LYS B N 1
ATOM 5050 C CA . LYS B 1 297 ? -20.703 24.875 18.047 1 84.38 297 LYS B CA 1
ATOM 5051 C C . LYS B 1 297 ? -20.797 23.781 19.109 1 84.38 297 LYS B C 1
ATOM 5053 O O . LYS B 1 297 ? -20.391 22.641 18.875 1 84.38 297 LYS B O 1
ATOM 5058 N N . PRO B 1 298 ? -21.297 24.188 20.281 1 82 298 PRO B N 1
ATOM 5059 C 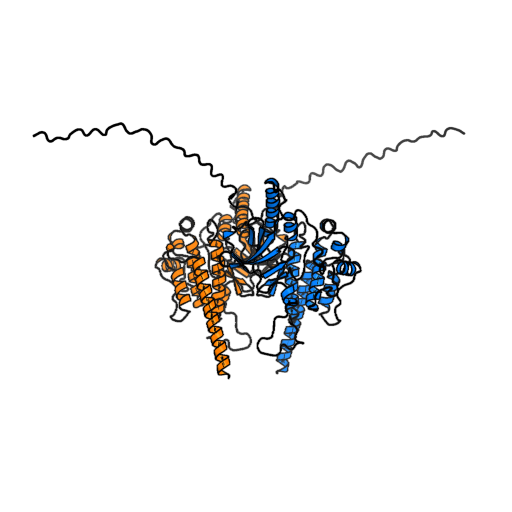CA . PRO B 1 298 ? -21.5 23.156 21.297 1 82 298 PRO B CA 1
ATOM 5060 C C . PRO B 1 298 ? -22.375 22.016 20.812 1 82 298 PRO B C 1
ATOM 5062 O O . PRO B 1 298 ? -23.375 22.25 20.109 1 82 298 PRO B O 1
ATOM 5065 N N . GLY B 1 299 ? -21.953 20.812 20.969 1 83.62 299 GLY B N 1
ATOM 5066 C CA . GLY B 1 299 ? -22.734 19.656 20.594 1 83.62 299 GLY B CA 1
ATOM 5067 C C . GLY B 1 299 ? -22.469 19.188 19.172 1 83.62 299 GLY B C 1
ATOM 5068 O O . GLY B 1 299 ? -23.016 18.172 18.734 1 83.62 299 GLY B O 1
ATOM 5069 N N . ALA B 1 300 ? -21.625 19.906 18.531 1 84.81 300 ALA B N 1
ATOM 5070 C CA . ALA B 1 300 ? -21.375 19.609 17.125 1 84.81 300 ALA B CA 1
ATOM 5071 C C . ALA B 1 300 ? -20.547 18.328 16.984 1 84.81 300 ALA B C 1
ATOM 5073 O O . ALA B 1 300 ? -20.562 17.703 15.922 1 84.81 300 ALA B O 1
ATOM 5074 N N . CYS B 1 301 ? -19.844 17.984 18.047 1 89.19 301 CYS B N 1
ATOM 5075 C CA . CYS B 1 301 ? -19.031 16.766 17.984 1 89.19 301 CYS B CA 1
ATOM 5076 C C . CYS B 1 301 ? -18.938 16.109 19.359 1 89.19 301 CYS B C 1
ATOM 5078 O O . CYS B 1 301 ? -19.25 16.734 20.375 1 89.19 301 CYS B O 1
ATOM 5080 N N . PRO B 1 302 ? -18.641 14.797 19.406 1 90.19 302 PRO B N 1
ATOM 5081 C CA . PRO B 1 302 ? -18.422 14.125 20.688 1 90.19 302 PRO B CA 1
ATOM 5082 C C . PRO B 1 302 ? -17.359 14.812 21.547 1 90.19 302 PRO B C 1
ATOM 5084 O O . PRO B 1 302 ? -16.406 15.375 21.016 1 90.19 302 PRO B O 1
ATOM 5087 N N . MET B 1 303 ? -17.562 14.758 22.828 1 91.62 303 MET B N 1
ATOM 5088 C CA . MET B 1 303 ? -16.703 15.469 23.781 1 91.62 303 MET B CA 1
ATOM 5089 C C . MET B 1 303 ? -15.25 15.047 23.625 1 91.62 303 MET B C 1
ATOM 5091 O O . MET B 1 303 ? -14.352 15.891 23.625 1 91.62 303 MET B O 1
ATOM 5095 N N . LYS B 1 304 ? -15.023 13.797 23.469 1 93.81 304 LYS B N 1
ATOM 5096 C CA . LYS B 1 304 ? -13.656 13.289 23.344 1 93.81 304 LYS B CA 1
ATOM 5097 C C . LYS B 1 304 ? -12.984 13.828 22.078 1 93.81 304 LYS B C 1
ATOM 5099 O O . LYS B 1 304 ? -11.773 14.07 22.078 1 93.81 304 LYS B O 1
ATOM 5104 N N . TRP B 1 305 ? -13.781 13.992 21.078 1 95.75 305 TRP B N 1
ATOM 5105 C CA . TRP B 1 305 ? -13.281 14.578 19.844 1 95.75 305 TRP B CA 1
ATOM 5106 C C . TRP B 1 305 ? -12.875 16.031 20.047 1 95.75 305 TRP B C 1
ATOM 5108 O O . TRP B 1 305 ? -11.789 16.438 19.656 1 95.75 305 TRP B O 1
ATOM 5118 N N . ALA B 1 306 ? -13.734 16.766 20.75 1 95.06 306 ALA B N 1
ATOM 5119 C CA . ALA B 1 306 ? -13.477 18.188 21.031 1 95.06 306 ALA B CA 1
ATOM 5120 C C . ALA B 1 306 ? -12.234 18.344 21.906 1 95.06 306 ALA B C 1
ATOM 5122 O O . ALA B 1 306 ? -11.43 19.25 21.672 1 95.06 306 ALA B O 1
ATOM 5123 N N . GLU B 1 307 ? -12.102 17.453 22.812 1 95.62 307 GLU B N 1
ATOM 5124 C CA . GLU B 1 307 ? -10.945 17.5 23.703 1 95.62 307 GLU B CA 1
ATOM 5125 C C . GLU B 1 307 ? -9.648 17.25 22.953 1 95.62 307 GLU B C 1
ATOM 5127 O O . GLU B 1 307 ? -8.656 17.953 23.141 1 95.62 307 GLU B O 1
ATOM 5132 N N . LEU B 1 308 ? -9.68 16.234 22.125 1 97.69 308 LEU B N 1
ATOM 5133 C CA . LEU B 1 308 ? -8.5 15.922 21.328 1 97.69 308 LEU B CA 1
ATOM 5134 C C . LEU B 1 308 ? -8.141 17.078 20.406 1 97.69 308 LEU B C 1
ATOM 5136 O O . LEU B 1 308 ? -6.969 17.469 20.312 1 97.69 308 LEU B O 1
ATOM 5140 N N . MET B 1 309 ? -9.094 17.656 19.781 1 97.38 309 MET B N 1
ATOM 5141 C CA . MET B 1 309 ? -8.93 18.812 18.906 1 97.38 309 MET B CA 1
ATOM 5142 C C . MET B 1 309 ? -8.242 19.969 19.625 1 97.38 309 MET B C 1
ATOM 5144 O O . MET B 1 309 ? -7.254 20.516 19.141 1 97.38 309 MET B O 1
ATOM 5148 N N . THR B 1 310 ? -8.688 20.25 20.766 1 96.38 310 THR B N 1
ATOM 5149 C CA . THR B 1 310 ? -8.18 21.375 21.547 1 96.38 310 THR B CA 1
ATOM 5150 C C . THR B 1 310 ? -6.746 21.109 22 1 96.38 310 THR B C 1
ATOM 5152 O O . THR B 1 310 ? -5.91 22.016 21.984 1 96.38 310 THR B O 1
ATOM 5155 N N . LYS B 1 311 ? -6.477 19.891 22.328 1 98.06 311 LYS B N 1
ATOM 5156 C CA . LYS B 1 311 ? -5.117 19.531 22.719 1 98.06 311 LYS B CA 1
ATOM 5157 C C . LYS B 1 311 ? -4.156 19.641 21.547 1 98.06 311 LYS B C 1
ATOM 5159 O O . LYS B 1 311 ? -3.029 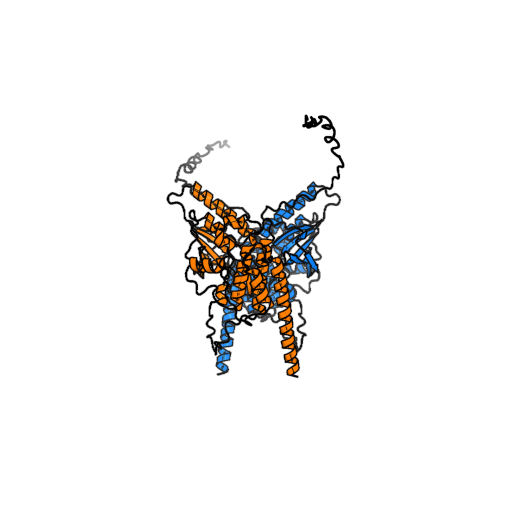20.109 21.688 1 98.06 311 LYS B O 1
ATOM 5164 N N . CYS B 1 312 ? -4.582 19.234 20.422 1 98.62 312 CYS B N 1
ATOM 5165 C CA . CYS B 1 312 ? -3.729 19.188 19.25 1 98.62 312 CYS B CA 1
ATOM 5166 C C . CYS B 1 312 ? -3.367 20.594 18.766 1 98.62 312 CYS B C 1
ATOM 5168 O O . CYS B 1 312 ? -2.24 20.828 18.344 1 98.62 312 CYS B O 1
ATOM 5170 N N . TRP B 1 313 ? -4.348 21.547 18.828 1 97.88 313 TRP B N 1
ATOM 5171 C CA . TRP B 1 313 ? -4.082 22.828 18.188 1 97.88 313 TRP B CA 1
ATOM 5172 C C . TRP B 1 313 ? -3.674 23.875 19.203 1 97.88 313 TRP B C 1
ATOM 5174 O O . TRP B 1 313 ? -3.713 25.078 18.906 1 97.88 313 TRP B O 1
ATOM 5184 N N . THR B 1 314 ? -3.314 23.438 20.438 1 97.69 314 THR B N 1
ATOM 5185 C CA . THR B 1 314 ? -2.818 24.391 21.422 1 97.69 314 THR B CA 1
ATOM 5186 C C . THR B 1 314 ? -1.669 25.219 20.859 1 97.69 314 THR B C 1
ATOM 5188 O O . THR B 1 314 ? -0.913 24.734 20.016 1 97.69 314 THR B O 1
ATOM 5191 N N . HIS B 1 315 ? -1.525 26.438 21.328 1 97.31 315 HIS B N 1
ATOM 5192 C CA . HIS B 1 315 ? -0.555 27.391 20.797 1 97.31 315 HIS B CA 1
ATOM 5193 C C . HIS B 1 315 ? 0.873 26.922 21.062 1 97.31 315 HIS B C 1
ATOM 5195 O O . HIS B 1 315 ? 1.736 27.031 20.188 1 97.31 315 HIS B O 1
ATOM 5201 N N . ASN B 1 316 ? 1.062 26.406 22.234 1 95.81 316 ASN B N 1
ATOM 5202 C CA . ASN B 1 316 ? 2.385 25.938 22.625 1 95.81 316 ASN B CA 1
ATOM 5203 C C . ASN B 1 316 ? 2.676 24.531 22.094 1 95.81 316 ASN B C 1
ATOM 5205 O O . ASN B 1 316 ? 2.061 23.562 22.531 1 95.81 316 ASN B O 1
ATOM 5209 N N . ALA B 1 317 ? 3.668 24.422 21.297 1 96.75 317 ALA B N 1
ATOM 5210 C CA . ALA B 1 317 ? 4.012 23.188 20.609 1 96.75 317 ALA B CA 1
ATOM 5211 C C . ALA B 1 317 ? 4.359 22.094 21.609 1 96.75 317 ALA B C 1
ATOM 5213 O O . ALA B 1 317 ? 4.035 20.922 21.391 1 96.75 317 ALA B O 1
ATOM 5214 N N . SER B 1 318 ? 4.973 22.375 22.672 1 95.69 318 SER B N 1
ATOM 5215 C CA . SER B 1 318 ? 5.469 21.391 23.641 1 95.69 318 SER B CA 1
ATOM 5216 C C . SER B 1 318 ? 4.32 20.719 24.391 1 95.69 318 SER B C 1
ATOM 5218 O O . SER B 1 318 ? 4.504 19.672 25 1 95.69 318 SER B O 1
ATOM 5220 N N . ARG B 1 319 ? 3.146 21.312 24.375 1 97.25 319 ARG B N 1
ATOM 5221 C CA . ARG B 1 319 ? 2.002 20.797 25.109 1 97.25 319 ARG B CA 1
ATOM 5222 C C . ARG B 1 319 ? 1.125 19.922 24.219 1 97.25 319 ARG B C 1
ATOM 5224 O O . ARG B 1 319 ? 0.164 19.312 24.703 1 97.25 319 ARG B O 1
ATOM 5231 N N . ARG B 1 320 ? 1.462 19.844 23.016 1 98.44 320 ARG B N 1
ATOM 5232 C CA . ARG B 1 320 ? 0.665 19.047 22.109 1 98.44 320 ARG B CA 1
ATOM 5233 C C . ARG B 1 320 ? 0.958 17.562 22.281 1 98.44 320 ARG B C 1
ATOM 5235 O O . ARG B 1 320 ? 2.078 17.172 22.625 1 98.44 320 ARG B O 1
ATOM 5242 N N . PRO B 1 321 ? -0.043 16.734 22.125 1 98.5 321 PRO B N 1
ATOM 5243 C CA . PRO B 1 321 ? 0.168 15.297 22.281 1 98.5 321 PRO B CA 1
ATOM 5244 C C . PRO B 1 321 ? 1.047 14.703 21.172 1 98.5 321 PRO B C 1
ATOM 5246 O O . PRO B 1 321 ? 1.261 15.344 20.141 1 98.5 321 PRO B O 1
ATOM 5249 N N . SER B 1 322 ? 1.595 13.508 21.469 1 98 322 SER B N 1
ATOM 5250 C CA . SER B 1 322 ? 2.314 12.75 20.438 1 98 322 SER B CA 1
ATOM 5251 C C . SER B 1 322 ? 1.352 12.008 19.531 1 98 322 SER B C 1
ATOM 5253 O O . SER B 1 322 ? 0.178 11.828 19.859 1 98 322 SER B O 1
ATOM 5255 N N . ALA B 1 323 ? 1.859 11.617 18.391 1 98.06 323 ALA B N 1
ATOM 5256 C CA . ALA B 1 323 ? 1.05 10.805 17.5 1 98.06 323 ALA B CA 1
ATOM 5257 C C . ALA B 1 323 ? 0.606 9.508 18.172 1 98.06 323 ALA B C 1
ATOM 5259 O O . ALA B 1 323 ? -0.504 9.031 17.953 1 98.06 323 ALA B O 1
ATOM 5260 N N . ALA B 1 324 ? 1.452 8.953 19.016 1 97.19 324 ALA B N 1
ATOM 5261 C CA . ALA B 1 324 ? 1.12 7.738 19.75 1 97.19 324 ALA B CA 1
ATOM 5262 C C . ALA B 1 324 ? -0.084 7.957 20.656 1 97.19 324 ALA B C 1
ATOM 5264 O O . ALA B 1 324 ? -0.992 7.125 20.703 1 97.19 324 ALA B O 1
ATOM 5265 N N . GLU B 1 325 ? -0.071 9.062 21.344 1 98 325 GLU B N 1
ATOM 5266 C CA . GLU B 1 325 ? -1.19 9.406 22.219 1 98 325 GLU B CA 1
ATOM 5267 C C . GLU B 1 325 ? -2.477 9.586 21.406 1 98 325 GLU B C 1
ATOM 5269 O O . GLU B 1 325 ? -3.547 9.156 21.844 1 98 325 GLU B O 1
ATOM 5274 N N . ILE B 1 326 ? -2.357 10.227 20.312 1 98.5 326 ILE B N 1
ATOM 5275 C CA . ILE B 1 326 ? -3.516 10.477 19.469 1 98.5 326 ILE B CA 1
ATOM 5276 C C . ILE B 1 326 ? -4.102 9.148 19 1 98.5 326 ILE B C 1
ATOM 5278 O O . ILE B 1 326 ? -5.32 8.953 19.031 1 98.5 326 ILE B O 1
ATOM 5282 N N . VAL B 1 327 ? -3.25 8.203 18.531 1 97.75 327 VAL B N 1
ATOM 5283 C CA . VAL B 1 327 ? -3.701 6.895 18.078 1 97.75 327 VAL B CA 1
ATOM 5284 C C . VAL B 1 327 ? -4.461 6.195 19.203 1 97.75 327 VAL B C 1
ATOM 5286 O O . VAL B 1 327 ? -5.547 5.652 18.984 1 97.75 327 VAL B O 1
ATOM 5289 N N . SER B 1 328 ? -3.953 6.258 20.391 1 96.5 328 SER B N 1
ATOM 5290 C CA . SER B 1 328 ? -4.59 5.629 21.547 1 96.5 328 SER B CA 1
ATOM 5291 C C . SER B 1 328 ? -5.969 6.227 21.812 1 96.5 328 SER B C 1
ATOM 5293 O O . SER B 1 328 ? -6.938 5.492 22.031 1 96.5 328 SER B O 1
ATOM 5295 N N . ILE B 1 329 ? -6.066 7.484 21.766 1 96.38 329 ILE B N 1
ATOM 5296 C CA . ILE B 1 329 ? -7.316 8.18 22.047 1 96.38 329 ILE B CA 1
ATOM 5297 C C . ILE B 1 329 ? -8.352 7.84 20.969 1 96.38 329 ILE B C 1
ATOM 5299 O O . ILE B 1 329 ? -9.508 7.547 21.281 1 96.38 329 ILE B O 1
ATOM 5303 N N . LEU B 1 330 ? -7.941 7.844 19.75 1 96.69 330 LEU B N 1
ATOM 5304 C CA . LEU B 1 330 ? -8.867 7.578 18.656 1 96.69 330 LEU B CA 1
ATOM 5305 C C . LEU B 1 330 ? -9.305 6.117 18.641 1 96.69 330 LEU B C 1
ATOM 5307 O O . LEU B 1 330 ? -10.438 5.801 18.266 1 96.69 330 LEU B O 1
ATOM 5311 N N . GLU B 1 331 ? -8.398 5.207 18.984 1 93.62 331 GLU B N 1
ATOM 5312 C CA . GLU B 1 331 ? -8.789 3.809 19.141 1 93.62 331 GLU B CA 1
ATOM 5313 C C . GLU B 1 331 ? -9.883 3.648 20.188 1 93.62 331 GLU B C 1
ATOM 5315 O O . GLU B 1 331 ? -10.844 2.904 19.969 1 93.62 331 GLU B O 1
ATOM 5320 N N . ASP B 1 332 ? -9.75 4.344 21.266 1 92.06 332 ASP B N 1
ATOM 5321 C CA . ASP B 1 332 ? -10.742 4.312 22.328 1 92.06 332 ASP B CA 1
ATOM 5322 C C . ASP B 1 332 ? -12.078 4.887 21.844 1 92.06 332 ASP B C 1
ATOM 5324 O O . ASP B 1 332 ? -13.141 4.348 22.172 1 92.06 332 ASP B O 1
ATOM 5328 N N . LEU B 1 333 ? -11.961 5.945 21.156 1 90.88 333 LEU B N 1
ATOM 5329 C CA . LEU B 1 333 ? -13.156 6.574 20.609 1 90.88 333 LEU B CA 1
ATOM 5330 C C . LEU B 1 333 ? -13.867 5.641 19.625 1 90.88 333 LEU B C 1
ATOM 5332 O O . LEU B 1 333 ? -15.094 5.578 19.609 1 90.88 333 LEU B O 1
ATOM 5336 N N . SER B 1 334 ? -13.102 4.969 18.859 1 87.88 334 SER B N 1
ATOM 5337 C CA . SER B 1 334 ? -13.664 4.039 17.875 1 87.88 334 SER B CA 1
ATOM 5338 C C . SER B 1 334 ? -14.359 2.867 18.562 1 87.88 334 SER B C 1
ATOM 5340 O O . SER B 1 334 ? -15.398 2.396 18.094 1 87.88 334 SER B O 1
ATOM 5342 N N . ARG B 1 335 ? -13.82 2.412 19.594 1 82.75 335 ARG B N 1
ATOM 5343 C CA . ARG B 1 335 ? -14.414 1.311 20.344 1 82.75 335 ARG B CA 1
ATOM 5344 C C . ARG B 1 335 ? -15.711 1.739 21.016 1 82.75 335 ARG B C 1
ATOM 5346 O O . ARG B 1 335 ? -16.688 0.976 21.047 1 82.75 335 ARG B O 1
ATOM 5353 N N . SER B 1 336 ? -15.758 2.906 21.469 1 76.31 336 SER B N 1
ATOM 5354 C CA . SER B 1 336 ? -16.938 3.428 22.156 1 76.31 336 SER B CA 1
ATOM 5355 C C . SER B 1 336 ? -18.094 3.627 21.188 1 76.31 336 SER B C 1
ATOM 5357 O O . SER B 1 336 ? -19.25 3.371 21.531 1 76.31 336 SER B O 1
ATOM 5359 N N . GLU B 1 337 ? -17.781 4.066 20.062 1 72.12 337 GLU B N 1
ATOM 5360 C CA . GLU B 1 337 ? -18.812 4.27 19.047 1 72.12 337 GLU B CA 1
ATOM 5361 C C . GLU B 1 337 ? -19.391 2.938 18.578 1 72.12 337 GLU B C 1
ATOM 5363 O O . GLU B 1 337 ? -20.578 2.838 18.297 1 72.12 337 GLU B O 1
ATOM 5368 N N . LEU B 1 338 ? -18.531 2.031 18.484 1 62.41 338 LEU B N 1
ATOM 5369 C CA . LEU B 1 338 ? -18.969 0.7 18.078 1 62.41 338 LEU B CA 1
ATOM 5370 C C . LEU B 1 338 ? -19.906 0.103 19.125 1 62.41 338 LEU B C 1
ATOM 5372 O O . LEU B 1 338 ? -20.906 -0.534 18.781 1 62.41 338 LEU B O 1
ATOM 5376 N N . ILE B 1 339 ? -19.609 0.403 20.312 1 58.41 339 ILE B N 1
ATOM 5377 C CA . ILE B 1 339 ? -20.422 -0.113 21.406 1 58.41 339 ILE B CA 1
ATOM 5378 C C . ILE B 1 339 ? -21.781 0.583 21.422 1 58.41 339 ILE B C 1
ATOM 5380 O O . ILE B 1 339 ? -22.812 -0.062 21.609 1 58.41 339 ILE B O 1
ATOM 5384 N N . GLU B 1 340 ? -21.766 1.791 21.156 1 64.5 340 GLU B N 1
ATOM 5385 C CA . GLU B 1 340 ? -23.016 2.537 21.141 1 64.5 340 GLU B CA 1
ATOM 5386 C C . GLU B 1 340 ? -23.906 2.109 19.984 1 64.5 340 GLU B C 1
ATOM 5388 O O . GLU B 1 340 ? -25.125 1.986 20.141 1 64.5 340 GLU B O 1
ATOM 5393 N N . LYS B 1 341 ? -23.359 1.84 18.906 1 62.97 341 LYS B N 1
ATOM 5394 C CA . LYS B 1 341 ? -24.125 1.382 17.75 1 62.97 341 LYS B CA 1
ATOM 5395 C C . LYS B 1 341 ? -24.688 -0.013 17.984 1 62.97 341 LYS B C 1
ATOM 5397 O O . LYS B 1 341 ? -25.828 -0.295 17.594 1 62.97 341 LYS B O 1
ATOM 5402 N N . LYS B 1 342 ? -23.891 -0.828 18.594 1 60.09 342 LYS B N 1
ATOM 5403 C CA . LYS B 1 342 ? -24.359 -2.178 18.906 1 60.09 342 LYS B CA 1
ATOM 5404 C C . LYS B 1 342 ? -25.516 -2.146 19.906 1 60.09 342 LYS B C 1
ATOM 5406 O O . LYS B 1 342 ? -26.453 -2.928 19.781 1 60.09 342 LYS B O 1
ATOM 5411 N N . GLN B 1 343 ? -25.391 -1.228 20.781 1 59.72 343 GLN B N 1
ATOM 5412 C CA . GLN B 1 343 ? -26.453 -1.072 21.781 1 59.72 343 GLN B CA 1
ATOM 5413 C C . GLN B 1 343 ? -27.719 -0.501 21.172 1 59.72 343 GLN B C 1
ATOM 5415 O O . GLN B 1 343 ? -28.828 -0.89 21.547 1 59.72 343 GLN B O 1
ATOM 5420 N N . GLN B 1 344 ? -27.531 0.315 20.234 1 61.22 344 GLN B N 1
ATOM 5421 C CA . GLN B 1 344 ? -28.703 0.889 19.562 1 61.22 344 GLN B CA 1
ATOM 5422 C C . GLN B 1 344 ? -29.375 -0.14 18.672 1 61.22 344 GLN B C 1
ATOM 5424 O O . GLN B 1 344 ? -30.609 -0.177 18.578 1 61.22 344 GLN B O 1
ATOM 5429 N N . THR B 1 345 ? -28.562 -0.902 18 1 59.75 345 THR B N 1
ATOM 5430 C CA . THR B 1 345 ? -29.125 -1.967 17.156 1 59.75 345 THR B CA 1
ATOM 5431 C C . THR B 1 345 ? -29.781 -3.041 18.031 1 59.75 345 THR B C 1
ATOM 5433 O O . THR B 1 345 ? -30.781 -3.627 17.641 1 59.75 345 THR B O 1
ATOM 5436 N N . GLY B 1 346 ? -29.109 -3.332 19.094 1 50.69 346 GLY B N 1
ATOM 5437 C CA . GLY B 1 346 ? -29.719 -4.258 20.047 1 50.69 346 GLY B CA 1
ATOM 5438 C C . GLY B 1 346 ? -31.016 -3.746 20.625 1 50.69 346 GLY B C 1
ATOM 5439 O O . GLY B 1 346 ? -31.969 -4.512 20.812 1 50.69 346 GLY B O 1
ATOM 5440 N N . ARG B 1 347 ? -31.125 -2.465 21 1 55.12 347 ARG B N 1
ATOM 5441 C CA . ARG B 1 347 ? -32.344 -1.917 21.547 1 55.12 347 ARG B CA 1
ATOM 5442 C C . ARG B 1 347 ? -33.469 -1.895 20.5 1 55.12 347 ARG B C 1
ATOM 5444 O O . ARG B 1 347 ? -34.625 -2.129 20.828 1 55.12 347 ARG B O 1
ATOM 5451 N N . LYS B 1 348 ? -33.094 -1.792 19.297 1 57.94 348 LYS B N 1
ATOM 5452 C CA . LYS B 1 348 ? -34.094 -1.764 18.25 1 57.94 348 LYS B CA 1
ATOM 5453 C C . LYS B 1 348 ? -34.656 -3.154 17.984 1 57.94 348 LYS B C 1
ATOM 5455 O O . LYS B 1 348 ? -35.844 -3.297 17.688 1 57.94 348 LYS B O 1
ATOM 5460 N N . HIS B 1 349 ? -33.844 -4.094 18.203 1 60.06 349 HIS B N 1
ATOM 5461 C CA . HIS B 1 349 ? -34.344 -5.461 18.062 1 60.06 349 HIS B CA 1
ATOM 5462 C C . HIS B 1 349 ? -35.25 -5.836 19.219 1 60.06 349 HIS B C 1
ATOM 5464 O O . HIS B 1 349 ? -36.219 -6.582 19.047 1 60.06 349 HIS B O 1
ATOM 5470 N N . GLN B 1 350 ? -35.031 -5.258 20.266 1 55.47 350 GLN B N 1
ATOM 5471 C CA . GLN B 1 350 ? -35.875 -5.555 21.438 1 55.47 350 GLN B CA 1
ATOM 5472 C C . GLN B 1 350 ? -37.219 -4.828 21.359 1 55.47 350 GLN B C 1
ATOM 5474 O O . GLN B 1 350 ? -38.25 -5.352 21.812 1 55.47 350 GLN B O 1
ATOM 5479 N N . ARG B 1 351 ? -37.25 -3.678 20.844 1 56.09 351 ARG B N 1
ATOM 5480 C CA . ARG B 1 351 ? -38.5 -2.959 20.766 1 56.09 351 ARG B CA 1
ATOM 5481 C C . ARG B 1 351 ? -39.406 -3.557 19.688 1 56.09 351 ARG B C 1
ATOM 5483 O O . ARG B 1 351 ? -40.625 -3.307 19.672 1 56.09 351 ARG B O 1
ATOM 5490 N N . MET B 1 352 ? -38.875 -4.141 18.812 1 48.56 352 MET B N 1
ATOM 5491 C CA . MET B 1 352 ? -39.688 -4.773 17.766 1 48.56 352 MET B CA 1
ATOM 5492 C C . MET B 1 352 ? -40.219 -6.117 18.234 1 48.56 352 MET B C 1
ATOM 5494 O O . MET B 1 352 ? -41.031 -6.738 17.547 1 48.56 352 MET B O 1
ATOM 5498 N N . ARG B 1 353 ? -39.812 -6.438 19.422 1 40.06 353 ARG B N 1
ATOM 5499 C CA . ARG B 1 353 ? -40.469 -7.59 20.031 1 40.06 353 ARG B CA 1
ATOM 5500 C C . ARG B 1 353 ? -41.594 -7.145 20.969 1 40.06 353 ARG B C 1
ATOM 5502 O O . ARG B 1 353 ? -41.438 -6.207 21.75 1 40.06 353 ARG B O 1
#

pLDDT: mean 77.91, std 24.66, range [17.58, 98.88]

Secondary structure (DSSP, 8-state):
---------------SSTT-------------------SSS-B--GGGEEEEEEEEEETTEEEEEEEETTEEEEEEEEE----SS--HHHHHHHHHHHHHHHHHHHH---TTB--EEEEEEETTEEEEEEE--TT-BHHHHHH----TTSSS---TTS-S---HHHHHHHHHHHHHHHHHHHTSSSPPP-----GGGEEE-TT--EEE--TTHHHHHHHH-S-----TTS--TT--HHHHHH-HHHHHTSS-TTHHHHHHHHHHHHHHHH-S-TTTT--SHHHHHHHHHTT------TTSS-HHHHHHHHHHT-SSGGGSPPHHHHHHHHHHHHHHHHHHHHHHHHHHHHHT-/------------TTSGGGGGGS----------------SSS-B--GGGEEEEEEEEEETTEEEEEEEETTEEEEEEEEE----SS--HHHHHHHHHHHHHHHHHHHH---TTB--EEEEEEETTEEEEEEEPPTT-BHHHHHH----TTSSS---TTS-S---HHHHHHHHHHHHHHHHHHHTSSSPPP-----GGGEEE-TT--EEE--TTHHHHHHHH-S-----TTS--TT--HHHHHH-HHHHHTSS-TTHHHHHHHHHHHHHHHH-S-TTTT--SHHHHHHHHHTT------TTSS-HHHHHHHHHHT-SSGGGSPPHHHHHHHHHHHHHHHHHHHHHHHHHHHHHT-

Nearest PDB structures (foldseek):
  8xlq-assembly1_A  TM=7.606E-01  e=9.076E-19  Homo sapiens
  8w38-assembly2_B  TM=7.476E-01  e=8.324E-17  Homo sapiens
  5vnd-assembly3_A  TM=7.271E-01  e=4.829E-17  Homo sapiens
  8w3d-assembly1_A  TM=7.309E-01  e=1.359E-16  Homo sapiens
  8w38-assembly1_A  TM=7.255E-01  e=2.218E-16  Homo sapiens

Solvent-accessible surface area (backbone atoms only — not comparable to full-atom values): 39756 Å² total; per-residue (Å²): 136,83,77,79,79,72,73,85,69,83,80,82,67,96,72,70,77,89,77,64,96,78,84,68,87,71,79,72,78,74,76,80,66,76,79,78,55,78,60,74,37,38,52,48,61,61,85,54,47,47,74,61,58,76,74,43,75,54,98,72,30,42,29,23,40,26,34,43,64,86,34,72,24,28,35,38,39,25,73,42,54,68,58,98,74,64,45,76,64,54,54,48,50,36,50,52,47,44,48,52,48,42,32,55,43,49,58,56,52,51,92,21,33,55,51,48,49,31,33,30,72,55,89,57,24,46,33,40,32,27,63,57,42,77,56,37,24,44,38,48,63,53,64,49,76,73,73,55,63,62,103,62,80,58,52,80,88,61,51,92,71,72,49,66,68,55,52,40,48,28,50,37,28,40,28,37,29,45,23,50,36,48,67,38,89,73,59,45,59,66,77,68,49,41,46,72,31,25,30,20,32,87,65,56,44,22,16,42,41,70,61,59,45,66,58,43,47,47,45,32,28,85,70,71,67,80,66,68,84,54,62,62,68,37,60,28,46,60,48,73,72,63,29,63,72,54,38,69,72,43,96,61,45,55,36,44,38,34,20,10,49,16,48,44,50,47,27,73,55,66,55,50,68,65,60,65,86,44,87,42,39,67,49,42,52,50,40,43,68,73,64,54,71,81,83,72,64,89,80,57,54,59,66,69,57,52,51,49,28,54,40,22,49,43,77,53,54,88,72,31,64,51,42,64,55,50,36,54,52,38,54,50,52,46,52,49,51,52,50,52,49,51,50,52,54,51,50,52,57,52,67,75,96,138,77,80,80,71,77,88,77,74,78,81,73,85,81,65,67,89,70,62,89,78,70,67,89,69,79,84,74,75,69,75,69,70,78,76,82,70,76,59,77,37,41,55,48,60,62,84,54,48,47,75,62,57,76,75,46,76,55,99,74,30,41,28,23,39,24,38,43,63,87,34,71,26,28,35,37,38,24,72,43,54,66,60,96,74,65,44,76,65,54,54,50,51,37,50,52,48,44,48,52,47,42,33,55,44,50,61,54,53,49,91,20,34,56,50,49,49,30,34,29,71,56,88,59,25,48,32,42,33,28,62,58,43,78,55,36,25,45,38,48,63,53,64,49,75,72,73,55,64,61,103,63,81,59,52,80,87,61,50,94,73,71,50,67,68,54,52,40,46,27,51,37,28,40,29,36,29,46,24,48,35,49,66,37,89,74,60,44,58,65,79,65,50,42,45,73,32,24,31,20,32,87,66,56,44,21,16,42,40,72,59,59,46,64,60,41,47,47,47,32,29,85,71,69,67,80,66,67,84,56,64,62,68,38,61,30,48,59,45,73,70,63,30,61,72,53,37,70,70,43,95,60,45,55,36,44,38,35,21,9,48,15,49,44,50,48,28,72,54,66,54,50,68,64,61,65,86,44,86,42,38,64,49,43,50,50,40,43,66,72,64,52,71,80,85,75,64,89,81,57,56,58,66,69,56,52,50,51,27,53,41,23,49,44,78,53,56,87,71,32,65,52,44,63,56,49,34,54,52,39,52,51,51,46,53,51,49,52,50,51,52,50,49,51,54,50,51,52,57,52,66,74,96

Foldseek 3Di:
DDPDPDDPDPDDDPPDDPPDDPDDDPPCPDDPPPPPCPDLFRADDPVQKAFDDWDDADPLATKTFIDGPRAIKIKGKGFFDADPDHDPVLVVQLVVLLSVLSNVLSPDDDPQAWAFPHWYDDPRIIMTITHDAPCAFQLCLLAVPPPVPDPDDPVPVVHSCPDVLLVLQALLSVLVQLLSQQVDVPHHAQQQDARNQWGQHPVSHTHGHDRSSLSSNVSRDVDSPPPQQDASLLFALCCLPPNDVDLVPDDCNNLRNLQSSLLVLVCSLPSDRRPPVDDGNVRNNVCNNVVHGDDDDPPSDDPLSVVLSCLSNGNDSVSHDHSVVVSVSSVVVSVVVVVVVVVVVVVVVVVVD/DDDCPDDPDPDDPPDDPPPPPDDPPPDVPPPPPPDPPPDLQPADDPVQKAFDDWDDADPLATKTFIDGPRATKIKGKGFFDAPPDHDPVLVVQLVVLLVVLSVVLSVDDDPQAWAFPHWYDDPRIIMTITHDAPCAFQLCLLAVPPPVPDPDDPVPVVHSCPDVLLVLQALLSVLVQLLSQQVDVPHHAQQQDARNQWGQHPVSHTHGHDRSSLSSNVSRDVDPDPPQQDASLLFALCCLPPNDVDLVPDDCNNLRNLQSSLLVLVCSLPSDRRPPVDDGNVRNNVCNNVPHGDDDDPPSDDPLSVVLSCLSNGNDSVSHDHSVVVSVSSVVVSVVVVVVVVVVVVVVVVVVD